Protein 3IJ3 (pdb70)

InterPro domains:
  IPR000819 Peptidase M17, leucyl aminopeptidase, C-terminal [PF00883] (148-431)
  IPR000819 Peptidase M17, leucyl aminopeptidase, C-terminal [PS00631] (306-313)
  IPR011356 Peptidase M17, leucine aminopeptidase/peptidase B [PR00481] (221-238)
  IPR011356 Peptidase M17, leucine aminopeptidase/peptidase B [PR00481] (243-264)
  IPR011356 Peptidase M17, leucine aminopeptidase/peptidase B [PR00481] (280-301)
  IPR011356 Peptidase M17, leucine aminopeptidase/peptidase B [PR00481] (302-322)
  IPR011356 Peptidase M17, leucine aminopeptidase/peptidase B [PR00481] (330-345)
  IPR011356 Peptidase M17, leucine aminopeptidase/peptidase B [PTHR11963] (131-432)
  IPR011356 Peptidase M17, leucine aminopeptidase/peptidase B [cd00433] (11-453)
  IPR043472 Macro domain-like [G3DSA:3.40.220.10] (2-132)
  IPR048816 M17 aminopeptidase, N-terminal domain [PF21337] (14-132)

CATH classification: 3.40.220.10 (+1 more: 3.40.630.10)

Sequence (457 aa):
ADCYLTEKKKNFIPIQPMMPDELPDWLDTQDARTQQWVKASGFVGLLAGTICSIPESTGALLQRVLLGVSSDDYEYSWDFGGLSSKVLPPGAFQQLNRDDFEDDDDEYYERALLAFGLGSYQFNNAYRKRSPYLAKLFLPQAHRKRVTTDWLTTIYLIRDLINTPAEDMGPSSELAQAVKKHHVAKKEEFEEAKVKIIIEESKDLETEFPAIYAVGRAGSRPPLLIDLKWGDIKAPKVTLVGKGVCFDSGGLDIKTPGGMLLMKKDMGGAAHALGLARMIMLQQLLPVRLRLLIPAVEENAIIGSRSYRPGDVVQTRARRKTIEITNTDAEGRVVLADALAEAVKEDPDLIIDFSTLTGAARIALGPNLPALFANQDSLAQQALIDASLKTDDPLWRLPLFQPYRNYYLKSEVADLTNSSQNRMAGAITAALFLQHFVSDQIPWAHFDDIFAWNLEDDLPGRPIGGEAMMALRRAVFHYLEQQQYR

Secondary structure (DSSP, 8-state):
-TTEE-S--TTPEEEEEE-GGGHHHHHTTS-HHHHHHHHHHT----TT-EEEEEPTTSSEEEEEEE-SSTT--GGGGGHHHHPPSEEEE--GGGSSSHHHHHHHHHHHHHTT----SSS--PPPSEEEE--HHHHHHHHHHHHHHHHHHHHHHS-GGGSSHHHHHHHHHHHHHHHT-EEEEEEHHHHHHH-HHHHHHHTTSSS--EEEEEEES-TTSPEEEEEE-EEEEE--TTSPPPHHHHTTGGGGGHHHHHHHHHHHHHHHTT-SSEEEEEEEEEEE--STT---TT-EEE-TTS-EEE-S-TT--HHHHHHHHHHHHHTT--SEEEEEEE--SGGG-TT-TTS-EEEESSHHHHHHHHHHHHHHT---EE----GGGGGGG--SSSSEESS-SSSS-HHHHHHHHHHTTS-TTS-EEEEEE--EESS-BTTB-SEE---SHHHHHHHHHHHH-

Radius of gyration: 23.98 Å; Cα contacts (8 Å, |Δi|>4): 1067; chains: 1; bounding box: 62×64×49 Å

Organism: Coxiella burnetii (strain RSA 493 / Nine Mile phase I) (NCBI:txid227377)

Foldseek 3Di:
DVLEDEDDDPDAAEEAEDEQVCVVVVLVVDDPQQVVQCVVVPDRQPQLDKRFGADPVRHTRYIYHRHPDLQPQLSLLQDLVPDDAGEYEYDCVRHPHVLSVLSNLLSNLLSQDDQPPPHDDDGRRYHYYDYPVNVLVSCLVSVLFNQLQNQLFDQLVCRAQVNLLVSLVVLCVVQVKDKDKAFDPRCCVQFVLLQQQFVFDPDGKIKIKIKDADPPFFEEEEEFEAQCAEQQEPLGDDCVQRVSRNNQRSQLSQSSSLVSSCRSVVFHHTYMYMYTTHHRDYDPSHDDQQDWIAGNLRFIAHENTSNLSRLSSRLRSLLVVPVVLGQEYETEGEDGDPLQCPVHQQEKEKEKLDPVVVVLLCVLCVVNVQHYDYDYLPVVCQVQQDDPPTRGYSAGPDSPPGNSSSVNSSVVRHDSSHIYMYIHHNQFDCDDDRSHGGGGGHGSSSSVSSSSVVPRD

Nearest PDB structures (foldseek):
  3ij3-assembly1_A  TM=1.002E+00  e=9.501E-104  Coxiella burnetii
  4zi6-assembly1_D  TM=8.922E-01  e=1.506E-42  Helicobacter pylori 26695
  8pz0-assembly1_A  TM=8.723E-01  e=1.929E-41  Pseudomonas aeruginosa PA14
  3h8g-assembly1_D  TM=8.721E-01  e=2.047E-41  Pseudomonas putida
  8d1x-assembly1_E  TM=8.580E-01  e=6.317E-41  Neisseria gonorrhoeae NCCP11945

Solvent-accessible surface area: 19734 Å² total; per-residue (Å²): 73,116,12,14,44,74,124,152,104,202,123,17,29,26,1,25,7,5,45,61,125,77,11,80,106,34,30,108,103,41,86,77,129,2,67,124,106,1,173,82,54,54,14,80,1,109,54,36,59,44,4,34,0,35,74,89,116,61,60,40,41,60,0,0,1,0,5,60,67,60,51,83,14,66,10,4,2,17,0,6,112,75,17,41,89,28,36,0,55,13,72,82,125,40,15,127,69,68,63,50,17,35,34,0,0,16,4,0,0,9,4,16,12,43,44,96,70,120,151,205,76,93,95,52,121,4,79,0,18,2,22,136,91,18,58,114,75,2,39,9,5,0,41,0,12,46,41,0,1,56,10,0,10,20,43,15,140,62,18,0,0,71,67,0,8,93,16,0,75,134,9,3,126,109,37,154,15,129,41,109,50,18,93,69,153,84,0,60,103,68,2,27,0,0,62,9,2,0,62,12,6,106,50,85,7,10,0,0,6,0,45,40,28,91,103,187,19,60,58,0,1,0,0,0,9,0,0,1,46,0,11,0,0,83,57,107,24,94,119,63,34,46,143,41,12,54,2,0,1,0,0,0,0,0,0,0,0,0,0,32,0,0,3,26,20,135,1,62,1,35,0,10,0,0,0,0,0,0,33,1,14,79,33,114,127,5,4,116,70,46,38,55,8,106,7,52,41,224,73,32,0,30,1,64,49,0,32,7,1,4,25,0,0,1,0,0,0,0,6,22,0,32,133,54,110,4,66,2,0,0,0,0,9,5,10,18,46,100,91,50,35,76,44,24,47,92,52,3,4,0,0,4,25,56,98,93,10,0,93,33,0,47,70,3,8,140,128,9,75,19,65,10,152,69,30,64,28,90,85,79,67,92,117,53,2,125,15,152,110,14,94,5,7,0,16,26,137,40,240,121,32,19,7,25,2,7,0,0,0,1,20,41,10,6,56,87,148,11,35,0,0,2,0,4,0,18,0,20,10,97,109,78,66,57,3,45,25,109,4,2,10,20,23,0,3,56,0,0,4,42,19,0,36,130,98,27,160

B-factor: mean 20.57, std 9.0, range [5.43, 65.4]

Structure (mmCIF, N/CA/C/O backbone):
data_3IJ3
#
_entry.id   3IJ3
#
_cell.length_a   112.803
_cell.length_b   112.803
_cell.length_c   78.089
_cell.angle_alpha   90.00
_cell.angle_beta   90.00
_cell.angle_gamma   120.00
#
_symmetry.space_group_name_H-M   'P 3 2 1'
#
loop_
_entity.id
_entity.type
_entity.pdbx_description
1 polymer 'Cytosol aminopeptidase'
2 non-polymer 'CHLORIDE ION'
3 non-polymer 'LITHIUM ION'
4 non-polymer 'SULFATE ION'
5 non-polymer 1,2-ETHANEDIOL
6 non-polymer DI(HYDROXYETHYL)ETHER
7 non-polymer 'TRIETHYLENE GLYCOL'
8 non-polymer 'TETRAETHYLENE GLYCOL'
9 water water
#
loop_
_atom_site.group_PDB
_atom_site.id
_atom_site.type_symbol
_atom_site.label_atom_id
_atom_site.label_alt_id
_atom_site.label_comp_id
_atom_site.label_asym_id
_atom_site.label_entity_id
_atom_site.label_seq_id
_atom_site.pdbx_PDB_ins_code
_atom_site.Cartn_x
_atom_site.Cartn_y
_atom_site.Cartn_z
_atom_site.occupancy
_atom_site.B_iso_or_equiv
_atom_site.auth_seq_id
_atom_site.auth_comp_id
_atom_site.auth_asym_id
_atom_site.auth_atom_id
_atom_site.pdbx_PDB_model_num
ATOM 1 N N . ALA A 1 26 ? 66.738 57.369 15.809 1.00 33.11 2 ALA A N 1
ATOM 2 C CA . ALA A 1 26 ? 66.646 56.103 16.581 1.00 33.26 2 ALA A CA 1
ATOM 3 C C . ALA A 1 26 ? 68.016 55.424 16.743 1.00 33.23 2 ALA A C 1
ATOM 4 O O . ALA A 1 26 ? 68.096 54.212 17.008 1.00 31.51 2 ALA A O 1
ATOM 6 N N . ASP A 1 27 ? 69.101 56.198 16.623 1.00 32.78 3 ASP A N 1
ATOM 7 C CA . ASP A 1 27 ? 70.439 55.607 16.773 1.00 31.88 3 ASP A CA 1
ATOM 8 C C . ASP A 1 27 ? 70.855 55.364 18.242 1.00 29.22 3 ASP A C 1
ATOM 9 O O . ASP A 1 27 ? 71.987 54.975 18.499 1.00 30.66 3 ASP A O 1
ATOM 14 N N . CYS A 1 28 ? 69.956 55.616 19.193 1.00 24.49 4 CYS A N 1
ATOM 15 C CA . CYS A 1 28 ? 70.222 55.261 20.597 1.00 22.36 4 CYS A CA 1
ATOM 16 C C . CYS A 1 28 ? 69.879 53.771 20.820 1.00 19.20 4 CYS A C 1
ATOM 17 O O . CYS A 1 28 ? 70.140 53.218 21.898 1.00 16.98 4 CYS A O 1
ATOM 20 N N . TYR A 1 29 ? 69.277 53.133 19.811 1.00 17.51 5 TYR A N 1
ATOM 21 C CA . TYR A 1 29 ? 68.883 51.729 19.914 1.00 16.84 5 TYR A CA 1
ATOM 22 C C . TYR A 1 29 ? 69.642 50.820 18.979 1.00 17.90 5 TYR A C 1
ATOM 23 O O . TYR A 1 29 ? 70.125 51.247 17.931 1.00 17.45 5 TYR A O 1
ATOM 32 N N . LEU A 1 30 ? 69.717 49.548 19.376 1.00 17.43 6 LEU A N 1
ATOM 33 C CA . LEU A 1 30 ? 70.328 48.502 18.586 1.00 18.14 6 LEU A CA 1
ATOM 34 C C . LEU A 1 30 ? 69.212 47.559 18.190 1.00 18.79 6 LEU A C 1
ATOM 35 O O . LEU A 1 30 ? 68.328 47.277 18.993 1.00 16.53 6 LEU A O 1
ATOM 40 N N . THR A 1 31 ? 69.230 47.065 16.956 1.00 21.12 7 THR A N 1
ATOM 41 C CA . THR A 1 31 ? 68.155 46.182 16.510 1.00 23.66 7 THR A CA 1
ATOM 42 C C . THR A 1 31 ? 68.576 44.753 16.161 1.00 24.88 7 THR A C 1
ATOM 43 O O . THR A 1 31 ? 67.712 43.906 15.967 1.00 27.37 7 THR A O 1
ATOM 47 N N . GLU A 1 32 ? 69.874 44.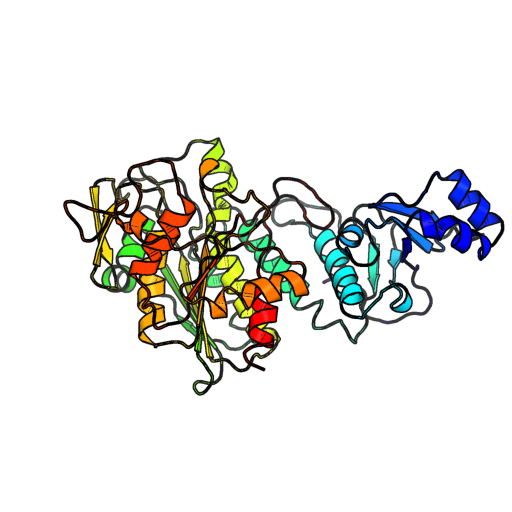463 16.112 1.00 25.72 8 GLU A N 1
ATOM 48 C CA . GLU A 1 32 ? 70.318 43.086 15.856 1.00 26.74 8 GLU A CA 1
ATOM 49 C C . GLU A 1 32 ? 70.577 42.397 17.191 1.00 26.38 8 GLU A C 1
ATOM 50 O O . GLU A 1 32 ? 71.468 42.799 17.938 1.00 26.34 8 GLU A O 1
ATOM 56 N N . LYS A 1 33 ? 69.813 41.349 17.483 1.00 26.32 9 LYS A N 1
ATOM 57 C CA . LYS A 1 33 ? 69.958 40.644 18.755 1.00 27.12 9 LYS A CA 1
ATOM 58 C C . LYS A 1 33 ? 71.294 39.904 18.860 1.00 26.58 9 LYS A C 1
ATOM 59 O O . LYS A 1 33 ? 71.715 39.236 17.914 1.00 26.40 9 LYS A O 1
ATOM 65 N N . LYS A 1 34 ? 71.943 40.032 20.017 1.00 26.23 10 LYS A N 1
ATOM 66 C CA . LYS A 1 34 ? 73.235 39.384 20.286 1.00 26.70 10 LYS A CA 1
ATOM 67 C C . LYS A 1 34 ? 73.314 38.857 21.711 1.00 26.25 10 LYS A C 1
ATOM 68 O O . LYS A 1 34 ? 72.625 39.349 22.607 1.00 25.63 10 LYS A O 1
ATOM 74 N N . LYS A 1 35 ? 74.174 37.856 21.913 1.00 25.45 11 LYS A N 1
ATOM 75 C CA . LYS A 1 35 ? 74.352 37.234 23.223 1.00 25.85 11 LYS A CA 1
ATOM 76 C C . LYS A 1 35 ? 75.400 37.901 24.117 1.00 23.72 11 LYS A C 1
ATOM 77 O O . LYS A 1 35 ? 75.633 37.437 25.232 1.00 25.27 11 LYS A O 1
ATOM 83 N N . ASN A 1 36 ? 76.012 38.991 23.654 1.00 21.36 12 ASN A N 1
ATOM 84 C CA . ASN A 1 36 ? 77.040 39.685 24.435 1.00 18.91 12 ASN A CA 1
ATOM 85 C C . ASN A 1 36 ? 76.722 41.131 24.878 1.00 18.07 12 ASN A C 1
ATOM 86 O O . ASN A 1 36 ? 77.643 41.920 25.138 1.00 18.12 12 ASN A O 1
ATOM 91 N N . PHE A 1 37 ? 75.442 41.491 24.957 1.00 15.92 13 PHE A N 1
ATOM 92 C CA . PHE A 1 37 ? 75.109 42.833 25.439 1.00 14.41 13 PHE A CA 1
ATOM 93 C C . PHE A 1 37 ? 75.311 42.898 26.956 1.00 13.53 13 PHE A C 1
ATOM 94 O O . PHE A 1 37 ? 75.205 41.884 27.626 1.00 14.49 13 PHE A O 1
ATOM 102 N N . ILE A 1 38 ? 75.558 44.104 27.493 1.00 12.42 14 ILE A N 1
ATOM 103 C CA . ILE A 1 38 ? 75.728 44.324 28.942 1.00 11.83 14 ILE A CA 1
ATOM 104 C C . ILE A 1 38 ? 74.354 44.529 29.598 1.00 11.95 14 ILE A C 1
ATOM 105 O O . ILE A 1 38 ? 73.610 45.455 29.222 1.00 10.96 14 ILE A O 1
ATOM 110 N N . PRO A 1 39 ? 73.976 43.654 30.544 1.00 12.97 15 PRO A N 1
ATOM 111 C CA . PRO A 1 39 ? 72.673 43.843 31.169 1.00 13.28 15 PRO A CA 1
ATOM 112 C C . PRO A 1 39 ? 72.587 45.045 32.112 1.00 14.16 15 PRO A C 1
ATOM 113 O O . PRO A 1 39 ? 73.547 45.353 32.823 1.00 13.16 15 PRO A O 1
ATOM 117 N N . ILE A 1 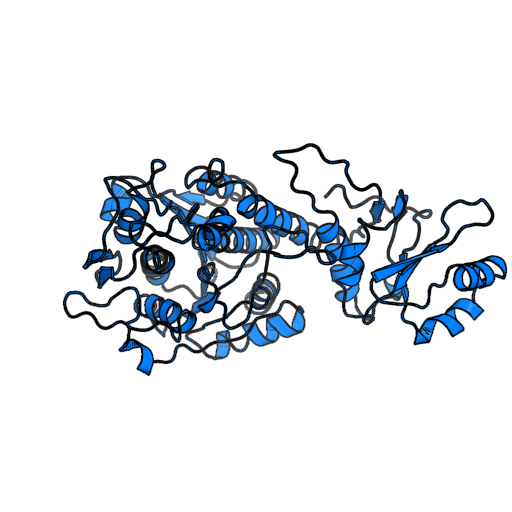40 ? 71.437 45.724 32.065 1.00 13.53 16 ILE A N 1
ATOM 118 C CA . ILE A 1 40 ? 71.085 46.810 32.978 1.00 13.23 16 ILE A CA 1
ATOM 119 C C . ILE A 1 40 ? 69.930 46.229 33.783 1.00 14.60 16 ILE A C 1
ATOM 120 O O . ILE A 1 40 ? 68.920 45.796 33.215 1.00 15.17 16 ILE A O 1
ATOM 125 N N . GLN A 1 41 ? 70.064 46.230 35.100 1.00 13.82 17 GLN A N 1
ATOM 126 C CA . GLN A 1 41 ? 69.057 45.634 35.973 1.00 14.96 17 GLN A CA 1
ATOM 127 C C . GLN A 1 41 ? 68.544 46.617 37.021 1.00 15.09 17 GLN A C 1
ATOM 128 O O . GLN A 1 41 ? 69.337 47.172 37.771 1.00 15.31 17 GLN A O 1
ATOM 134 N N . PRO A 1 42 ? 67.214 46.818 37.090 1.00 13.90 18 PRO A N 1
ATOM 135 C CA . PRO A 1 42 ? 66.708 47.716 38.121 1.00 13.65 18 PRO A CA 1
ATOM 136 C C . PRO A 1 42 ? 66.835 47.081 39.507 1.00 14.29 18 PRO A C 1
ATOM 137 O O . PRO A 1 42 ? 66.775 45.847 39.654 1.00 12.96 18 PRO A O 1
ATOM 141 N N . MET A 1 43 ? 66.999 47.923 40.515 1.00 14.59 19 MET A N 1
ATOM 142 C CA . MET A 1 43 ? 67.194 47.450 41.870 1.00 16.00 19 MET A CA 1
ATOM 143 C C . MET A 1 43 ? 66.671 48.444 42.892 1.00 16.66 19 MET A C 1
ATOM 144 O O . MET A 1 43 ? 66.794 49.648 42.723 1.00 16.77 19 MET A O 1
ATOM 149 N N . MET A 1 44 ? 66.045 47.920 43.940 1.00 18.80 20 MET A N 1
ATOM 150 C CA . MET A 1 44 ? 65.589 48.737 45.049 1.00 19.96 20 MET A CA 1
ATOM 151 C C . MET A 1 44 ? 66.385 48.294 46.266 1.00 19.03 20 MET A C 1
ATOM 152 O O . MET A 1 44 ? 66.867 47.153 46.312 1.00 18.42 20 MET A O 1
ATOM 157 N N . PRO A 1 45 ? 66.550 49.192 47.247 1.00 19.77 21 PRO A N 1
ATOM 158 C CA . PRO A 1 45 ? 67.322 48.885 48.441 1.00 20.70 21 PRO A CA 1
ATOM 159 C C . PRO A 1 45 ? 66.970 47.577 49.137 1.00 20.30 21 PRO A C 1
ATOM 160 O O . PRO A 1 45 ? 67.868 46.833 49.539 1.00 19.88 21 PRO A O 1
ATOM 164 N N . ASP A 1 46 ? 65.675 47.297 49.279 1.00 20.61 22 ASP A N 1
ATOM 165 C CA . ASP A 1 46 ? 65.237 46.098 49.990 1.00 21.21 22 ASP A CA 1
ATOM 166 C C . ASP A 1 46 ? 65.634 44.792 49.339 1.00 20.31 22 ASP A C 1
ATOM 167 O O . ASP A 1 46 ? 65.775 43.781 50.034 1.00 20.42 22 ASP A O 1
ATOM 172 N N . GLU A 1 47 ? 65.805 44.796 48.023 1.00 19.15 23 GLU A N 1
ATOM 173 C CA . GLU A 1 47 ? 66.162 43.567 47.306 1.00 18.80 23 GLU A CA 1
ATOM 174 C C . GLU A 1 47 ? 67.654 43.355 47.142 1.00 17.75 23 GLU A C 1
ATOM 175 O O . GLU A 1 47 ? 68.093 42.263 46.792 1.00 17.75 23 GLU A O 1
ATOM 181 N N . LEU A 1 48 ? 68.440 44.384 47.409 1.00 17.86 24 LEU A N 1
ATOM 182 C CA . LEU A 1 48 ? 69.880 44.295 47.162 1.00 17.48 24 LEU A CA 1
ATOM 183 C C . LEU A 1 48 ? 70.619 43.233 47.995 1.00 18.46 24 LEU A C 1
ATOM 184 O O . LEU A 1 48 ? 71.413 42.471 47.440 1.00 18.10 24 LEU A O 1
ATOM 189 N N . PRO A 1 49 ? 70.334 43.140 49.310 1.00 19.88 25 PRO A N 1
ATOM 190 C CA . PRO A 1 49 ? 71.042 42.152 50.124 1.00 20.23 25 PRO A CA 1
ATOM 191 C C . PRO A 1 49 ? 70.868 40.719 49.625 1.00 20.47 25 PRO A C 1
ATOM 192 O O . PRO A 1 49 ? 71.855 39.991 49.496 1.00 20.83 25 PRO A O 1
ATOM 196 N N . ASP A 1 50 ? 69.626 40.327 49.347 1.00 20.48 26 ASP A N 1
ATOM 197 C CA . ASP A 1 50 ? 69.333 38.985 48.821 1.00 20.77 26 ASP A CA 1
ATOM 198 C C . ASP A 1 50 ? 69.933 38.773 47.438 1.00 19.04 26 ASP A C 1
ATOM 199 O O . ASP A 1 50 ? 70.381 37.678 47.121 1.00 21.04 26 ASP A O 1
ATOM 204 N N . TRP A 1 51 ? 69.903 39.802 46.598 1.00 18.41 27 TRP A N 1
ATOM 205 C CA . TRP A 1 51 ? 70.483 39.681 45.274 1.00 17.03 27 TRP A CA 1
ATOM 206 C C . TRP A 1 51 ? 71.992 39.439 45.394 1.00 16.06 27 TRP A C 1
ATOM 207 O O . TRP A 1 51 ? 72.530 38.556 44.727 1.00 14.67 27 TRP A O 1
ATOM 218 N N . LEU A 1 52 ? 72.664 40.221 46.241 1.00 16.37 28 LEU A N 1
ATOM 219 C CA . LEU A 1 52 ? 74.123 40.080 46.432 1.00 17.42 28 LEU A CA 1
ATOM 220 C C . LEU A 1 52 ? 74.513 38.667 46.827 1.00 18.24 28 LEU A C 1
ATOM 221 O O . LEU A 1 52 ? 75.544 38.161 46.397 1.00 17.75 28 LEU A O 1
ATOM 226 N N . ASP A 1 53 ? 73.671 38.021 47.628 1.00 20.17 29 ASP A N 1
ATOM 227 C CA . ASP A 1 53 ? 73.930 36.647 48.050 1.00 22.37 29 ASP A CA 1
ATOM 228 C C . ASP A 1 53 ? 74.007 35.663 46.883 1.00 22.15 29 ASP A C 1
ATOM 229 O O . ASP A 1 53 ? 74.571 34.574 47.048 1.00 24.11 29 ASP A O 1
ATOM 234 N N . THR A 1 54 ? 73.444 36.024 45.728 1.00 20.94 30 THR A N 1
ATOM 235 C CA . THR A 1 54 ? 73.470 35.164 44.545 1.00 21.26 30 THR A CA 1
ATOM 236 C C . THR A 1 54 ? 74.688 35.423 43.655 1.00 20.94 30 THR A C 1
ATOM 237 O O . THR A 1 54 ? 74.894 34.715 42.661 1.00 22.40 30 THR A O 1
ATOM 241 N N . GLN A 1 55 ? 75.489 36.429 44.006 1.00 17.71 31 GLN A N 1
ATOM 242 C CA . GLN A 1 55 ? 76.637 36.817 43.194 1.00 16.41 31 GLN A CA 1
ATOM 243 C C . GLN A 1 55 ? 77.946 36.293 43.734 1.00 14.99 31 GLN A C 1
ATOM 244 O O . GLN A 1 55 ? 78.020 35.866 44.886 1.00 15.28 31 GLN A O 1
ATOM 250 N N . ASP A 1 56 ? 78.984 36.341 42.896 1.00 14.76 32 ASP A N 1
ATOM 251 C CA . ASP A 1 56 ? 80.303 35.875 43.315 1.00 14.88 32 ASP A CA 1
ATOM 252 C C . ASP A 1 56 ? 80.976 36.853 44.298 1.00 13.38 32 ASP A C 1
ATOM 253 O O . ASP A 1 56 ? 80.492 37.974 44.531 1.00 11.07 32 ASP A O 1
ATOM 258 N N . ALA A 1 57 ? 82.091 36.405 44.871 1.00 12.63 33 ALA A N 1
ATOM 259 C CA . ALA A 1 57 ? 82.824 37.178 45.880 1.00 13.01 33 ALA A CA 1
ATOM 260 C C . ALA A 1 57 ? 83.205 38.585 45.431 1.00 11.44 33 ALA A C 1
ATOM 261 O O . ALA A 1 57 ? 82.916 39.574 46.131 1.00 10.40 33 ALA A O 1
ATOM 263 N N . ARG A 1 58 ? 83.846 38.669 44.270 1.00 13.04 34 ARG A N 1
ATOM 264 C CA . ARG A 1 58 ? 84.292 39.942 43.704 1.00 13.29 34 ARG A CA 1
ATOM 265 C C . ARG A 1 58 ? 83.125 40.925 43.516 1.00 12.00 34 ARG A C 1
ATOM 266 O O . ARG A 1 58 ? 83.264 42.121 43.815 1.00 10.41 34 ARG A O 1
ATOM 274 N N . THR A 1 59 ? 81.981 40.428 43.040 1.00 11.06 35 THR A N 1
ATOM 275 C CA . THR A 1 59 ? 80.795 41.264 42.820 1.00 10.87 35 THR A CA 1
ATOM 276 C C . THR A 1 59 ? 80.251 41.788 44.170 1.00 11.76 35 THR A C 1
ATOM 277 O O . THR A 1 59 ? 79.931 42.984 44.317 1.00 12.03 35 THR A O 1
ATOM 281 N N . GLN A 1 60 ? 80.167 40.899 45.160 1.00 11.01 36 GLN A N 1
ATOM 282 C CA . GLN A 1 60 ? 79.717 41.308 46.489 1.00 11.24 36 GLN A CA 1
ATOM 283 C C . GLN A 1 60 ? 80.647 42.386 47.068 1.00 10.12 36 GLN A C 1
ATOM 284 O O . GLN A 1 60 ? 80.168 43.391 47.607 1.00 9.75 36 GLN A O 1
ATOM 290 N N . GLN A 1 61 ? 81.961 42.198 46.947 1.00 8.51 37 GLN A N 1
ATOM 291 C CA . GLN A 1 61 ? 82.924 43.199 47.467 1.00 10.23 37 GLN A CA 1
ATOM 292 C C . GLN A 1 61 ? 82.786 44.545 46.764 1.00 8.71 37 GLN A C 1
ATOM 293 O O . GLN A 1 61 ? 82.817 45.623 47.407 1.00 8.96 37 GLN A O 1
ATOM 299 N N . TRP A 1 62 ? 82.633 44.494 45.442 1.00 9.47 38 TRP A N 1
ATOM 300 C CA . TRP A 1 62 ? 82.551 45.729 44.653 1.00 8.78 38 TRP A CA 1
ATOM 301 C C . TRP A 1 62 ? 81.303 46.545 44.952 1.00 9.31 38 TRP A C 1
ATOM 302 O O . TRP A 1 62 ? 81.391 47.763 45.132 1.00 9.31 38 TRP A O 1
ATOM 313 N N . VAL A 1 63 ? 80.147 45.899 44.985 1.00 9.71 39 VAL A N 1
ATOM 314 C CA . VAL A 1 63 ? 78.909 46.613 45.264 1.00 10.49 39 VAL A CA 1
ATOM 315 C C . VAL A 1 63 ? 78.987 47.272 46.646 1.00 11.15 39 VAL A C 1
ATOM 316 O O . VAL A 1 63 ? 78.564 48.416 46.809 1.00 12.68 39 VAL A O 1
ATOM 320 N N . LYS A 1 64 ? 79.541 46.559 47.626 1.00 12.30 40 LYS A N 1
ATOM 321 C CA . LYS A 1 64 ? 79.728 47.124 48.970 1.00 14.62 40 LYS A CA 1
ATOM 322 C C . LYS A 1 64 ? 80.768 48.267 48.941 1.00 13.82 40 LYS A C 1
ATOM 323 O O . LYS A 1 64 ? 80.515 49.360 49.462 1.00 13.86 40 LYS A O 1
ATOM 329 N N . ALA A 1 65 ? 81.898 48.039 48.275 1.00 11.79 41 ALA A N 1
ATOM 330 C CA . ALA A 1 65 ? 82.955 49.061 48.179 1.00 12.39 41 ALA A CA 1
ATOM 331 C C . ALA A 1 65 ? 82.526 50.334 47.430 1.00 12.74 41 ALA A C 1
ATOM 332 O O . ALA A 1 65 ? 83.034 51.413 47.701 1.00 12.99 41 ALA A O 1
ATOM 334 N N . SER A 1 66 ? 81.598 50.196 46.498 1.00 14.48 42 SER A N 1
ATOM 335 C CA . SER A 1 66 ? 81.131 51.331 45.692 1.00 15.83 42 SER A CA 1
ATOM 336 C C . SER A 1 66 ? 80.187 52.269 46.434 1.00 17.12 42 SER A C 1
ATOM 337 O O . SER A 1 66 ? 80.046 53.419 46.039 1.00 18.91 42 SER A O 1
ATOM 340 N N . GLY A 1 67 ? 79.519 51.794 47.480 1.00 17.68 43 GLY A N 1
ATOM 341 C CA . GLY A 1 67 ? 78.570 52.622 48.215 1.00 18.92 43 GLY A CA 1
ATOM 342 C C . GLY A 1 67 ? 77.169 52.625 47.609 1.00 18.65 43 GLY A C 1
ATOM 343 O O . GLY A 1 67 ? 76.284 53.347 48.074 1.00 19.28 43 GLY A O 1
ATOM 344 N N . PHE A 1 68 ? 76.956 51.813 46.580 1.00 18.53 44 PHE A N 1
ATOM 345 C CA . PHE A 1 68 ? 75.645 51.720 45.954 1.00 17.55 44 PHE A CA 1
ATOM 346 C C . PHE A 1 68 ? 74.704 51.020 46.903 1.00 17.47 44 PHE A C 1
ATOM 347 O O . PHE A 1 68 ? 75.003 49.934 47.382 1.00 17.23 44 PHE A O 1
ATOM 355 N N . VAL A 1 69 ? 73.556 51.639 47.140 1.00 18.02 45 VAL A N 1
ATOM 356 C CA . VAL A 1 69 ? 72.540 51.081 48.032 1.00 18.78 45 VAL A CA 1
ATOM 357 C C . VAL A 1 69 ? 71.137 51.045 47.392 1.00 19.29 45 VAL A C 1
ATOM 358 O O . VAL A 1 69 ? 70.158 50.711 48.046 1.00 20.64 45 VAL A O 1
ATOM 362 N N . GLY A 1 70 ? 71.046 51.365 46.110 1.00 18.70 46 GLY A N 1
ATOM 363 C CA . GLY A 1 70 ? 69.764 51.337 45.418 1.00 18.80 46 GLY A CA 1
ATOM 364 C C . GLY A 1 70 ? 69.010 52.644 45.342 1.00 18.38 46 GLY A C 1
ATOM 365 O O . GLY A 1 70 ? 67.826 52.639 45.007 1.00 18.26 46 GLY A O 1
ATOM 366 N N A LEU A 1 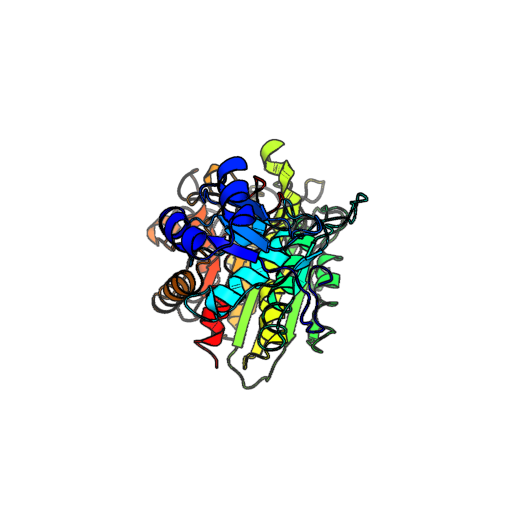71 ? 69.663 53.762 45.658 0.60 18.27 47 LEU A N 1
ATOM 367 N N B LEU A 1 71 ? 69.681 53.760 45.632 0.40 18.08 47 LEU A N 1
ATOM 368 C CA A LEU A 1 71 ? 68.981 55.056 45.577 0.60 18.52 47 LEU A CA 1
ATOM 369 C CA B LEU A 1 71 ? 69.052 55.083 45.555 0.40 18.04 47 LEU A CA 1
ATOM 370 C C A LEU A 1 71 ? 68.566 55.313 44.137 0.60 18.48 47 LEU A C 1
ATOM 371 C C B LEU A 1 71 ? 68.579 55.329 44.124 0.40 18.20 47 LEU A C 1
ATOM 372 O O A LEU A 1 71 ? 69.333 55.051 43.205 0.60 18.39 47 LEU A O 1
ATOM 373 O O B LEU A 1 71 ? 69.327 55.071 43.177 0.40 18.14 47 LEU A O 1
ATOM 382 N N . ALA A 1 72 ? 67.345 55.808 43.965 1.00 18.22 48 ALA A N 1
ATOM 383 C CA . ALA A 1 72 ? 66.784 56.080 42.638 1.00 18.50 48 ALA A CA 1
ATOM 384 C C . ALA A 1 72 ? 67.695 56.953 41.776 1.00 18.50 48 ALA A C 1
ATOM 385 O O . ALA A 1 72 ? 68.165 58.000 42.216 1.00 19.05 48 ALA A O 1
ATOM 387 N N . GLY A 1 73 ? 67.961 56.502 40.555 1.00 18.61 49 GLY A N 1
ATOM 388 C CA . GLY A 1 73 ? 68.799 57.258 39.624 1.00 19.27 49 GLY A CA 1
ATOM 389 C C . GLY A 1 73 ? 70.289 57.013 39.724 1.00 19.77 49 GLY A C 1
ATOM 390 O O . GLY A 1 73 ? 71.034 57.479 38.870 1.00 22.57 49 GLY A O 1
ATOM 391 N N . THR A 1 74 ? 70.742 56.305 40.759 1.00 18.95 50 THR A N 1
ATOM 392 C CA . THR A 1 74 ? 72.173 56.010 40.893 1.00 17.87 50 THR A CA 1
ATOM 393 C C . THR A 1 74 ? 72.417 54.694 40.206 1.00 16.19 50 THR A C 1
ATOM 394 O O . THR A 1 74 ? 71.487 53.899 40.029 1.00 14.37 50 THR A O 1
ATOM 398 N N . ILE A 1 75 ? 73.662 54.459 39.798 1.00 16.18 51 ILE A N 1
ATOM 399 C CA . ILE A 1 75 ? 74.012 53.203 39.170 1.00 15.18 51 ILE A CA 1
ATOM 400 C C . ILE A 1 75 ? 75.257 52.594 39.801 1.00 15.78 51 ILE A C 1
ATOM 401 O O . ILE A 1 75 ? 76.017 53.261 40.519 1.00 15.72 51 ILE A O 1
ATOM 406 N N . CYS A 1 76 ? 75.418 51.301 39.572 1.00 15.12 52 CYS A N 1
ATOM 407 C CA . CYS A 1 76 ? 76.611 50.587 39.989 1.00 15.30 52 CYS A CA 1
ATOM 408 C C . CYS A 1 76 ? 77.079 49.788 38.779 1.00 15.84 52 CYS A C 1
ATOM 409 O O . CYS A 1 76 ? 76.399 48.848 38.356 1.00 14.61 52 CYS A O 1
ATOM 412 N N . SER A 1 77 ? 78.200 50.216 38.180 1.00 16.00 53 SER A N 1
ATOM 413 C CA . SER A 1 77 ? 78.823 49.500 37.066 1.00 17.39 53 SER A CA 1
ATOM 414 C C . SER A 1 77 ? 79.720 48.429 37.672 1.00 17.70 53 SER A C 1
ATOM 415 O O . SER A 1 77 ? 80.659 48.751 38.412 1.00 20.22 53 SER A O 1
ATOM 418 N N . ILE A 1 78 ? 79.413 47.172 37.395 1.00 17.07 54 ILE A N 1
ATOM 419 C CA . ILE A 1 78 ? 80.122 46.025 37.971 1.00 19.14 54 ILE A CA 1
ATOM 420 C C . ILE A 1 78 ? 81.111 45.417 36.990 1.00 19.89 54 ILE A C 1
ATOM 421 O O . ILE A 1 78 ? 80.740 45.047 35.890 1.00 18.45 54 ILE A O 1
ATOM 426 N N . PRO A 1 79 ? 82.382 45.291 37.401 1.00 21.73 55 PRO A N 1
ATOM 427 C CA . PRO A 1 79 ? 83.365 44.704 36.478 1.00 21.77 55 PRO A CA 1
ATOM 428 C C . PRO A 1 79 ? 83.385 43.194 36.380 1.00 21.88 55 PRO A C 1
ATOM 429 O O . PRO A 1 79 ? 82.993 42.472 37.323 1.00 23.26 55 PRO A O 1
ATOM 433 N N . GLU A 1 80 ? 83.809 42.713 35.213 1.00 19.19 56 GLU A N 1
ATOM 434 C CA . GLU A 1 80 ? 84.071 41.310 34.989 1.00 19.27 56 GLU A CA 1
ATOM 435 C C . GLU A 1 80 ? 85.468 41.158 35.595 1.00 17.82 56 GLU A C 1
ATOM 436 O O . GLU A 1 80 ? 86.074 42.168 35.930 1.00 16.43 56 GLU A O 1
ATOM 442 N N . SER A 1 81 ? 85.982 39.935 35.700 1.00 17.05 57 SER A N 1
ATOM 443 C CA . SER A 1 81 ? 87.356 39.713 36.228 1.00 16.42 57 SER A CA 1
ATOM 444 C C . SER A 1 81 ? 88.400 40.307 35.271 1.00 14.21 57 SER A C 1
ATOM 445 O O . SER A 1 81 ? 89.538 40.567 35.663 1.00 14.22 57 SER A O 1
ATOM 448 N N . THR A 1 82 ? 88.006 40.517 34.017 1.00 11.80 58 THR A N 1
ATOM 449 C CA . THR A 1 82 ? 88.864 41.116 33.017 1.00 9.94 58 THR A CA 1
ATOM 450 C C . THR A 1 82 ? 88.932 42.637 33.154 1.00 9.68 58 THR A C 1
ATOM 451 O O . THR A 1 82 ? 89.815 43.261 32.593 1.00 8.88 58 THR A O 1
ATOM 455 N N . GLY A 1 83 ? 87.978 43.227 33.855 1.00 9.39 59 GLY A N 1
ATOM 456 C CA . GLY A 1 83 ? 87.936 44.684 33.947 1.00 9.94 59 GLY A CA 1
ATOM 457 C C . GLY A 1 83 ? 86.936 45.263 32.971 1.00 11.47 59 GLY A C 1
ATOM 458 O O . GLY A 1 83 ? 86.677 46.464 32.990 1.00 13.42 59 GLY A O 1
ATOM 459 N N . ALA A 1 84 ? 86.370 44.432 32.087 1.00 11.00 60 ALA A N 1
ATOM 460 C CA . ALA A 1 84 ? 85.330 44.899 31.188 1.00 12.74 60 ALA A CA 1
ATOM 461 C C . ALA A 1 84 ? 84.074 44.996 32.035 1.00 12.93 60 ALA A C 1
ATOM 462 O O . ALA A 1 84 ? 84.045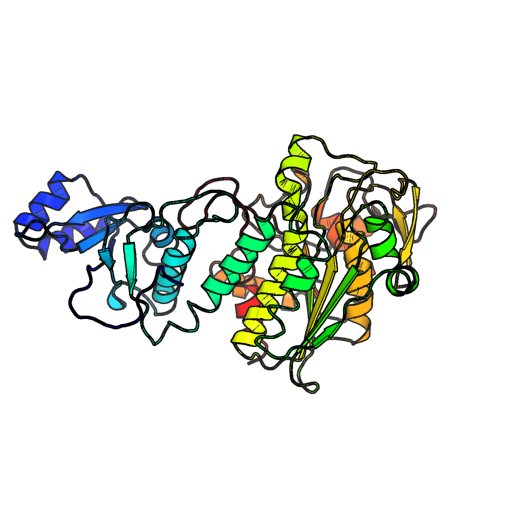 44.495 33.154 1.00 13.36 60 ALA A O 1
ATOM 464 N N A LEU A 1 85 ? 83.023 45.622 31.505 0.70 13.08 61 LEU A N 1
ATOM 465 N N B LEU A 1 85 ? 83.032 45.631 31.506 0.30 13.07 61 LEU A N 1
ATOM 466 C CA A LEU A 1 85 ? 81.771 45.805 32.249 0.70 14.05 61 LEU A CA 1
ATOM 467 C CA B LEU A 1 85 ? 81.785 45.746 32.245 0.30 13.44 61 LEU A CA 1
ATOM 468 C C A LEU A 1 85 ? 80.897 44.540 32.177 0.70 15.12 61 LEU A C 1
ATOM 469 C C B LEU A 1 85 ? 81.009 44.444 32.189 0.30 14.32 61 LEU A C 1
ATOM 470 O O A LEU A 1 85 ? 80.571 44.053 31.087 0.70 14.82 61 LEU A O 1
ATOM 471 O O B LEU A 1 85 ? 80.894 43.813 31.132 0.30 14.11 61 LEU A O 1
ATOM 480 N N . GLN A 1 86 ? 80.505 44.036 33.343 1.00 14.38 62 GLN A N 1
ATOM 481 C CA . GLN A 1 86 ? 79.693 42.834 33.463 1.00 15.80 62 GLN A CA 1
ATOM 482 C C . GLN A 1 86 ? 78.183 43.171 33.481 1.00 15.40 62 GLN A C 1
ATOM 483 O O . GLN A 1 86 ? 77.375 42.489 32.847 1.00 16.81 62 GLN A O 1
ATOM 489 N N . ARG A 1 87 ? 77.829 44.219 34.214 1.00 15.84 63 ARG A N 1
ATOM 490 C CA . ARG A 1 87 ? 76.420 44.572 34.458 1.00 15.87 63 ARG A CA 1
ATOM 491 C C . ARG A 1 87 ? 76.310 45.920 35.069 1.00 15.58 63 ARG A C 1
ATOM 492 O O . ARG A 1 87 ? 77.242 46.393 35.704 1.00 16.32 63 ARG A O 1
ATOM 500 N N . VAL A 1 88 ? 75.162 46.561 34.884 1.00 13.56 64 VAL A N 1
ATOM 501 C CA . VAL A 1 88 ? 74.920 47.834 35.524 1.00 14.22 64 VAL A CA 1
ATOM 502 C C . VAL A 1 88 ? 73.639 47.732 36.351 1.00 13.78 64 VAL A C 1
ATOM 503 O O . VAL A 1 88 ? 72.585 47.339 35.842 1.00 14.71 64 VAL A O 1
ATOM 507 N N . LEU A 1 89 ? 73.730 48.035 37.637 1.00 13.70 65 LEU A N 1
ATOM 508 C CA . LEU A 1 89 ? 72.534 48.089 38.473 1.00 12.90 65 LEU A CA 1
ATOM 509 C C . LEU A 1 89 ? 72.028 49.527 38.434 1.00 12.95 65 LEU A C 1
ATOM 510 O O . LEU A 1 89 ? 72.816 50.465 38.492 1.00 12.92 65 LEU A O 1
ATOM 515 N N . LEU A 1 90 ? 70.721 49.698 38.299 1.00 13.43 66 LEU A N 1
ATOM 516 C CA . LEU A 1 90 ? 70.078 51.020 38.323 1.00 13.00 66 LEU A CA 1
ATOM 517 C C . LEU A 1 90 ? 69.112 51.090 39.511 1.00 12.70 66 LEU A C 1
ATOM 518 O O . LEU A 1 90 ? 68.157 50.313 39.602 1.00 12.76 66 LEU A O 1
ATOM 523 N N . GLY A 1 91 ? 69.346 52.022 40.423 1.00 13.63 67 GLY A N 1
ATOM 524 C CA . GLY A 1 91 ? 68.419 52.204 41.538 1.00 14.12 67 GLY A CA 1
ATOM 525 C C . GLY A 1 91 ? 67.126 52.798 40.981 1.00 14.57 67 GLY A C 1
ATOM 526 O O . GLY A 1 91 ? 67.176 53.735 40.193 1.00 15.15 67 GLY A O 1
ATOM 527 N N . VAL A 1 92 ? 65.983 52.234 41.355 1.00 15.23 68 VAL A N 1
ATOM 528 C CA . VAL A 1 92 ? 64.688 52.747 40.901 1.00 16.70 68 VAL A CA 1
ATOM 529 C C . VAL A 1 92 ? 63.775 53.154 42.083 1.00 18.89 68 VAL A C 1
ATOM 530 O O . VAL A 1 92 ? 63.900 52.599 43.183 1.00 20.40 68 VAL A O 1
ATOM 534 N N A SER A 1 93 ? 62.931 54.162 41.857 0.70 20.88 69 SER A N 1
ATOM 535 N N B SER A 1 93 ? 62.840 54.072 41.839 0.30 20.29 69 SER A N 1
A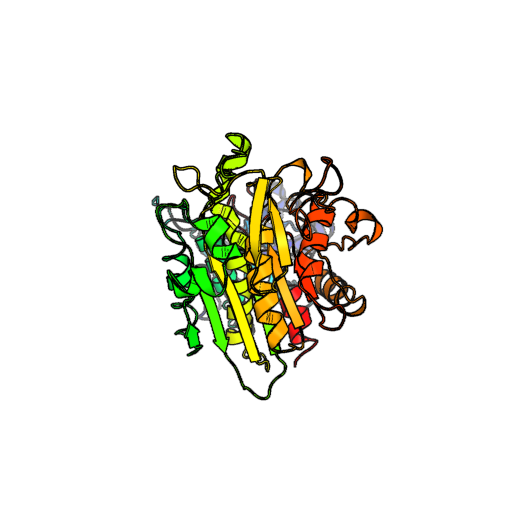TOM 536 C CA A SER A 1 93 ? 61.990 54.679 42.884 0.70 22.81 69 SER A CA 1
ATOM 537 C CA B SER A 1 93 ? 61.895 54.508 42.881 0.30 21.51 69 SER A CA 1
ATOM 538 C C A SER A 1 93 ? 60.987 53.586 43.239 0.70 23.37 69 SER A C 1
ATOM 539 C C B SER A 1 93 ? 60.929 53.362 43.182 0.30 22.33 69 SER A C 1
ATOM 540 O O A SER A 1 93 ? 60.495 53.486 44.370 0.70 24.08 69 SER A O 1
ATOM 541 O O B SER A 1 93 ? 60.557 53.133 44.335 0.30 22.53 69 SER A O 1
ATOM 546 N N A ASP A 1 94 ? 60.663 52.782 42.219 0.50 24.23 70 ASP A N 1
ATOM 547 N N B ASP A 1 94 ? 60.497 52.660 42.142 0.50 23.27 70 ASP A N 1
ATOM 548 C CA A ASP A 1 94 ? 59.748 51.633 42.315 0.50 25.23 70 ASP A CA 1
ATOM 549 C CA B ASP A 1 94 ? 59.682 51.491 42.334 0.50 24.43 70 ASP A CA 1
ATOM 550 C C A ASP A 1 94 ? 59.939 50.790 41.029 0.50 25.04 70 ASP A C 1
ATOM 551 C C B ASP A 1 94 ? 59.847 50.783 41.023 0.50 24.60 70 ASP A C 1
ATOM 552 O O A ASP A 1 94 ? 60.438 51.322 40.035 0.50 24.44 70 ASP A O 1
ATOM 553 O O B ASP A 1 94 ? 60.259 51.383 40.027 0.50 24.14 70 ASP A O 1
ATOM 562 N N . TYR A 1 95 ? 59.569 49.498 41.031 1.00 25.39 71 TYR A N 1
ATOM 563 C CA . TYR A 1 95 ? 59.727 48.672 39.825 1.00 26.96 71 TYR A CA 1
ATOM 564 C C . TYR A 1 95 ? 58.765 49.025 38.671 1.00 28.50 71 TYR A C 1
ATOM 565 O O . TYR A 1 95 ? 58.942 48.536 37.550 1.00 28.45 71 TYR A O 1
ATOM 574 N N . GLU A 1 96 ? 57.775 49.883 38.938 1.00 30.60 72 GLU A N 1
ATOM 575 C CA . GLU A 1 96 ? 56.816 50.325 37.907 1.00 31.63 72 GLU A CA 1
ATOM 576 C C . GLU A 1 96 ? 56.909 51.828 37.549 1.00 32.34 72 GLU A C 1
ATOM 577 O O . GLU A 1 96 ? 56.079 52.323 36.792 1.00 34.39 72 GLU A O 1
ATOM 583 N N . TYR A 1 97 ? 57.911 52.550 38.054 1.00 31.99 73 TYR A N 1
ATOM 584 C CA . TYR A 1 97 ? 58.024 54.001 37.780 1.00 31.60 73 TYR A CA 1
ATOM 585 C C . TYR A 1 97 ? 58.524 54.353 36.355 1.00 31.89 73 TYR A C 1
ATOM 586 O O . TYR A 1 97 ? 58.033 55.301 35.737 1.00 33.74 73 TYR A O 1
ATOM 595 N N . SER A 1 98 ? 59.506 53.614 35.860 1.00 30.81 74 SER A N 1
ATOM 596 C CA . SER A 1 98 ? 60.026 53.784 34.478 1.00 29.14 74 SER A CA 1
ATOM 597 C C . SER A 1 98 ? 60.933 54.977 34.153 1.00 27.57 74 SER A C 1
ATOM 598 O O . SER A 1 98 ? 61.945 54.780 33.466 1.00 24.78 74 SER A O 1
ATOM 601 N N . TRP A 1 99 ? 60.591 56.200 34.584 1.00 25.15 75 TRP A N 1
ATOM 602 C CA . TRP A 1 99 ? 61.441 57.358 34.282 1.00 24.81 75 TRP A CA 1
ATOM 603 C C . TRP A 1 99 ? 62.864 57.261 34.809 1.00 22.52 75 TRP A C 1
ATOM 604 O O . TRP A 1 99 ? 63.716 57.984 34.320 1.00 22.63 75 TRP A O 1
ATOM 615 N N . ASP A 1 100 ? 63.158 56.410 35.800 1.00 21.57 76 ASP A N 1
ATOM 616 C CA . ASP A 1 100 ? 64.562 56.320 36.253 1.00 20.14 76 ASP A CA 1
ATOM 617 C C . ASP A 1 100 ? 65.448 55.881 35.082 1.00 17.69 76 ASP A C 1
ATOM 618 O O . ASP A 1 100 ? 66.628 56.283 34.983 1.00 16.91 76 ASP A O 1
ATOM 623 N N . PHE A 1 101 ? 64.878 55.055 34.189 1.00 14.57 77 PHE A N 1
ATOM 624 C CA . PHE A 1 101 ? 65.601 54.601 32.994 1.00 14.22 77 PHE A CA 1
ATOM 625 C C . PHE A 1 101 ? 65.932 55.765 32.062 1.00 13.93 77 PHE A C 1
ATOM 626 O O . PHE A 1 101 ? 66.881 55.707 31.293 1.00 11.94 77 PHE A O 1
ATOM 634 N N . GLY A 1 102 ? 65.148 56.837 32.134 1.00 14.39 78 GLY A N 1
ATOM 635 C CA . GLY A 1 102 ? 65.422 58.015 31.306 1.00 14.58 78 GLY A CA 1
ATOM 636 C C . GLY A 1 102 ? 66.768 58.663 31.583 1.00 14.77 78 GLY A C 1
ATOM 637 O O . GLY A 1 102 ? 67.340 59.332 30.715 1.00 15.77 78 GLY A O 1
ATOM 638 N N . GLY A 1 103 ? 67.295 58.497 32.797 1.00 13.39 79 GLY A N 1
ATOM 639 C CA . GLY A 1 103 ? 68.583 59.098 33.124 1.00 13.71 79 GLY A CA 1
ATOM 640 C C . GLY A 1 103 ? 69.810 58.316 32.684 1.00 14.51 79 GLY A C 1
ATOM 641 O O . GLY A 1 103 ? 70.924 58.802 32.833 1.00 15.48 79 GLY A O 1
ATOM 642 N N . LEU A 1 104 ? 69.621 57.137 32.097 1.00 13.35 80 LEU A N 1
ATOM 643 C CA . LEU A 1 104 ? 70.756 56.260 31.767 1.00 12.55 80 LEU A CA 1
ATOM 644 C C . LEU A 1 104 ? 71.798 56.785 30.784 1.00 13.76 80 LEU A C 1
ATOM 645 O O . LEU A 1 104 ? 72.998 56.643 31.028 1.00 12.16 80 LEU A O 1
ATOM 650 N N A SER A 1 105 ? 71.364 57.402 29.685 0.50 13.83 81 SER A N 1
ATOM 651 N N B SER A 1 105 ? 71.356 57.410 29.691 0.50 13.88 81 SER A N 1
ATOM 652 C CA A SER A 1 105 ? 72.334 57.900 28.708 0.50 15.50 81 SER A CA 1
ATOM 653 C CA B SER A 1 105 ? 72.308 57.896 28.693 0.50 15.63 81 SER A CA 1
ATOM 654 C C A SER A 1 105 ? 73.345 58.865 29.304 0.50 16.32 81 SER A C 1
ATOM 655 C C B SER A 1 105 ? 73.334 58.859 29.297 0.50 16.37 81 SER A C 1
ATOM 656 O O A SER A 1 105 ? 74.508 58.888 28.885 0.50 17.18 81 SER A O 1
ATOM 657 O O B SER A 1 105 ? 74.496 58.872 28.874 0.50 17.25 81 SER A O 1
ATOM 662 N N . LYS A 1 106 ? 72.922 59.645 30.290 1.00 17.22 82 LYS A N 1
ATOM 663 C CA . LYS A 1 106 ? 73.827 60.622 30.927 1.00 19.27 82 LYS A CA 1
ATOM 664 C C . LYS A 1 106 ? 74.837 60.048 31.934 1.00 19.08 82 LYS A C 1
ATOM 665 O O . LYS A 1 106 ? 75.809 60.721 32.287 1.00 18.39 82 LYS A O 1
ATOM 671 N N . VAL A 1 107 ? 74.631 58.811 32.370 1.00 17.98 83 VAL A N 1
ATOM 672 C CA . VAL A 1 107 ? 75.504 58.199 33.368 1.00 17.33 83 VAL A CA 1
ATOM 673 C C . VAL A 1 107 ? 76.165 56.896 32.930 1.00 17.54 83 VAL A C 1
ATOM 674 O O . VAL A 1 107 ? 77.186 56.499 33.505 1.00 17.26 83 VAL A O 1
ATOM 678 N N . LEU A 1 108 ? 75.619 56.238 31.914 1.00 17.31 84 LEU A N 1
ATOM 679 C CA . LEU A 1 108 ? 76.176 54.957 31.476 1.00 16.64 84 LEU A CA 1
ATOM 680 C C . LEU A 1 108 ? 77.535 55.031 30.836 1.00 17.27 84 LEU A C 1
ATOM 681 O O . LEU A 1 108 ? 77.831 55.953 30.083 1.00 16.23 84 LEU A O 1
ATOM 686 N N . PRO A 1 109 ? 78.384 54.040 31.142 1.00 18.45 85 PRO A N 1
ATOM 687 C CA . PRO A 1 109 ? 79.634 53.984 30.428 1.00 19.13 85 PRO A CA 1
ATOM 688 C C . PRO A 1 109 ? 79.331 53.626 28.962 1.00 20.66 85 PRO A C 1
ATOM 689 O O . PRO A 1 109 ? 78.199 53.254 28.640 1.00 19.19 85 PRO A O 1
ATOM 693 N N . PRO A 1 110 ? 80.325 53.731 28.078 1.00 20.76 86 PRO A N 1
ATOM 694 C CA . PRO A 1 110 ? 80.108 53.347 26.681 1.00 20.75 86 PRO A CA 1
ATOM 695 C C . PRO A 1 110 ? 79.747 51.863 26.521 1.00 19.90 86 PRO A C 1
ATOM 696 O O . PRO A 1 110 ? 80.198 51.017 27.322 1.00 18.96 86 PRO A O 1
ATOM 700 N N . GLY A 1 111 ? 78.929 51.543 25.518 1.00 17.90 87 GLY A N 1
ATOM 701 C CA . GLY A 1 111 ? 78.589 50.139 25.259 1.00 17.87 87 GLY A CA 1
ATOM 702 C C . GLY A 1 111 ? 77.236 49.843 24.681 1.00 16.33 87 GLY A C 1
ATOM 703 O O . GLY A 1 111 ? 76.440 50.750 24.425 1.00 16.58 87 GLY A O 1
ATOM 704 N N . ALA A 1 112 ? 77.010 48.544 24.462 1.00 15.19 88 ALA A N 1
ATOM 705 C CA . ALA A 1 112 ? 75.769 47.990 23.944 1.00 13.76 88 ALA A CA 1
ATOM 706 C C . ALA A 1 112 ? 75.103 47.306 25.115 1.00 13.35 88 ALA A C 1
ATOM 707 O O . ALA A 1 112 ? 75.634 46.328 25.651 1.00 13.42 88 ALA A O 1
ATOM 709 N N . PHE A 1 113 ? 73.937 47.807 25.516 1.00 12.10 89 PHE A N 1
ATOM 710 C CA . PHE A 1 113 ? 73.248 47.306 26.712 1.00 11.22 89 PHE A CA 1
ATOM 711 C C . PHE A 1 113 ? 71.929 46.641 26.390 1.00 11.73 89 PHE A C 1
ATOM 712 O O . PHE A 1 113 ? 71.410 46.758 25.283 1.00 11.20 89 PHE A O 1
ATOM 720 N N A GLN A 1 114 ? 71.364 45.950 27.367 0.50 11.84 90 GLN A N 1
ATOM 721 N N B GLN A 1 114 ? 71.388 45.939 27.381 0.50 12.44 90 GLN A N 1
ATOM 722 C CA A GLN A 1 114 ? 70.073 45.327 27.179 0.50 12.09 90 GLN A CA 1
ATOM 723 C CA B GLN A 1 114 ? 70.143 45.217 27.225 0.50 13.23 90 GLN A CA 1
ATOM 724 C C A GLN A 1 114 ? 69.353 45.300 28.500 0.50 13.02 90 GLN A C 1
ATOM 725 C C B GLN A 1 114 ? 69.347 45.155 28.519 0.50 13.83 90 GLN A C 1
ATOM 726 O O A GLN A 1 114 ? 69.983 45.269 29.561 0.50 13.35 90 GLN A O 1
ATOM 727 O O B GLN A 1 114 ? 69.916 44.923 29.588 0.50 13.93 90 GLN A O 1
ATOM 738 N N . LEU A 1 115 ? 68.027 45.329 28.429 1.00 13.38 91 LEU A N 1
ATOM 739 C CA . LEU A 1 115 ? 67.163 45.198 29.600 1.00 14.00 91 LEU A CA 1
ATOM 740 C C . LEU A 1 115 ? 66.709 43.747 29.598 1.00 15.86 91 LEU A C 1
ATOM 741 O O . LEU A 1 115 ? 66.832 43.063 28.570 1.00 17.01 91 LEU A O 1
ATOM 746 N N . ASN A 1 116 ? 66.186 43.273 30.728 1.00 16.03 92 ASN A N 1
ATOM 747 C CA . ASN A 1 116 ? 65.648 41.904 30.843 1.00 17.49 92 ASN A CA 1
ATOM 748 C C . ASN A 1 116 ? 64.156 41.984 31.150 1.00 17.31 92 ASN A C 1
ATOM 749 O O . ASN A 1 116 ? 63.748 42.568 32.146 1.00 16.29 92 ASN A O 1
ATOM 754 N N . ARG A 1 117 ? 63.349 41.397 30.270 1.00 18.79 93 ARG A N 1
ATOM 755 C CA . ARG A 1 117 ? 61.882 41.367 30.408 1.00 20.54 93 ARG A CA 1
ATOM 756 C C . ARG A 1 117 ? 61.444 40.841 31.768 1.00 20.13 93 ARG A C 1
ATOM 757 O O . ARG A 1 117 ? 60.476 41.332 32.348 1.00 19.51 93 ARG A O 1
ATOM 765 N N . ASP A 1 118 ? 62.182 39.861 32.288 1.00 19.99 94 ASP A N 1
ATOM 766 C CA . ASP A 1 118 ? 61.868 39.265 33.581 1.00 21.08 94 ASP A CA 1
ATOM 767 C C . ASP A 1 118 ? 61.988 40.221 34.760 1.00 20.91 94 ASP A C 1
ATOM 768 O O . ASP A 1 118 ? 61.485 39.917 35.829 1.00 21.80 94 ASP A O 1
ATOM 773 N N . ASP A 1 119 ? 62.654 41.362 34.574 1.00 19.84 95 ASP A N 1
ATOM 774 C CA . ASP A 1 119 ? 62.802 42.355 35.649 1.00 19.49 95 ASP A CA 1
ATOM 775 C C . ASP A 1 119 ? 61.585 43.261 35.801 1.00 19.82 95 ASP A C 1
ATOM 776 O O . ASP A 1 119 ? 61.558 44.088 36.708 1.00 20.18 95 ASP A O 1
ATOM 781 N N . PHE A 1 120 ? 60.594 43.113 34.918 1.00 18.80 96 PHE A N 1
ATOM 782 C CA . PHE A 1 120 ? 59.381 43.943 34.934 1.00 19.62 96 PHE A CA 1
ATOM 783 C C . PHE A 1 120 ? 58.121 43.130 35.201 1.00 21.53 96 PHE A C 1
ATOM 784 O O . PHE A 1 120 ? 58.044 41.962 34.842 1.00 20.72 96 PHE A O 1
ATOM 792 N N . GLU A 1 121 ? 57.147 43.769 35.844 1.00 23.58 97 GLU A N 1
ATOM 793 C CA . GLU A 1 121 ? 55.860 43.139 36.198 1.00 25.70 97 GLU A CA 1
ATOM 794 C C . GLU A 1 121 ? 55.040 42.757 34.962 1.00 25.05 97 GLU A C 1
ATOM 795 O O . GLU A 1 121 ? 54.363 41.729 34.946 1.00 25.45 97 GLU A O 1
ATOM 801 N N A ASP A 1 122 ? 55.148 43.569 33.905 0.60 24.73 98 ASP A N 1
ATOM 802 N N B ASP A 1 122 ? 55.057 43.615 33.964 0.40 24.68 98 ASP A N 1
ATOM 803 C CA A ASP A 1 122 ? 54.368 43.398 32.664 0.60 25.03 98 ASP A CA 1
ATOM 804 C CA B ASP A 1 122 ? 54.368 43.323 32.742 0.40 24.73 98 ASP A CA 1
ATOM 805 C C A ASP A 1 122 ? 55.121 43.981 31.436 0.60 25.35 98 ASP A C 1
ATOM 806 C C B ASP A 1 122 ? 55.169 44.014 31.670 0.40 24.74 98 ASP A C 1
ATOM 807 O O A ASP A 1 122 ? 56.008 44.816 31.617 0.60 25.41 98 ASP A O 1
ATOM 808 O O B ASP A 1 122 ? 55.986 44.893 31.954 0.40 24.74 98 ASP A O 1
ATOM 817 N N A ASP A 1 123 ? 54.794 43.544 30.203 0.70 25.67 99 ASP A N 1
ATOM 818 N N B ASP A 1 123 ? 54.935 43.597 30.422 0.30 24.76 99 ASP A N 1
ATOM 819 C CA A ASP A 1 123 ? 55.463 44.081 29.005 0.70 25.36 99 ASP A CA 1
ATOM 820 C CA B ASP A 1 123 ? 55.655 44.135 29.263 0.30 24.53 99 ASP A CA 1
ATOM 821 C C A ASP A 1 123 ? 55.295 45.594 28.878 0.70 24.75 99 ASP A C 1
ATOM 822 C C B ASP A 1 123 ? 55.386 45.624 29.021 0.30 24.25 99 ASP A C 1
ATOM 823 O O A ASP A 1 123 ? 56.098 46.263 28.218 0.70 23.74 99 ASP A O 1
ATOM 824 O O B ASP A 1 123 ? 56.195 46.299 28.381 0.30 23.83 99 ASP A O 1
ATOM 833 N N . GLU A 1 124 ? 54.248 46.129 29.500 1.00 24.05 100 GLU A N 1
ATOM 834 C CA . GLU A 1 124 ? 53.963 47.550 29.411 1.00 23.15 100 GLU A CA 1
ATOM 835 C C . GLU A 1 124 ? 55.073 48.346 30.109 1.00 21.17 100 GLU A C 1
ATOM 836 O O . GLU A 1 124 ? 55.535 49.355 29.579 1.00 20.96 100 GLU A O 1
ATOM 842 N N . TYR A 1 125 ? 55.506 47.891 31.282 1.00 19.63 101 TYR A N 1
ATOM 843 C CA . TYR A 1 125 ? 56.561 48.602 32.014 1.00 18.93 101 TYR A CA 1
ATOM 844 C C . TYR A 1 125 ? 57.914 48.428 31.331 1.00 18.50 101 TYR A C 1
ATOM 845 O O . TYR A 1 125 ? 58.750 49.323 31.369 1.00 17.38 101 TYR A O 1
ATOM 854 N N . TYR A 1 126 ? 58.110 47.264 30.715 1.00 17.90 102 TYR A N 1
ATOM 855 C CA . TYR A 1 126 ? 59.322 46.967 29.954 1.00 17.89 102 TYR A CA 1
ATOM 856 C C . TYR A 1 126 ? 59.412 47.935 28.775 1.00 16.46 102 TYR A C 1
ATOM 857 O O . TYR A 1 126 ? 60.464 48.544 28.520 1.00 16.22 102 TYR A O 1
ATOM 866 N N . GLU A 1 127 ? 58.298 48.108 28.078 1.00 15.85 103 GLU A N 1
ATOM 867 C CA . GLU A 1 127 ? 58.249 49.017 26.933 1.00 17.00 103 GLU A CA 1
ATOM 868 C C . GLU A 1 127 ? 58.459 50.484 27.362 1.00 16.00 103 GLU A C 1
ATOM 869 O O . GLU A 1 127 ? 59.149 51.245 26.674 1.00 16.33 103 GLU A O 1
ATOM 875 N N . ARG A 1 128 ? 57.874 50.889 28.490 1.00 14.75 104 ARG A N 1
ATOM 876 C CA . ARG A 1 128 ? 58.091 52.257 29.002 1.00 14.59 104 ARG A CA 1
ATOM 877 C C . ARG A 1 128 ? 59.563 52.516 29.349 1.00 13.55 104 ARG A C 1
ATOM 878 O O . ARG A 1 128 ? 60.067 53.615 29.141 1.00 12.98 104 ARG A O 1
ATOM 886 N N . ALA A 1 129 ? 60.232 51.522 29.919 1.00 11.57 105 ALA A N 1
ATOM 887 C CA . ALA A 1 129 ? 61.639 51.646 30.244 1.00 11.13 105 ALA A CA 1
ATOM 888 C C . ALA A 1 129 ? 62.455 51.793 28.950 1.00 11.49 105 ALA A C 1
ATOM 889 O O . ALA A 1 129 ? 63.357 52.615 28.876 1.00 9.93 105 ALA A O 1
ATOM 891 N N . LEU A 1 130 ? 62.153 50.977 27.940 1.00 11.44 106 LEU A N 1
ATOM 892 C CA . LEU A 1 130 ? 62.847 51.084 26.662 1.00 12.57 106 LEU A CA 1
ATOM 893 C C . LEU A 1 130 ? 62.685 52.491 26.058 1.00 11.61 106 LEU A C 1
ATOM 894 O O . LEU A 1 130 ? 63.640 53.099 25.561 1.00 12.46 106 LEU A O 1
ATOM 899 N N . LEU A 1 131 ? 61.466 52.997 26.080 1.00 12.62 107 LEU A N 1
ATOM 900 C CA . LEU A 1 131 ? 61.179 54.340 25.556 1.00 11.94 107 LEU A CA 1
ATOM 901 C C . LEU A 1 131 ? 61.880 55.444 26.378 1.00 12.03 107 LEU A C 1
ATOM 902 O O . LEU A 1 131 ? 62.529 56.328 25.806 1.00 12.21 107 LEU A O 1
ATOM 907 N N . ALA A 1 132 ? 61.810 55.349 27.707 1.00 11.37 108 ALA A N 1
ATOM 908 C CA . ALA A 1 132 ? 62.451 56.337 28.595 1.00 10.45 108 ALA A CA 1
ATOM 909 C C . ALA A 1 132 ? 63.924 56.443 28.291 1.00 11.52 108 ALA A C 1
ATOM 910 O O . ALA A 1 132 ? 64.472 57.547 28.276 1.00 10.84 108 ALA A O 1
ATOM 912 N N . PHE A 1 133 ? 64.584 55.305 28.052 1.00 10.88 109 PHE A N 1
ATOM 913 C CA . PHE A 1 133 ? 65.995 55.347 27.681 1.00 11.04 109 PHE A CA 1
ATOM 914 C C . PHE A 1 133 ? 66.217 56.254 26.466 1.00 12.27 109 PHE A C 1
ATOM 915 O O . PHE A 1 133 ? 67.125 57.116 26.459 1.00 12.67 109 PHE A O 1
ATOM 923 N N . GLY A 1 134 ? 65.402 56.040 25.432 1.00 11.69 110 GLY A N 1
ATOM 924 C CA . GLY A 1 134 ? 65.487 56.823 24.213 1.00 12.09 110 GLY A CA 1
ATOM 925 C C . GLY A 1 134 ? 65.202 58.309 24.453 1.00 11.95 110 GLY A C 1
ATOM 926 O O . GLY A 1 134 ? 65.924 59.163 23.953 1.00 12.44 110 GLY A O 1
ATOM 927 N N . LEU A 1 135 ? 64.176 58.601 25.244 1.00 12.81 111 LEU A N 1
ATOM 928 C CA . LEU A 1 135 ? 63.810 59.997 25.558 1.00 13.24 111 LEU A CA 1
ATOM 929 C C . LEU A 1 135 ? 64.925 60.748 26.268 1.00 13.92 111 LEU A C 1
ATOM 930 O O . LEU A 1 135 ? 65.132 61.946 26.030 1.00 13.02 111 LEU A O 1
ATOM 935 N N . GLY A 1 136 ? 65.668 60.045 27.124 1.00 12.28 112 GLY A N 1
ATOM 936 C CA . GLY A 1 136 ? 66.787 60.643 27.810 1.00 13.47 112 GLY A CA 1
ATOM 937 C C . GLY A 1 136 ? 68.037 60.776 26.970 1.00 12.75 112 GLY A C 1
ATOM 938 O O . GLY A 1 136 ? 69.006 61.383 27.424 1.00 15.86 112 GLY A O 1
ATOM 939 N N . SER A 1 137 ? 68.041 60.194 25.769 1.00 11.62 113 SER A N 1
ATOM 940 C CA . SER A 1 137 ? 69.181 60.288 24.841 1.00 11.02 113 SER A CA 1
ATOM 941 C C . SER A 1 137 ? 69.069 61.495 23.880 1.00 11.53 113 SER A C 1
ATOM 942 O O . SER A 1 137 ? 69.952 61.758 23.058 1.00 10.34 113 SER A O 1
ATOM 945 N N . TYR A 1 138 ? 67.954 62.214 23.986 1.00 11.35 114 TYR A N 1
ATOM 946 C CA . TYR A 1 138 ? 67.684 63.359 23.138 1.00 11.60 114 TYR A CA 1
ATOM 947 C C . TYR A 1 138 ? 68.625 64.550 23.347 1.00 12.43 114 TYR A C 1
ATOM 948 O O . TYR A 1 138 ? 68.873 64.980 24.486 1.00 11.95 114 TYR A O 1
ATOM 957 N N . GLN A 1 139 ? 69.114 65.072 22.223 1.00 12.24 115 GLN A N 1
ATOM 958 C CA . GLN A 1 139 ? 69.953 66.255 22.186 1.00 13.36 115 GLN A CA 1
ATOM 959 C C . GLN A 1 139 ? 69.524 67.117 20.996 1.00 14.93 115 GLN A C 1
ATOM 960 O O . GLN A 1 139 ? 69.473 66.634 19.858 1.00 19.30 115 GLN A O 1
ATOM 966 N N . PHE A 1 140 ? 69.140 68.358 21.247 1.00 12.76 116 PHE A N 1
ATOM 967 C CA . PHE A 1 140 ? 68.762 69.270 20.150 1.00 11.79 116 PHE A CA 1
ATOM 968 C C . PHE A 1 140 ? 70.092 69.867 19.642 1.00 12.85 116 PHE A C 1
ATOM 969 O O . PHE A 1 140 ? 70.699 70.681 20.332 1.00 11.66 116 PHE A O 1
ATOM 977 N N A ASN A 1 141 ? 70.513 69.482 18.439 0.50 13.14 117 ASN A N 1
ATOM 978 N N B ASN A 1 141 ? 70.518 69.461 18.444 0.50 13.12 117 ASN A N 1
ATOM 979 C CA A ASN A 1 141 ? 71.828 69.904 17.906 0.50 13.30 117 ASN A CA 1
ATOM 980 C CA B ASN A 1 141 ? 71.834 69.860 17.880 0.50 13.17 117 ASN A CA 1
ATOM 981 C C A ASN A 1 141 ? 71.825 70.717 16.616 0.50 12.71 117 ASN A C 1
ATOM 982 C C B ASN A 1 141 ? 71.824 70.709 16.610 0.50 12.66 117 ASN A C 1
ATOM 983 O O A ASN A 1 141 ? 72.847 70.793 15.913 0.50 13.32 117 ASN A O 1
ATOM 984 O O B ASN A 1 141 ? 72.848 70.805 15.910 0.50 13.22 117 ASN A O 1
ATOM 993 N N . ALA A 1 142 ? 70.703 71.348 16.310 1.00 11.27 118 ALA A N 1
ATOM 994 C CA . ALA A 1 142 ? 70.599 72.152 15.105 1.00 11.91 118 ALA A CA 1
ATOM 995 C C . ALA A 1 142 ? 71.461 73.426 15.120 1.00 11.21 118 ALA A C 1
ATOM 996 O O . ALA A 1 142 ? 71.773 73.959 14.061 1.00 10.74 118 ALA A O 1
ATOM 998 N N . TYR A 1 143 ? 71.846 73.899 16.303 1.00 8.68 119 TYR A N 1
ATOM 999 C CA . TYR A 1 143 ? 72.598 75.150 16.420 1.00 8.34 119 TYR A CA 1
ATOM 1000 C C . TYR A 1 143 ? 73.936 75.045 17.120 1.00 9.59 119 TYR A C 1
ATOM 1001 O O . TYR A 1 143 ? 74.643 76.041 17.218 1.00 9.18 119 TYR A O 1
ATOM 1010 N N . ARG A 1 144 ? 74.298 73.852 17.591 1.00 9.88 120 ARG A N 1
ATOM 1011 C CA . ARG A 1 144 ? 75.611 73.630 18.193 1.00 13.60 120 ARG A CA 1
ATOM 1012 C C . ARG A 1 144 ? 76.005 72.168 18.045 1.00 15.44 120 ARG A C 1
ATOM 1013 O O . ARG A 1 144 ? 75.150 71.302 17.993 1.00 16.90 120 ARG A O 1
ATOM 1021 N N . LYS A 1 145 ? 77.294 71.914 17.983 1.00 18.82 121 LYS A N 1
ATOM 1022 C CA . LYS A 1 145 ? 77.772 70.540 17.893 1.00 22.60 121 LYS A CA 1
ATOM 1023 C C . LYS A 1 145 ? 77.727 69.905 19.250 1.00 24.50 121 LYS A C 1
ATOM 1024 O O . LYS A 1 145 ? 78.120 70.520 20.237 1.00 25.15 121 LYS A O 1
ATOM 1030 N N . ARG A 1 146 ? 77.259 68.670 19.316 1.00 27.05 122 ARG A N 1
ATOM 1031 C CA . ARG A 1 146 ? 77.246 67.962 20.592 1.00 29.58 122 ARG A CA 1
ATOM 1032 C C . ARG A 1 146 ? 77.707 66.527 20.391 1.00 30.43 122 ARG A C 1
ATOM 1033 O O . ARG A 1 146 ? 77.399 65.905 19.377 1.00 30.31 122 ARG A O 1
ATOM 1041 N N . SER A 1 147 ? 78.487 66.032 21.338 1.00 32.36 123 SER A N 1
ATOM 1042 C CA . SER A 1 147 ? 78.981 64.663 21.275 1.00 33.90 123 SER A CA 1
ATOM 1043 C C . SER A 1 147 ? 77.807 63.754 21.603 1.00 33.44 123 SER A C 1
ATOM 1044 O O . SER A 1 147 ? 77.134 63.966 22.612 1.00 32.34 123 SER A O 1
ATOM 1047 N N . PRO A 1 148 ? 77.539 62.757 20.745 1.00 33.05 124 PRO A N 1
ATOM 1048 C CA . PRO A 1 148 ? 76.419 61.885 21.051 1.00 32.51 124 PRO A CA 1
ATOM 1049 C C . PRO A 1 148 ? 76.768 60.946 22.204 1.00 29.39 124 PRO A C 1
ATOM 1050 O O . PRO A 1 148 ? 77.946 60.716 22.479 1.00 28.83 124 PRO A O 1
ATOM 1054 N N . TYR A 1 149 ? 75.747 60.459 22.900 1.00 26.25 125 TYR A N 1
ATOM 1055 C CA . TYR A 1 149 ? 75.961 59.547 24.010 1.00 24.39 125 TYR A CA 1
ATOM 1056 C C . TYR A 1 149 ? 76.518 58.249 23.465 1.00 24.33 125 TYR A C 1
ATOM 1057 O O . TYR A 1 149 ? 76.199 57.854 22.346 1.00 25.24 125 TYR A O 1
ATOM 1066 N N . LEU A 1 150 ? 77.352 57.589 24.251 1.00 23.34 126 LEU A N 1
ATOM 1067 C CA . LEU A 1 150 ? 78.017 56.361 23.795 1.00 22.50 126 LEU A CA 1
ATOM 1068 C C . LEU A 1 150 ? 77.367 55.063 24.248 1.00 20.22 126 LEU A C 1
ATOM 1069 O O . LEU A 1 150 ? 77.886 53.991 23.946 1.00 21.95 126 LEU A O 1
ATOM 1074 N N . ALA A 1 151 ? 76.275 55.147 24.996 1.00 17.31 127 ALA A N 1
ATOM 1075 C CA . ALA A 1 151 ? 75.552 53.963 25.409 1.00 16.58 127 ALA A CA 1
ATOM 1076 C C . ALA A 1 151 ? 74.350 53.777 24.483 1.00 16.91 127 ALA A C 1
ATOM 1077 O O . ALA A 1 151 ? 73.613 54.741 24.185 1.00 16.14 127 ALA A O 1
ATOM 1079 N N . LYS A 1 152 ? 74.162 52.543 24.015 1.00 15.84 128 LYS A N 1
ATOM 1080 C CA . LYS A 1 152 ? 73.010 52.187 23.171 1.00 15.59 128 LYS A CA 1
ATOM 1081 C C . LYS A 1 152 ? 72.297 51.005 23.791 1.00 14.29 128 LYS A C 1
ATOM 1082 O O . LYS A 1 152 ? 72.918 50.206 24.498 1.00 14.49 128 LYS A O 1
ATOM 1088 N N . LEU A 1 153 ? 70.992 50.909 23.542 1.00 12.15 129 LEU A N 1
ATOM 1089 C CA . LEU A 1 153 ? 70.164 49.864 24.135 1.00 10.78 129 LEU A CA 1
ATOM 1090 C C . LEU A 1 153 ? 69.496 48.999 23.098 1.00 12.09 129 LEU A C 1
ATOM 1091 O O . LEU A 1 153 ? 68.933 49.500 22.108 1.00 11.00 129 LEU A O 1
ATOM 1096 N N . PHE A 1 154 ? 69.514 47.690 23.336 1.00 11.01 130 PHE A N 1
ATOM 1097 C CA . PHE A 1 154 ? 68.856 46.786 22.454 1.00 12.15 130 PHE A CA 1
ATOM 1098 C C . PHE A 1 154 ? 67.338 46.982 22.517 1.00 11.96 130 PHE A C 1
ATOM 1099 O O . PHE A 1 154 ? 66.760 47.067 23.608 1.00 12.12 130 PHE A O 1
ATOM 1107 N N . LEU A 1 155 ? 66.701 47.053 21.342 1.00 11.62 131 LEU A N 1
ATOM 1108 C CA . LEU A 1 155 ? 65.248 47.183 21.250 1.00 11.58 131 LEU A CA 1
ATOM 1109 C C . LEU A 1 155 ? 64.670 45.908 20.602 1.00 11.99 131 LEU A C 1
ATOM 1110 O O . LEU A 1 155 ? 64.803 45.724 19.390 1.00 13.93 131 LEU A O 1
ATOM 1115 N N . PRO A 1 156 ? 64.021 45.042 21.396 1.00 12.94 132 PRO A N 1
ATOM 1116 C CA . PRO A 1 156 ? 63.466 43.779 20.873 1.00 15.16 132 PRO A CA 1
ATOM 1117 C C . PRO A 1 156 ? 62.409 44.008 19.794 1.00 15.52 132 PRO A C 1
ATOM 1118 O O . PRO A 1 156 ? 61.652 44.984 19.849 1.00 14.20 132 PRO A O 1
ATOM 1122 N N . GLN A 1 157 ? 62.342 43.090 18.845 1.00 15.39 133 GLN A N 1
ATOM 1123 C CA . GLN A 1 157 ? 61.447 43.209 17.698 1.00 17.58 133 GLN A CA 1
ATOM 1124 C C . GLN A 1 157 ? 59.979 43.361 18.104 1.00 16.70 133 GLN A C 1
ATOM 1125 O O . GLN A 1 157 ? 59.223 44.127 17.471 1.00 17.83 133 GLN A O 1
ATOM 1131 N N . ALA A 1 158 ? 59.589 42.691 19.184 1.00 17.23 134 ALA A N 1
ATOM 1132 C CA . ALA A 1 158 ? 58.198 42.739 19.666 1.00 17.70 134 ALA A CA 1
ATOM 1133 C C . ALA A 1 158 ? 57.740 44.139 20.082 1.00 17.12 134 ALA A C 1
ATOM 1134 O O . ALA A 1 158 ? 56.546 44.453 20.036 1.00 17.26 134 ALA A O 1
ATOM 1136 N N . HIS A 1 159 ? 58.686 44.987 20.472 1.00 15.33 135 HIS A N 1
ATOM 1137 C CA . HIS A 1 159 ? 58.367 46.326 20.937 1.00 15.15 135 HIS A CA 1
ATOM 1138 C C . HIS A 1 159 ? 58.931 47.415 20.054 1.00 14.09 135 HIS A C 1
ATOM 1139 O O . HIS A 1 159 ? 58.715 48.595 20.317 1.00 11.99 135 HIS A O 1
ATOM 1146 N N . ARG A 1 160 ? 59.603 47.022 18.984 1.00 12.96 136 ARG A N 1
ATOM 1147 C CA . ARG A 1 160 ? 60.323 47.968 18.135 1.00 13.82 136 ARG A CA 1
ATOM 1148 C C . ARG A 1 160 ? 59.465 49.031 17.473 1.00 12.63 136 ARG A C 1
ATOM 1149 O O . ARG A 1 160 ? 59.808 50.225 17.534 1.00 11.08 136 ARG A O 1
ATOM 1157 N N . LYS A 1 161 ? 58.360 48.619 16.846 1.00 11.02 137 LYS A N 1
ATOM 1158 C CA . LYS A 1 161 ? 57.490 49.571 16.163 1.00 12.28 137 LYS A CA 1
ATOM 1159 C C . LYS A 1 161 ? 56.864 50.577 17.146 1.00 10.99 137 LYS A C 1
ATOM 1160 O O . LYS A 1 161 ? 56.879 51.792 16.916 1.00 8.98 137 LYS A O 1
ATOM 1166 N N . ARG A 1 162 ? 56.289 50.075 18.230 1.00 12.11 138 ARG A N 1
ATOM 1167 C CA . ARG A 1 162 ? 55.628 50.970 19.182 1.00 12.38 138 ARG A CA 1
ATOM 1168 C C . ARG A 1 162 ? 56.613 51.945 19.817 1.00 10.62 138 ARG A C 1
ATOM 1169 O O . ARG A 1 162 ? 56.316 53.139 19.948 1.00 9.54 138 ARG A O 1
ATOM 1177 N N . VAL A 1 163 ? 57.768 51.454 20.247 1.00 8.83 139 VAL A N 1
ATOM 1178 C CA . VAL A 1 163 ? 58.758 52.335 20.857 1.00 10.14 139 VAL A CA 1
ATOM 1179 C C . VAL A 1 163 ? 59.310 53.362 19.838 1.00 10.11 139 VAL A C 1
ATOM 1180 O O . VAL A 1 163 ? 59.454 54.546 20.160 1.00 10.10 139 VAL A O 1
ATOM 1184 N N A THR A 1 164 ? 59.576 52.905 18.617 0.60 10.19 140 THR A N 1
ATOM 1185 N N B THR A 1 164 ? 59.612 52.949 18.613 0.40 9.96 140 THR A N 1
ATOM 1186 C CA A THR A 1 164 ? 60.107 53.785 17.579 0.60 10.81 140 THR A CA 1
ATOM 1187 C CA B THR A 1 164 ? 60.158 53.924 17.662 0.40 10.20 140 THR A CA 1
ATOM 1188 C C A THR A 1 164 ? 59.094 54.860 17.196 0.60 10.07 140 THR A C 1
ATOM 1189 C C B THR A 1 164 ? 59.085 54.907 17.170 0.40 9.77 140 THR A C 1
ATOM 1190 O O A THR A 1 164 ? 59.444 56.037 17.098 0.60 9.80 140 THR A O 1
ATOM 1191 O O B THR A 1 164 ? 59.392 56.076 16.938 0.40 9.88 140 THR A O 1
ATOM 1198 N N . ASP A 1 165 ? 57.844 54.445 17.014 1.00 8.54 141 ASP A N 1
ATOM 1199 C CA . ASP A 1 165 ? 56.745 55.348 16.649 1.00 9.26 141 ASP A CA 1
ATOM 1200 C C . ASP A 1 165 ? 56.657 56.461 17.716 1.00 8.32 141 ASP A C 1
ATOM 1201 O O . ASP A 1 165 ? 56.588 57.651 17.382 1.00 8.97 141 ASP A O 1
ATOM 1206 N N . TRP A 1 166 ? 56.658 56.080 18.995 1.00 7.39 142 TRP A N 1
ATOM 1207 C CA . TRP A 1 166 ? 56.589 57.080 20.053 1.00 7.19 142 TRP A CA 1
ATOM 1208 C C . TRP A 1 166 ? 57.825 57.967 20.142 1.00 7.94 142 TRP A C 1
ATOM 1209 O O . TRP A 1 166 ? 57.692 59.171 20.311 1.00 7.47 142 TRP A O 1
ATOM 1220 N N . LEU A 1 167 ? 59.010 57.372 20.048 1.00 8.10 143 LEU A N 1
ATOM 1221 C CA . LEU A 1 167 ? 60.244 58.125 20.178 1.00 9.51 143 LEU A CA 1
ATOM 1222 C C . LEU A 1 167 ? 60.373 59.154 19.071 1.00 9.06 143 LEU A C 1
ATOM 1223 O O . LEU A 1 167 ? 60.657 60.329 19.335 1.00 8.70 143 LEU A O 1
ATOM 1228 N N . THR A 1 168 ? 60.139 58.725 17.824 1.00 8.72 144 THR A N 1
ATOM 1229 C CA . THR A 1 168 ? 60.248 59.625 16.694 1.00 9.43 144 THR A CA 1
ATOM 1230 C C . THR A 1 168 ? 59.210 60.740 16.758 1.00 8.19 144 THR A C 1
ATOM 1231 O O . THR A 1 168 ? 59.495 61.881 16.408 1.00 8.56 144 THR A O 1
ATOM 1235 N N . THR A 1 169 ? 58.021 60.423 17.258 1.00 8.28 145 THR A N 1
ATOM 1236 C CA . THR A 1 169 ? 56.956 61.427 17.371 1.00 6.82 145 THR A CA 1
ATOM 1237 C C . THR A 1 169 ? 57.298 62.431 18.488 1.00 6.38 145 THR A C 1
ATOM 1238 O O . THR A 1 169 ? 57.127 63.635 18.319 1.00 7.40 145 THR A O 1
ATOM 1242 N N . ILE A 1 170 ? 57.775 61.939 19.627 1.00 6.93 146 ILE A N 1
ATOM 1243 C CA . ILE A 1 170 ? 58.150 62.847 20.732 1.00 7.07 146 ILE A CA 1
ATOM 1244 C C . ILE A 1 170 ? 59.352 63.704 20.323 1.00 6.43 146 ILE A C 1
ATOM 1245 O O . ILE A 1 170 ? 59.390 64.893 20.658 1.00 7.06 146 ILE A O 1
ATOM 1250 N N . TYR A 1 171 ? 60.322 63.108 19.637 1.00 8.33 147 TYR A N 1
ATOM 1251 C CA . TYR A 1 171 ? 61.463 63.865 19.116 1.00 8.18 147 TYR A CA 1
ATOM 1252 C C . TYR A 1 171 ? 61.009 64.989 18.174 1.00 8.26 147 TYR A C 1
ATOM 1253 O O . TYR A 1 171 ? 61.566 66.111 18.195 1.00 8.30 147 TYR A O 1
ATOM 1262 N N . LEU A 1 172 ? 60.022 64.694 17.328 1.00 8.72 148 LEU A N 1
ATOM 1263 C CA . LEU A 1 172 ? 59.483 65.693 16.414 1.00 9.03 148 LEU A CA 1
ATOM 1264 C C . LEU A 1 172 ? 58.891 66.866 17.210 1.00 9.21 148 LEU A C 1
ATOM 1265 O O . LEU A 1 172 ? 59.146 68.031 16.903 1.00 9.11 148 LEU A O 1
ATOM 1270 N N . ILE A 1 173 ? 58.065 66.550 18.215 1.00 7.36 149 ILE A N 1
ATOM 1271 C CA . ILE A 1 173 ? 57.442 67.577 19.063 1.00 7.88 149 ILE A CA 1
ATOM 1272 C C . ILE A 1 173 ? 58.507 68.431 19.740 1.00 7.69 149 ILE A C 1
ATOM 1273 O O . ILE A 1 173 ? 58.437 69.671 19.716 1.00 6.92 149 ILE A O 1
ATOM 1278 N N . ARG A 1 174 ? 59.497 67.766 20.337 1.00 7.55 150 ARG A N 1
ATOM 1279 C CA . ARG A 1 174 ? 60.593 68.471 20.994 1.00 8.10 150 ARG A CA 1
ATOM 1280 C C . ARG A 1 174 ? 61.336 69.354 20.018 1.00 7.98 150 ARG A C 1
ATOM 1281 O O . ARG A 1 174 ? 61.630 70.501 20.338 1.00 7.51 150 ARG A O 1
ATOM 1289 N N . ASP A 1 175 ? 61.631 68.829 18.823 1.00 8.27 151 ASP A N 1
ATOM 1290 C CA . ASP A 1 175 ? 62.361 69.587 17.795 1.00 8.19 151 ASP A CA 1
ATOM 1291 C C . ASP A 1 175 ? 61.596 70.836 17.346 1.00 7.52 151 ASP A C 1
ATOM 1292 O O . ASP A 1 175 ? 62.181 71.924 17.260 1.00 7.53 151 ASP A O 1
ATOM 1297 N N . LEU A 1 176 ? 60.294 70.693 17.072 1.00 6.79 152 LEU A N 1
ATOM 1298 C CA . LEU A 1 176 ? 59.503 71.826 16.619 1.00 7.49 152 LEU A CA 1
ATOM 1299 C C . LEU A 1 176 ? 59.455 72.924 17.689 1.00 6.65 152 LEU A C 1
ATOM 1300 O O . LEU A 1 176 ? 59.615 74.099 17.392 1.00 7.76 152 LEU A O 1
ATOM 1305 N N . ILE A 1 177 ? 59.217 72.534 18.938 1.00 5.91 153 ILE A N 1
ATOM 1306 C CA . ILE A 1 177 ? 59.163 73.506 20.043 1.00 6.37 153 ILE A CA 1
ATOM 1307 C C . ILE A 1 177 ? 60.528 74.166 20.260 1.00 7.28 153 ILE A C 1
ATOM 1308 O O . ILE A 1 177 ? 60.619 75.390 20.403 1.00 7.46 153 ILE A O 1
ATOM 1313 N N . ASN A 1 178 ? 61.578 73.355 20.262 1.00 6.69 154 ASN A N 1
ATOM 1314 C CA . ASN A 1 178 ? 62.939 73.877 20.452 1.00 7.04 154 ASN A CA 1
ATOM 1315 C C . ASN A 1 178 ? 63.454 74.803 19.339 1.00 7.90 154 ASN A C 1
ATOM 1316 O O . ASN A 1 178 ? 64.354 75.620 19.570 1.00 7.33 154 ASN A O 1
ATOM 1321 N N . THR A 1 179 ? 62.935 74.657 18.125 1.00 6.66 155 THR A N 1
ATOM 1322 C CA . THR A 1 179 ? 63.446 75.484 17.017 1.00 6.16 155 THR A CA 1
ATOM 1323 C C . THR A 1 179 ? 63.102 76.940 17.271 1.00 6.14 155 THR A C 1
ATOM 1324 O O . THR A 1 179 ? 61.946 77.289 17.501 1.00 5.73 155 THR A O 1
ATOM 1328 N N . PRO A 1 180 ? 64.105 77.801 17.253 1.00 5.81 156 PRO A N 1
ATOM 1329 C CA . PRO A 1 180 ? 63.840 79.230 17.418 1.00 7.63 156 PRO A CA 1
ATOM 1330 C C . PRO A 1 180 ? 62.758 79.724 16.474 1.00 6.75 156 PRO A C 1
ATOM 1331 O O . PRO A 1 180 ? 62.680 79.272 15.307 1.00 6.25 156 PRO A O 1
ATOM 1335 N N . ALA A 1 181 ? 61.972 80.713 16.914 1.00 6.21 157 ALA A N 1
ATOM 1336 C CA . ALA A 1 181 ? 60.888 81.225 16.089 1.00 6.35 157 ALA A CA 1
ATOM 1337 C C . ALA A 1 181 ? 61.331 81.698 14.717 1.00 7.13 157 ALA A C 1
ATOM 1338 O O . ALA A 1 181 ? 60.605 81.519 13.741 1.00 6.81 157 ALA A O 1
ATOM 1340 N N . GLU A 1 182 ? 62.524 82.306 14.625 1.00 5.92 158 GLU A N 1
ATOM 1341 C CA . GLU A 1 182 ? 63.024 82.776 13.343 1.00 6.88 158 GLU A CA 1
ATOM 1342 C C . GLU A 1 182 ? 63.054 81.663 12.277 1.00 6.06 158 GLU A C 1
ATOM 1343 O O . GLU A 1 182 ? 62.854 81.933 11.087 1.00 7.34 158 GLU A O 1
ATOM 1349 N N . ASP A 1 183 ? 63.312 80.452 12.721 1.00 6.26 159 ASP A N 1
ATOM 1350 C CA . ASP A 1 183 ? 63.413 79.278 11.828 1.00 6.98 159 ASP A CA 1
ATOM 1351 C C . ASP A 1 183 ? 62.195 78.347 11.928 1.00 8.59 159 ASP A C 1
ATOM 1352 O O . ASP A 1 183 ? 62.190 77.230 11.394 1.00 8.39 159 ASP A O 1
ATOM 1357 N N . MET A 1 184 ? 61.145 78.820 12.584 1.00 12.93 160 MET A N 1
ATOM 1358 C CA . MET A 1 184 ? 59.920 78.056 12.773 1.00 13.22 160 MET A CA 1
ATOM 1359 C C . MET A 1 184 ? 58.736 79.022 12.803 1.00 15.73 160 MET A C 1
ATOM 1360 O O . MET A 1 184 ? 58.047 79.167 13.835 1.00 16.79 160 MET A O 1
ATOM 1365 N N . GLY A 1 185 ? 58.515 79.657 11.659 1.00 15.76 161 GLY A N 1
ATOM 1366 C CA . GLY A 1 185 ? 57.370 80.529 11.484 1.00 17.04 161 GLY A CA 1
ATOM 1367 C C . GLY A 1 185 ? 56.219 79.752 10.857 1.00 16.19 161 GLY A C 1
ATOM 1368 O O . GLY A 1 185 ? 56.284 78.547 10.678 1.00 15.77 161 GLY A O 1
ATOM 1369 N N . PRO A 1 186 ? 55.145 80.455 10.480 1.00 16.25 162 PRO A N 1
ATOM 1370 C CA . PRO A 1 186 ? 53.983 79.749 9.916 1.00 16.64 162 PRO A CA 1
ATOM 1371 C C . PRO A 1 186 ? 54.307 78.852 8.713 1.00 17.41 162 PRO A C 1
ATOM 1372 O O . PRO A 1 186 ? 53.801 77.729 8.626 1.00 18.05 162 PRO A O 1
ATOM 1376 N N A SER A 1 187 ? 55.155 79.345 7.808 0.50 17.45 163 SER A N 1
ATOM 1377 N N B SER A 1 187 ? 55.163 79.345 7.815 0.50 17.35 163 SER A N 1
ATOM 1378 C CA A SER A 1 187 ? 55.555 78.592 6.620 0.50 18.44 163 SER A CA 1
ATOM 1379 C CA B SER A 1 187 ? 55.555 78.611 6.613 0.50 18.27 163 SER A CA 1
ATOM 1380 C C A SER A 1 187 ? 56.315 77.330 6.982 0.50 17.80 163 SER A C 1
ATOM 1381 C C B SER A 1 187 ? 56.365 77.358 6.933 0.50 17.64 163 SER A C 1
ATOM 1382 O O A SER A 1 187 ? 56.059 76.269 6.423 0.50 16.79 163 SER A O 1
ATOM 1383 O O B SER A 1 187 ? 56.221 76.342 6.263 0.50 16.30 163 SER A O 1
ATOM 1388 N N . GLU A 1 188 ? 57.241 77.443 7.933 1.00 17.56 164 GLU A N 1
ATOM 1389 C CA . GLU A 1 188 ? 58.035 76.292 8.358 1.00 17.53 164 GLU A CA 1
ATOM 1390 C C . GLU A 1 188 ? 57.165 75.246 9.065 1.00 16.88 164 GLU A C 1
ATOM 1391 O O . GLU A 1 188 ? 57.396 74.038 8.947 1.00 16.58 164 GLU A O 1
ATOM 1397 N N . LEU A 1 189 ? 56.176 75.719 9.803 1.00 16.31 165 LEU A N 1
ATOM 1398 C CA . LEU A 1 189 ? 55.244 74.833 10.491 1.00 16.09 165 LEU A CA 1
ATOM 1399 C C . LEU A 1 189 ? 54.404 74.109 9.427 1.00 16.96 165 LEU A C 1
ATOM 1400 O O . LEU A 1 189 ? 54.208 72.885 9.495 1.00 15.92 165 LEU A O 1
ATOM 1405 N N . ALA A 1 190 ? 53.925 74.853 8.432 1.00 16.19 166 ALA A N 1
ATOM 1406 C CA . ALA A 1 190 ? 53.188 74.226 7.325 1.00 17.61 166 ALA A CA 1
ATOM 1407 C C . ALA A 1 190 ? 54.042 73.173 6.617 1.00 16.97 166 ALA A C 1
ATOM 1408 O O . ALA A 1 190 ? 53.550 72.075 6.291 1.00 15.89 166 ALA A O 1
ATOM 1410 N N . GLN A 1 191 ? 55.330 73.491 6.378 1.00 17.50 167 GLN A N 1
ATOM 1411 C CA . GLN A 1 191 ? 56.226 72.536 5.751 1.00 18.67 167 GLN A CA 1
ATOM 1412 C C . GLN A 1 191 ? 56.400 71.264 6.594 1.00 17.89 167 GLN A C 1
ATOM 1413 O O . GLN A 1 191 ? 56.446 70.142 6.059 1.00 17.04 167 GLN A O 1
ATOM 1419 N N . ALA A 1 192 ? 56.504 71.426 7.911 1.00 17.43 168 ALA A N 1
ATOM 1420 C CA . ALA A 1 192 ? 56.650 70.273 8.790 1.00 18.43 168 ALA A CA 1
ATOM 1421 C C . ALA A 1 192 ? 55.418 69.355 8.670 1.00 16.89 168 ALA A C 1
ATOM 1422 O O . ALA A 1 192 ? 55.533 68.125 8.618 1.00 17.07 168 ALA A O 1
ATOM 1424 N N . VAL A 1 193 ? 54.241 69.957 8.624 1.00 16.26 169 VAL A N 1
ATOM 1425 C CA . VAL A 1 193 ? 53.000 69.194 8.467 1.00 15.11 169 VAL A CA 1
ATOM 1426 C C . VAL A 1 193 ? 52.999 68.453 7.132 1.00 15.49 169 VAL A C 1
ATOM 1427 O O . VAL A 1 193 ? 52.628 67.272 7.079 1.00 14.21 169 VAL A O 1
ATOM 1431 N N A LYS A 1 194 ? 53.401 69.123 6.048 0.50 15.77 170 LYS A N 1
ATOM 1432 N N B LYS A 1 194 ? 53.403 69.143 6.062 0.50 15.47 170 LYS A N 1
ATOM 1433 C CA A LYS A 1 194 ? 53.450 68.454 4.749 0.50 15.93 170 LYS A CA 1
ATOM 1434 C CA B LYS A 1 194 ? 53.473 68.532 4.739 0.50 15.37 170 LYS A CA 1
ATOM 1435 C C A LYS A 1 194 ? 54.471 67.317 4.737 0.50 16.34 170 LYS A C 1
ATOM 1436 C C B LYS A 1 194 ? 54.466 67.366 4.723 0.50 15.87 170 LYS A C 1
ATOM 1437 O O A LYS A 1 194 ? 54.269 66.304 4.060 0.50 16.37 170 LYS A O 1
ATOM 1438 O O B LYS A 1 194 ? 54.210 66.343 4.079 0.50 15.99 170 LYS A O 1
ATOM 1449 N N A HIS A 1 195 ? 55.565 67.478 5.471 0.50 16.38 171 HIS A N 1
ATOM 1450 N N B HIS A 1 195 ? 55.587 67.499 5.424 0.50 15.91 171 HIS A N 1
ATOM 1451 C CA A HIS A 1 195 ? 56.569 66.420 5.537 0.50 17.77 171 HIS A CA 1
ATOM 1452 C CA B HIS A 1 195 ? 56.541 66.387 5.485 0.50 17.44 171 HIS A CA 1
ATOM 1453 C C A HIS A 1 195 ? 55.968 65.179 6.198 0.50 17.76 171 HIS A C 1
ATOM 1454 C C B HIS A 1 195 ? 55.927 65.167 6.175 0.50 17.53 171 HIS A C 1
ATOM 1455 O O A HIS A 1 195 ? 56.165 64.063 5.733 0.50 17.68 171 HIS A O 1
ATOM 1456 O O B HIS A 1 195 ? 56.074 64.046 5.703 0.50 17.46 171 HIS A O 1
ATOM 1469 N N . VAL A 1 196 ? 55.256 65.377 7.300 1.00 16.96 172 VAL A N 1
ATOM 1470 C CA . VAL A 1 196 ? 54.592 64.263 7.989 1.00 17.61 172 VAL A CA 1
ATOM 1471 C C . VAL A 1 196 ? 53.514 63.629 7.098 1.00 17.67 172 VAL A C 1
ATOM 1472 O O . VAL A 1 196 ? 53.413 62.408 7.002 1.00 18.55 172 VAL A O 1
ATOM 1476 N N . ALA A 1 197 ? 52.735 64.461 6.413 1.00 17.57 173 ALA A N 1
ATOM 1477 C CA . ALA A 1 197 ? 51.662 63.982 5.535 1.00 17.81 173 ALA A CA 1
ATOM 1478 C C . ALA A 1 197 ? 52.159 63.067 4.408 1.00 18.50 173 ALA A C 1
ATOM 1479 O O . ALA A 1 197 ? 51.509 62.074 4.076 1.00 18.00 173 ALA A O 1
ATOM 1481 N N A LYS A 1 198 ? 53.299 63.410 3.798 0.50 19.75 174 LYS A N 1
ATOM 1482 N N B LYS A 1 198 ? 53.330 63.400 3.863 0.50 19.16 174 LYS A N 1
ATOM 1483 C CA A LYS A 1 198 ? 53.832 62.623 2.672 0.50 21.10 174 LYS A CA 1
ATOM 1484 C CA B LYS A 1 198 ? 53.936 62.644 2.773 0.50 20.10 174 LYS A CA 1
ATOM 1485 C C A LYS A 1 198 ? 54.047 61.156 3.030 0.50 21.10 174 LYS A C 1
ATOM 1486 C C B LYS A 1 198 ? 54.273 61.213 3.191 0.50 20.07 174 LYS A C 1
ATOM 1487 O O A LYS A 1 198 ? 53.702 60.265 2.240 0.50 19.93 174 LYS A O 1
ATOM 1488 O O B LYS A 1 198 ? 54.339 60.315 2.350 0.50 20.32 174 LYS A O 1
ATOM 1499 N N A GLU A 1 199 ? 54.566 60.896 4.228 0.50 21.72 175 GLU A N 1
ATOM 1500 N N B GLU A 1 199 ? 54.466 60.992 4.488 0.50 20.54 175 GLU A N 1
ATOM 1501 C CA A GLU A 1 199 ? 54.813 59.518 4.651 0.50 22.90 175 GLU A CA 1
ATOM 1502 C CA B GLU A 1 199 ? 54.788 59.661 4.984 0.50 21.36 175 GLU A CA 1
ATOM 1503 C C A GLU A 1 199 ? 53.555 58.665 4.614 0.50 22.22 175 GLU A C 1
ATOM 1504 C C B GLU A 1 199 ? 53.603 58.709 4.837 0.50 21.42 175 GLU A C 1
ATOM 1505 O O A GLU A 1 199 ? 53.643 57.465 4.368 0.50 21.17 175 GLU A O 1
ATOM 1506 O O B GLU A 1 199 ? 53.792 57.501 4.747 0.50 20.30 175 GLU A O 1
ATOM 1517 N N . PHE A 1 200 ? 52.387 59.270 4.843 1.00 20.79 176 PHE A N 1
ATOM 1518 C CA . PHE A 1 200 ? 51.123 58.507 4.849 1.00 21.06 176 PHE A CA 1
ATOM 1519 C C . PHE A 1 200 ? 50.148 58.838 3.740 1.00 21.89 176 PHE A C 1
ATOM 1520 O O . PHE A 1 200 ? 49.006 58.378 3.766 1.00 22.91 176 PHE A O 1
ATOM 1528 N N A GLU A 1 201 ? 50.626 59.612 2.770 0.60 21.91 177 GLU A N 1
ATOM 1529 N N B GLU A 1 201 ? 50.585 59.617 2.758 0.40 21.57 177 GLU A N 1
ATOM 1530 C CA A GLU A 1 201 ? 49.821 60.137 1.682 0.60 22.71 177 GLU A CA 1
ATOM 1531 C CA B GLU A 1 201 ? 49.722 60.040 1.664 0.40 21.85 177 GLU A CA 1
ATOM 1532 C C A GLU A 1 201 ? 48.523 60.809 2.186 0.60 22.49 177 GLU A C 1
ATOM 1533 C C B GLU A 1 201 ? 48.505 60.843 2.162 0.40 21.78 177 GLU A C 1
ATOM 1534 O O A GLU A 1 201 ? 47.450 60.632 1.629 0.60 23.29 177 GLU A O 1
ATOM 1535 O O B GLU A 1 201 ? 47.449 60.814 1.540 0.40 22.21 177 GLU A O 1
ATOM 1546 N N . ALA A 1 202 ? 48.656 61.570 3.270 1.00 20.44 178 ALA A N 1
ATOM 1547 C CA . ALA A 1 202 ? 47.558 62.397 3.799 1.00 19.40 178 ALA A CA 1
ATOM 1548 C C . ALA A 1 202 ? 47.505 63.625 2.891 1.00 19.84 178 ALA A C 1
ATOM 1549 O O . ALA A 1 202 ? 48.494 63.921 2.208 1.00 22.38 178 ALA A O 1
ATOM 1551 N N . LYS A 1 203 ? 46.357 64.300 2.828 1.00 19.02 179 LYS A N 1
ATOM 1552 C CA . LYS A 1 203 ? 46.200 65.488 1.996 1.00 18.83 179 LYS A CA 1
ATOM 1553 C C . LYS A 1 203 ? 46.329 66.724 2.889 1.00 17.74 179 LYS A C 1
ATOM 1554 O O . LYS A 1 203 ? 45.885 66.701 4.038 1.00 17.60 179 LYS A O 1
ATOM 1560 N N . VAL A 1 204 ? 46.960 67.766 2.375 1.00 15.99 180 VAL A N 1
ATOM 1561 C CA . VAL A 1 204 ? 47.131 69.008 3.115 1.00 16.57 180 VAL A CA 1
ATOM 1562 C C . VAL A 1 204 ? 46.738 70.199 2.257 1.00 16.92 180 VAL A C 1
ATOM 1563 O O . VAL A 1 204 ? 47.173 70.329 1.097 1.00 17.53 180 VAL A O 1
ATOM 1567 N N . LYS A 1 205 ? 45.926 71.069 2.850 1.00 16.37 181 LYS A N 1
ATOM 1568 C CA . LYS A 1 205 ? 45.475 72.304 2.252 1.00 16.86 181 LYS A CA 1
ATOM 1569 C C . LYS A 1 205 ? 46.021 73.424 3.148 1.00 16.10 181 LYS A C 1
ATOM 1570 O O . LYS A 1 205 ? 45.944 73.316 4.356 1.00 15.26 181 LYS A O 1
ATOM 1576 N N . ILE A 1 206 ? 46.566 74.475 2.546 1.00 14.94 182 ILE A N 1
ATOM 1577 C CA . ILE A 1 206 ? 47.053 75.644 3.276 1.00 14.21 182 ILE A CA 1
ATOM 1578 C C . ILE A 1 206 ? 46.186 76.823 2.857 1.00 14.90 182 ILE A C 1
ATOM 1579 O O . ILE A 1 206 ? 46.107 77.150 1.658 1.00 15.53 182 ILE A O 1
ATOM 1584 N N A ILE A 1 207 ? 45.517 77.421 3.840 0.60 14.78 183 ILE A N 1
ATOM 1585 N N B ILE A 1 207 ? 45.520 77.480 3.801 0.40 15.12 183 ILE A N 1
ATOM 1586 C CA A ILE A 1 207 ? 44.664 78.574 3.617 0.60 15.03 183 ILE A CA 1
ATOM 1587 C CA B ILE A 1 207 ? 44.697 78.643 3.452 0.40 15.52 183 ILE A CA 1
ATOM 1588 C C A ILE A 1 207 ? 45.500 79.801 4.011 0.60 15.82 183 ILE A C 1
ATOM 1589 C C B ILE A 1 207 ? 45.486 79.897 3.844 0.40 16.16 183 ILE A C 1
ATOM 1590 O O A ILE A 1 207 ? 45.936 79.933 5.151 0.60 15.68 183 ILE A O 1
ATOM 1591 O O B ILE A 1 207 ? 45.905 80.026 4.986 0.40 15.61 183 ILE A O 1
ATOM 1600 N N A GLU A 1 208 ? 45.747 80.678 3.030 0.50 17.40 184 GLU A N 1
ATOM 1601 N N B GLU A 1 208 ? 45.725 80.816 2.917 0.50 17.71 184 GLU A N 1
ATOM 1602 C CA A GLU A 1 208 ? 46.595 81.895 3.203 0.50 18.16 184 GLU A CA 1
ATOM 1603 C CA B GLU A 1 208 ? 46.515 81.975 3.299 0.50 18.25 184 GLU A CA 1
ATOM 1604 C C A GLU A 1 208 ? 45.976 83.196 2.695 0.50 19.32 184 GLU A C 1
ATOM 1605 C C B GLU A 1 208 ? 46.056 83.194 2.579 0.50 19.60 184 GLU A C 1
ATOM 1606 O O A GLU A 1 208 ? 44.869 83.214 2.157 0.50 17.66 184 GLU A O 1
ATOM 1607 O O B GLU A 1 208 ? 45.131 83.152 1.760 0.50 18.59 184 GLU A O 1
ATOM 1618 N N . SER A 1 209 ? 46.716 84.294 2.900 1.00 20.39 185 SER A N 1
ATOM 1619 C CA . SER A 1 209 ? 46.409 85.583 2.307 1.00 22.01 185 SER A CA 1
ATOM 1620 C C . SER A 1 209 ? 44.958 85.971 2.210 1.00 20.55 185 SER A C 1
ATOM 1621 O O . SER A 1 209 ? 44.271 85.965 3.223 1.00 21.93 185 SER A O 1
ATOM 1624 N N . LYS A 1 210 ? 44.456 86.275 1.011 1.00 21.01 186 LYS A N 1
ATOM 1625 C CA . LYS A 1 210 ? 43.094 86.767 0.864 1.00 22.12 186 LYS A CA 1
ATOM 1626 C C . LYS A 1 210 ? 42.005 85.802 1.231 1.00 21.28 186 LYS A C 1
ATOM 1627 O O . LYS A 1 210 ? 40.980 86.205 1.766 1.00 20.16 186 LYS A O 1
ATOM 1633 N N . ASP A 1 211 ? 42.202 84.517 0.983 1.00 19.87 187 ASP A N 1
ATOM 1634 C CA . ASP A 1 211 ? 41.147 83.582 1.334 1.00 20.32 187 ASP A CA 1
ATOM 1635 C C . ASP A 1 211 ? 41.080 83.477 2.863 1.00 19.20 187 ASP A C 1
ATOM 1636 O O . ASP A 1 211 ? 40.015 83.327 3.418 1.00 19.39 187 ASP A O 1
ATOM 1641 N N . LEU A 1 212 ? 42.228 83.550 3.533 1.00 18.97 188 LEU A N 1
ATOM 1642 C CA . LEU A 1 212 ? 42.258 83.488 4.981 1.00 18.03 188 LEU A CA 1
ATOM 1643 C C . LEU A 1 212 ? 41.565 84.752 5.550 1.00 18.08 188 LEU A C 1
ATOM 1644 O O . LEU A 1 212 ? 40.740 84.696 6.451 1.00 16.39 188 LEU A O 1
ATOM 1649 N N . GLU A 1 213 ? 41.911 85.882 4.993 1.00 18.00 189 GLU A N 1
ATOM 1650 C CA . GLU A 1 213 ? 41.346 87.157 5.433 1.00 19.73 189 GLU A CA 1
ATOM 1651 C C . GLU A 1 213 ? 39.814 87.120 5.383 1.00 20.91 189 GLU A C 1
ATOM 1652 O O . GLU A 1 213 ? 39.132 87.595 6.295 1.00 20.20 189 GLU A O 1
ATOM 1658 N N . THR A 1 214 ? 39.265 86.520 4.330 1.00 20.56 190 THR A N 1
ATOM 1659 C CA . THR A 1 214 ? 37.811 86.411 4.176 1.00 22.37 190 THR A CA 1
ATOM 1660 C C . THR A 1 214 ? 37.148 85.310 4.971 1.00 20.98 190 THR A C 1
ATOM 1661 O O . THR A 1 214 ? 36.125 85.534 5.627 1.00 23.14 190 THR A O 1
ATOM 1665 N N . GLU A 1 215 ? 37.732 84.113 4.929 1.00 18.75 191 GLU A N 1
ATOM 1666 C CA . GLU A 1 215 ? 37.121 82.936 5.507 1.00 17.97 191 GLU A CA 1
ATOM 1667 C C . GLU A 1 215 ? 37.445 82.691 6.993 1.00 16.33 191 GLU A C 1
ATOM 1668 O O . GLU A 1 215 ? 36.643 82.078 7.684 1.00 16.33 191 GLU A O 1
ATOM 1674 N N . PHE A 1 216 ? 38.630 83.106 7.428 1.00 14.86 192 PHE A N 1
ATOM 1675 C CA . PHE A 1 216 ? 39.097 82.935 8.815 1.00 15.30 192 PHE A CA 1
ATOM 1676 C C . PHE A 1 216 ? 39.596 84.281 9.334 1.00 15.71 192 PHE A C 1
ATOM 1677 O O . PHE A 1 216 ? 40.775 84.428 9.676 1.00 15.24 192 PHE A O 1
ATOM 1685 N N . PRO A 1 217 ? 38.691 85.270 9.434 1.00 16.14 193 PRO A N 1
ATOM 1686 C CA . PRO A 1 217 ? 39.113 86.611 9.837 1.00 16.74 193 PRO A CA 1
ATOM 1687 C C . PRO A 1 217 ? 39.807 86.741 11.194 1.00 15.84 193 PRO A C 1
ATOM 1688 O O . PRO A 1 217 ? 40.634 87.656 11.357 1.00 16.48 193 PRO A O 1
ATOM 1692 N N . ALA A 1 218 ? 39.509 85.854 12.135 1.00 15.04 194 ALA A N 1
ATOM 1693 C CA . ALA A 1 218 ? 40.108 85.953 13.458 1.00 15.88 194 ALA A CA 1
ATOM 1694 C C . ALA A 1 218 ? 41.558 85.495 13.428 1.00 15.91 194 ALA A C 1
ATOM 1695 O O . ALA A 1 218 ? 42.417 86.067 14.117 1.00 16.27 194 ALA A O 1
ATOM 1697 N N . ILE A 1 219 ? 41.859 84.481 12.615 1.00 16.55 195 ILE A N 1
ATOM 1698 C CA . ILE A 1 219 ? 43.263 84.038 12.450 1.00 14.98 195 ILE A CA 1
ATOM 1699 C C . ILE A 1 219 ? 44.047 85.182 11.799 1.00 15.87 195 ILE A C 1
ATOM 1700 O O . ILE A 1 219 ? 45.157 85.552 12.229 1.00 16.02 195 ILE A O 1
ATOM 1705 N N . TYR A 1 220 ? 43.451 85.794 10.779 1.00 16.44 196 TYR A N 1
ATOM 1706 C CA . TYR A 1 220 ? 44.092 86.884 10.083 1.00 16.58 196 TYR A CA 1
ATOM 1707 C C . TYR A 1 220 ? 44.352 88.097 10.989 1.00 17.63 196 TYR A C 1
ATOM 1708 O O . TYR A 1 220 ? 45.445 88.657 10.970 1.00 16.76 196 TYR A O 1
ATOM 1717 N N . ALA A 1 221 ? 43.363 88.494 11.778 1.00 17.48 197 ALA A N 1
ATOM 1718 C CA . ALA A 1 221 ? 43.513 89.689 12.643 1.00 17.41 197 ALA A CA 1
ATOM 1719 C C . ALA A 1 221 ? 44.693 89.546 13.607 1.00 16.76 197 ALA A C 1
ATOM 1720 O O . ALA A 1 221 ? 45.504 90.469 13.758 1.00 18.02 197 ALA A O 1
ATOM 1722 N N . VAL A 1 222 ? 44.819 88.378 14.217 1.00 16.71 198 VAL A N 1
ATOM 1723 C CA . VAL A 1 222 ? 45.913 88.137 15.166 1.00 15.90 198 VAL A CA 1
ATOM 1724 C C . VAL A 1 222 ? 47.268 88.158 14.489 1.00 15.93 198 VAL A C 1
ATOM 1725 O O . VAL A 1 222 ? 48.181 88.794 14.971 1.00 16.70 198 VAL A O 1
ATOM 1729 N N . GLY A 1 223 ? 47.391 87.487 13.354 1.00 15.97 199 GLY A N 1
ATOM 1730 C CA . GLY A 1 223 ? 48.673 87.389 12.697 1.00 16.80 199 GLY A CA 1
ATOM 1731 C C . GLY A 1 223 ? 49.068 88.418 11.681 1.00 16.00 199 GLY A C 1
ATOM 1732 O O . GLY A 1 223 ? 50.203 88.380 11.211 1.00 17.61 199 GLY A O 1
ATOM 1733 N N . ARG A 1 224 ? 48.222 89.410 11.420 1.00 15.50 200 ARG A N 1
ATOM 1734 C CA . ARG A 1 224 ? 48.497 90.322 10.317 1.00 16.28 200 ARG A CA 1
ATOM 1735 C C . ARG A 1 224 ? 49.685 91.254 10.497 1.00 16.23 200 ARG A C 1
ATOM 1736 O O . ARG A 1 224 ? 50.207 91.738 9.504 1.00 16.79 200 ARG A O 1
ATOM 1744 N N . ALA A 1 225 ? 50.116 91.492 11.744 1.00 15.78 201 ALA A N 1
ATOM 1745 C CA . ALA A 1 225 ? 51.230 92.380 12.023 1.00 16.26 201 ALA A CA 1
ATOM 1746 C C . ALA A 1 225 ? 52.583 91.743 11.819 1.00 17.42 201 ALA A C 1
ATOM 1747 O O . ALA A 1 225 ? 53.566 92.448 11.715 1.00 18.56 201 ALA A O 1
ATOM 1749 N N . GLY A 1 226 ? 52.650 90.423 11.742 1.00 18.37 202 GLY A N 1
ATOM 1750 C CA . GLY A 1 226 ? 53.964 89.767 11.594 1.00 18.38 202 GLY A CA 1
ATOM 1751 C C . GLY A 1 226 ? 54.556 89.889 10.194 1.00 18.54 202 GLY A C 1
ATOM 1752 O O . GLY A 1 226 ? 53.829 90.057 9.213 1.00 17.98 202 GLY A O 1
ATOM 1753 N N . SER A 1 227 ? 55.880 89.847 10.097 1.00 18.21 203 SER A N 1
ATOM 1754 C CA . SER A 1 227 ? 56.527 89.924 8.789 1.00 18.48 203 SER A CA 1
ATOM 1755 C C . SER A 1 227 ? 56.302 88.613 8.036 1.00 18.16 203 SER A C 1
ATOM 1756 O O . SER A 1 227 ? 56.522 88.553 6.817 1.00 18.12 203 SER A O 1
ATOM 1759 N N . ARG A 1 228 ? 55.910 87.571 8.758 1.00 17.65 204 ARG A N 1
ATOM 1760 C CA . ARG A 1 228 ? 55.617 86.269 8.164 1.00 18.92 204 ARG A CA 1
ATOM 1761 C C . ARG A 1 228 ? 54.109 86.083 8.272 1.00 18.67 204 ARG A C 1
ATOM 1762 O O . ARG A 1 228 ? 53.579 85.961 9.378 1.00 18.41 204 ARG A O 1
ATOM 1770 N N . PRO A 1 229 ? 53.435 86.064 7.127 1.00 17.51 205 PRO A N 1
ATOM 1771 C CA . PRO A 1 229 ? 51.972 86.080 7.157 1.00 18.74 205 PRO A CA 1
ATOM 1772 C C . PRO A 1 229 ? 51.295 84.858 7.754 1.00 17.07 205 PRO A C 1
ATOM 1773 O O . PRO A 1 229 ? 51.869 83.761 7.725 1.00 17.95 205 PRO A O 1
ATOM 1777 N N . PRO A 1 230 ? 50.070 85.054 8.264 1.00 16.92 206 PRO A N 1
ATOM 1778 C CA . PRO A 1 230 ? 49.327 83.970 8.896 1.00 15.95 206 PRO A CA 1
ATOM 1779 C C . PRO A 1 230 ? 48.726 82.996 7.899 1.00 16.56 206 PRO A C 1
ATOM 1780 O O . PRO A 1 230 ? 48.486 83.344 6.734 1.00 15.67 206 PRO A O 1
ATOM 1784 N N . LEU A 1 231 ? 48.445 81.794 8.382 1.00 16.74 207 LEU A N 1
ATOM 1785 C CA . LEU A 1 231 ? 47.825 80.762 7.549 1.00 16.31 207 LEU A CA 1
ATOM 1786 C C . LEU A 1 231 ? 47.109 79.734 8.402 1.00 15.83 207 LEU A C 1
ATOM 1787 O O . LEU A 1 231 ? 47.242 79.730 9.627 1.00 16.42 207 LEU A O 1
ATOM 1792 N N . LEU A 1 232 ? 46.301 78.913 7.742 1.00 15.24 208 LEU A N 1
ATOM 1793 C CA . LEU A 1 232 ? 45.622 77.806 8.383 1.00 14.14 208 LEU A CA 1
ATOM 1794 C C . LEU A 1 232 ? 46.033 76.542 7.650 1.00 14.19 208 LEU A C 1
ATOM 1795 O O . LEU A 1 232 ? 45.954 76.468 6.422 1.00 16.01 208 LEU A O 1
ATOM 1800 N N . ILE A 1 233 ? 46.536 75.582 8.405 1.00 13.55 209 ILE A N 1
ATOM 1801 C CA . ILE A 1 233 ? 46.928 74.264 7.877 1.00 14.39 209 ILE A CA 1
ATOM 1802 C C . ILE A 1 233 ? 45.760 73.298 8.137 1.00 15.09 209 ILE A C 1
ATOM 1803 O O . ILE A 1 233 ? 45.308 73.197 9.272 1.00 16.34 209 ILE A O 1
ATOM 1808 N N . ASP A 1 234 ? 45.347 72.544 7.110 1.00 15.19 210 ASP A N 1
ATOM 1809 C CA . ASP A 1 234 ? 44.202 71.615 7.176 1.00 15.04 210 ASP A CA 1
ATOM 1810 C C . ASP A 1 234 ? 44.599 70.295 6.526 1.00 15.45 210 ASP A C 1
ATOM 1811 O O . ASP A 1 234 ? 44.721 70.219 5.305 1.00 17.39 210 ASP A O 1
ATOM 1816 N N . LEU A 1 235 ? 44.886 69.296 7.352 1.00 14.52 211 LEU A N 1
ATOM 1817 C CA . LEU A 1 235 ? 45.285 67.966 6.894 1.00 14.16 211 LEU A CA 1
ATOM 1818 C C . LEU A 1 235 ? 44.170 66.959 7.084 1.00 14.65 211 LEU A C 1
ATOM 1819 O O . LEU A 1 235 ? 43.462 66.989 8.109 1.00 15.62 211 LEU A O 1
ATOM 1824 N N . LYS A 1 236 ? 44.008 66.055 6.108 1.00 15.05 212 LYS A N 1
ATOM 1825 C CA . LYS A 1 236 ? 43.023 64.984 6.200 1.00 14.81 212 LYS A CA 1
ATOM 1826 C C . LYS A 1 236 ? 43.636 63.640 5.817 1.00 15.61 212 LYS A C 1
ATOM 1827 O O . LYS A 1 236 ? 44.470 63.553 4.922 1.00 15.29 212 LYS A O 1
ATOM 1833 N N . TRP A 1 237 ? 43.177 62.600 6.497 1.00 16.05 213 TRP A N 1
ATOM 1834 C CA . TRP A 1 237 ? 43.637 61.233 6.255 1.00 14.99 213 TRP A CA 1
ATOM 1835 C C . TRP A 1 237 ? 42.600 60.230 6.690 1.00 15.81 213 TRP A C 1
ATOM 1836 O O . TRP A 1 237 ? 41.841 60.474 7.612 1.00 16.09 213 TRP A O 1
ATOM 1847 N N . GLY A 1 238 ? 42.566 59.088 6.009 1.00 15.65 214 GLY A N 1
ATOM 1848 C CA . GLY A 1 238 ? 41.713 58.008 6.440 1.00 16.30 214 GLY A CA 1
ATOM 1849 C C . GLY A 1 238 ? 40.472 57.771 5.622 1.00 17.61 214 GLY A C 1
ATOM 1850 O O . GLY A 1 238 ? 40.116 58.573 4.756 1.00 17.47 214 GLY A O 1
ATOM 1851 N N . ASP A 1 239 ? 39.812 56.660 5.937 1.00 19.00 215 ASP A N 1
ATOM 1852 C CA . ASP A 1 239 ? 38.591 56.236 5.263 1.00 20.92 215 ASP A CA 1
ATOM 1853 C C . ASP A 1 239 ? 37.479 57.236 5.521 1.00 21.17 215 ASP A C 1
ATOM 1854 O O . ASP A 1 239 ? 37.173 57.535 6.670 1.00 21.65 215 ASP A O 1
ATOM 1859 N N . ILE A 1 240 ? 36.865 57.730 4.453 1.00 22.04 216 ILE A N 1
ATOM 1860 C CA . ILE A 1 240 ? 35.791 58.724 4.567 1.00 24.63 216 ILE A CA 1
ATOM 1861 C C . ILE A 1 240 ? 34.555 58.181 5.296 1.00 24.81 216 ILE A C 1
ATOM 1862 O O . ILE A 1 240 ? 33.736 58.952 5.775 1.00 26.46 216 ILE A O 1
ATOM 1867 N N . LYS A 1 241 ? 34.446 56.864 5.408 1.00 24.45 217 LYS A N 1
ATOM 1868 C CA . LYS A 1 241 ? 33.323 56.235 6.101 1.00 25.39 217 LYS A CA 1
ATOM 1869 C C . LYS A 1 241 ? 33.554 56.067 7.614 1.00 24.20 217 LYS A C 1
ATOM 1870 O O . LYS A 1 241 ? 32.619 55.718 8.347 1.00 24.53 217 LYS A O 1
ATOM 1876 N N . ALA A 1 242 ? 34.787 56.287 8.073 1.00 21.49 218 ALA A N 1
ATOM 1877 C CA . ALA A 1 242 ? 35.140 56.088 9.482 1.00 20.27 218 ALA A CA 1
ATOM 1878 C C . ALA A 1 242 ? 34.737 57.280 10.356 1.00 18.82 218 ALA A C 1
ATOM 1879 O O . ALA A 1 242 ? 34.519 58.373 9.847 1.00 18.26 218 ALA A O 1
ATOM 1881 N N . PRO A 1 243 ? 34.657 57.074 11.685 1.00 18.46 219 PRO A N 1
ATOM 1882 C CA . PRO A 1 243 ? 34.290 58.177 12.576 1.00 18.01 219 PRO A CA 1
ATOM 1883 C C . PRO A 1 243 ? 35.273 59.311 12.462 1.00 17.39 219 PRO A C 1
ATOM 1884 O O . PRO A 1 243 ? 36.463 59.069 12.411 1.00 16.50 219 PRO A O 1
ATOM 1888 N N . LYS A 1 244 ? 34.761 60.538 12.460 1.00 14.84 220 LYS A N 1
ATOM 1889 C CA . LYS A 1 244 ? 35.602 61.705 12.326 1.00 16.53 220 LYS A CA 1
ATOM 1890 C C . LYS A 1 244 ? 36.198 62.139 13.659 1.00 15.56 220 LYS A C 1
ATOM 1891 O O . LYS A 1 244 ? 35.476 62.424 14.610 1.00 15.90 220 LYS A O 1
ATOM 1897 N N . VAL A 1 245 ? 37.525 62.155 13.718 1.00 15.23 221 VAL A N 1
ATOM 1898 C CA . VAL A 1 245 ? 38.273 62.653 14.881 1.00 14.77 221 VAL A CA 1
ATOM 1899 C C . VAL A 1 245 ? 39.039 63.842 14.341 1.00 15.29 221 VAL A C 1
ATOM 1900 O O . VAL A 1 245 ? 39.846 63.678 13.409 1.00 14.18 221 VAL A O 1
ATOM 1904 N N . THR A 1 246 ? 38.792 65.027 14.907 1.00 14.39 222 THR A N 1
ATOM 1905 C CA . THR A 1 246 ? 39.432 66.253 14.460 1.00 14.75 222 THR A CA 1
ATOM 1906 C C . THR A 1 246 ? 40.292 66.832 15.572 1.00 14.52 222 THR A C 1
ATOM 1907 O O . THR A 1 246 ? 39.816 67.035 16.716 1.00 14.60 222 THR A O 1
ATOM 1911 N N . LEU A 1 247 ? 41.564 67.083 15.237 1.00 14.51 223 LEU A N 1
ATOM 1912 C CA . LEU A 1 247 ? 42.549 67.616 16.151 1.00 15.41 223 LEU A CA 1
ATOM 1913 C C . LEU A 1 247 ? 42.839 69.062 15.762 1.00 15.76 223 LEU A C 1
ATOM 1914 O O . LEU A 1 247 ? 42.967 69.381 14.577 1.00 16.17 223 LEU A O 1
ATOM 1919 N N . VAL A 1 248 ? 42.904 69.922 16.766 1.00 16.13 224 VAL A N 1
ATOM 1920 C CA . VAL A 1 248 ? 43.154 71.327 16.579 1.00 15.76 224 VAL A CA 1
ATOM 1921 C C . VAL A 1 248 ? 44.327 71.747 17.459 1.00 15.89 224 VAL A C 1
ATOM 1922 O O . VAL A 1 248 ? 44.399 71.401 18.637 1.00 16.40 224 VAL A O 1
ATOM 1926 N N . GLY A 1 249 ? 45.285 72.477 16.892 1.00 15.61 225 GLY A N 1
ATOM 1927 C CA . GLY A 1 249 ? 46.427 72.923 17.669 1.00 15.58 225 GLY A CA 1
ATOM 1928 C C . GLY A 1 249 ? 46.825 74.382 17.463 1.00 16.11 225 GLY A C 1
ATOM 1929 O O . GLY A 1 249 ? 46.910 74.855 16.342 1.00 15.85 225 GLY A O 1
ATOM 1930 N N . LYS A 1 250 ? 47.072 75.077 18.567 1.00 14.68 226 LYS A N 1
ATOM 1931 C CA . LYS A 1 250 ? 47.471 76.482 18.546 1.00 16.03 226 LYS A CA 1
ATOM 1932 C C . LYS A 1 250 ? 48.898 76.632 18.027 1.00 16.16 226 LYS A C 1
ATOM 1933 O O . LYS A 1 250 ? 49.853 76.211 18.684 1.00 15.44 226 LYS A O 1
ATOM 1939 N N . GLY A 1 251 ? 49.036 77.265 16.858 1.00 15.86 227 GLY A N 1
ATOM 1940 C CA . GLY A 1 251 ? 50.320 77.467 16.215 1.00 14.93 227 GLY A CA 1
ATOM 1941 C C . GLY A 1 251 ? 50.826 78.893 16.279 1.00 15.26 227 GLY A C 1
ATOM 1942 O O . GLY A 1 251 ? 51.156 79.473 15.249 1.00 15.97 227 GLY A O 1
ATOM 1943 N N . VAL A 1 252 ? 50.925 79.462 17.480 1.00 14.99 228 VAL A N 1
ATOM 1944 C CA . VAL A 1 252 ? 51.458 80.844 17.608 1.00 13.55 228 VAL A CA 1
ATOM 1945 C C . VAL A 1 252 ? 52.978 80.681 17.657 1.00 15.24 228 VAL A C 1
ATOM 1946 O O . VAL A 1 252 ? 53.567 80.387 18.704 1.00 15.69 228 VAL A O 1
ATOM 1950 N N . CYS A 1 253 ? 53.606 80.858 16.499 1.00 15.80 229 CYS A N 1
ATOM 1951 C CA . CYS A 1 253 ? 55.049 80.626 16.330 1.00 15.70 229 CYS A CA 1
ATOM 1952 C C . CYS A 1 253 ? 55.930 81.490 17.214 1.00 16.04 229 CYS A C 1
ATOM 1953 O O . CYS A 1 253 ? 57.019 81.059 17.638 1.00 15.99 229 CYS A O 1
ATOM 1956 N N . PHE A 1 254 ? 55.466 82.705 17.475 1.00 16.42 230 PHE A N 1
ATOM 1957 C CA . PHE A 1 254 ? 56.090 83.576 18.463 1.00 16.38 230 PHE A CA 1
ATOM 1958 C C . PHE A 1 254 ? 55.013 84.498 19.003 1.00 15.91 230 PHE A C 1
ATOM 1959 O O . PHE A 1 254 ? 54.162 84.985 18.255 1.00 15.98 230 PHE A O 1
ATOM 1967 N N . ASP A 1 255 ? 55.010 84.666 20.323 1.00 16.40 231 ASP A N 1
ATOM 1968 C CA . ASP A 1 255 ? 54.060 85.545 20.967 1.00 17.27 231 ASP A CA 1
ATOM 1969 C C . ASP A 1 255 ? 54.770 86.680 21.724 1.00 17.11 231 ASP A C 1
ATOM 1970 O O . ASP A 1 255 ? 55.371 86.468 22.774 1.00 17.21 231 ASP A O 1
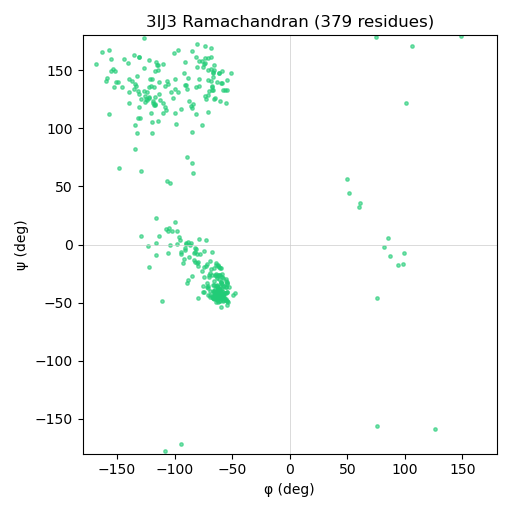ATOM 1975 N N . SER A 1 256 ? 54.734 87.888 21.164 1.00 17.89 232 SER A N 1
ATOM 1976 C CA . SER A 1 256 ? 55.283 89.051 21.832 1.00 16.04 232 SER A CA 1
ATOM 1977 C C . SER A 1 256 ? 54.279 89.621 22.823 1.00 15.57 232 SER A C 1
ATOM 1978 O O . SER A 1 256 ? 54.620 90.489 23.636 1.00 16.15 232 SER A O 1
ATOM 1981 N N . GLY A 1 257 ? 53.034 89.167 22.705 1.00 15.48 233 GLY A N 1
ATOM 1982 C CA . GLY A 1 257 ? 51.925 89.701 23.455 1.00 17.24 233 GLY A CA 1
ATOM 1983 C C . GLY A 1 257 ? 51.130 90.697 22.639 1.00 16.97 233 GLY A C 1
ATOM 1984 O O . GLY A 1 257 ? 49.968 90.984 22.957 1.00 15.84 233 GLY A O 1
ATOM 1985 N N . GLY A 1 258 ? 51.726 91.198 21.545 1.00 16.80 234 GLY A N 1
ATOM 1986 C CA . GLY A 1 258 ? 51.075 92.229 20.739 1.00 16.41 234 GLY A CA 1
ATOM 1987 C C . GLY A 1 258 ? 51.195 93.563 21.475 1.00 16.74 234 GLY A C 1
ATOM 1988 O O . GLY A 1 258 ? 52.094 93.750 22.314 1.00 16.29 234 GLY A O 1
ATOM 1989 N N . LEU A 1 259 ? 50.294 94.506 21.185 1.00 15.45 235 LEU A N 1
ATOM 1990 C CA . LEU A 1 259 ? 50.366 95.827 21.826 1.00 14.48 235 LEU A CA 1
ATOM 1991 C C . LEU A 1 259 ? 50.361 95.737 23.369 1.00 15.50 235 LEU A C 1
ATOM 1992 O O . LEU A 1 259 ? 50.957 96.578 24.028 1.00 16.07 235 LEU A O 1
ATOM 1997 N N . ASP A 1 260 ? 49.676 94.721 23.910 1.00 14.99 236 ASP A N 1
ATOM 1998 C CA . ASP A 1 260 ? 49.699 94.419 25.358 1.00 15.11 236 ASP A CA 1
ATOM 1999 C C . ASP A 1 260 ? 50.956 93.540 25.528 1.00 15.21 236 ASP A C 1
ATOM 2000 O O . ASP A 1 260 ? 50.895 92.342 25.814 1.00 16.14 236 ASP A O 1
ATOM 2005 N N . ILE A 1 261 ? 52.098 94.190 25.365 1.00 15.85 237 ILE A N 1
ATOM 2006 C CA . ILE A 1 261 ? 53.384 93.513 25.299 1.00 14.78 237 ILE A CA 1
ATOM 2007 C C . ILE A 1 261 ? 53.761 92.792 26.564 1.00 15.56 237 ILE A C 1
ATOM 2008 O O . ILE A 1 261 ? 53.516 93.271 27.665 1.00 16.56 237 ILE A O 1
ATOM 2013 N N . LYS A 1 262 ? 54.347 91.608 26.395 1.00 17.41 238 LYS A N 1
ATOM 2014 C CA . LYS A 1 262 ? 54.809 90.835 27.526 1.00 19.13 238 LYS A CA 1
ATOM 2015 C C . LYS A 1 262 ? 56.057 91.467 28.185 1.00 21.19 238 LYS A C 1
ATOM 2016 O O . LYS A 1 262 ? 56.790 92.271 27.593 1.00 19.21 238 LYS A O 1
ATOM 2022 N N . THR A 1 263 ? 56.296 91.080 29.429 1.00 22.08 239 THR A N 1
ATOM 2023 C CA . THR A 1 263 ? 57.534 91.429 30.118 1.00 23.09 239 THR A CA 1
ATOM 2024 C C . THR A 1 263 ? 58.661 90.557 29.503 1.00 22.74 239 THR A C 1
ATOM 2025 O O . THR A 1 263 ? 58.378 89.529 28.891 1.00 24.96 239 THR A O 1
ATOM 2029 N N . PRO A 1 264 ? 59.943 90.948 29.676 1.00 23.75 240 PRO A N 1
ATOM 2030 C CA . PRO A 1 264 ? 61.014 90.091 29.087 1.00 24.63 240 PRO A CA 1
ATOM 2031 C C . PRO A 1 264 ? 60.992 88.662 29.606 1.00 24.73 240 PRO A C 1
ATOM 2032 O O . PRO A 1 264 ? 61.179 87.706 28.833 1.00 26.08 240 PRO A O 1
ATOM 2036 N N . GLY A 1 265 ? 60.801 88.501 30.909 1.00 25.55 241 GLY A N 1
ATOM 2037 C CA . GLY A 1 265 ? 60.712 87.155 31.474 1.00 25.80 241 GLY A CA 1
ATOM 2038 C C . GLY A 1 265 ? 59.564 86.404 30.838 1.00 25.41 241 GLY A C 1
ATOM 2039 O O . GLY A 1 265 ? 59.662 85.202 30.546 1.00 25.57 241 GLY A O 1
ATOM 2040 N N . GLY A 1 266 ? 58.446 87.099 30.603 1.00 24.28 242 GLY A N 1
ATOM 2041 C CA . GLY A 1 266 ? 57.302 86.450 29.981 1.00 23.69 242 GLY A CA 1
ATOM 2042 C C . GLY A 1 266 ? 57.493 86.093 28.504 1.00 20.99 242 GLY A C 1
ATOM 2043 O O . GLY A 1 266 ? 56.883 85.175 28.004 1.00 21.99 242 GLY A O 1
ATOM 2044 N N . MET A 1 267 ? 58.348 86.810 27.806 1.00 20.81 243 MET A N 1
ATOM 2045 C CA . MET A 1 267 ? 58.524 86.580 26.383 1.00 19.33 243 MET A CA 1
ATOM 2046 C C . MET A 1 267 ? 59.660 85.586 26.060 1.00 18.21 243 MET A C 1
ATOM 2047 O O . MET A 1 267 ? 59.735 85.024 24.968 1.00 17.09 243 MET A O 1
ATOM 2052 N N . LEU A 1 268 ? 60.518 85.330 27.036 1.00 17.29 244 LEU A N 1
ATOM 2053 C CA . LEU A 1 268 ? 61.708 84.537 26.795 1.00 18.08 244 LEU A CA 1
ATOM 2054 C C . LEU A 1 268 ? 61.479 83.168 26.180 1.00 17.80 244 LEU A C 1
ATOM 2055 O O . LEU A 1 268 ? 62.269 82.730 25.343 1.00 19.68 244 LEU A O 1
ATOM 2060 N N . LEU A 1 269 ? 60.443 82.456 26.619 1.00 16.00 245 LEU A N 1
ATOM 2061 C CA . LEU A 1 269 ? 60.190 81.091 26.095 1.00 17.19 245 LEU A CA 1
ATOM 2062 C C . LEU A 1 269 ? 59.143 81.046 24.997 1.00 16.10 245 LEU A C 1
ATOM 2063 O O . LEU A 1 269 ? 58.750 79.958 24.574 1.00 17.46 245 LEU A O 1
ATOM 2068 N N . MET A 1 270 ? 58.751 82.206 24.465 1.00 15.80 246 MET A N 1
ATOM 2069 C CA . MET A 1 270 ? 57.612 82.261 23.562 1.00 15.10 246 MET A CA 1
ATOM 2070 C C . MET A 1 270 ? 57.726 81.599 22.188 1.00 14.78 246 MET A C 1
ATOM 2071 O O . MET A 1 270 ? 56.741 81.526 21.467 1.00 17.35 246 MET A O 1
ATOM 2076 N N . LYS A 1 271 ? 58.910 81.121 21.839 1.00 15.13 247 LYS A N 1
ATOM 2077 C CA . LYS A 1 271 ? 59.041 80.262 20.650 1.00 15.35 247 LYS A CA 1
ATOM 2078 C C . LYS A 1 271 ? 58.173 79.006 20.899 1.00 14.60 247 LYS A C 1
ATOM 2079 O O . LYS A 1 271 ? 57.806 78.300 19.961 1.00 15.17 247 LYS A O 1
ATOM 2085 N N . LYS A 1 272 ? 57.830 78.715 22.167 1.00 15.61 248 LYS A N 1
ATOM 2086 C CA . LYS A 1 272 ? 57.039 77.509 22.474 1.00 15.65 248 LYS A CA 1
ATOM 2087 C C . LYS A 1 272 ? 55.560 77.696 22.363 1.00 16.42 248 LYS A C 1
ATOM 2088 O O . LYS A 1 272 ? 54.811 76.732 22.596 1.00 14.53 248 LYS A O 1
ATOM 2094 N N . ASP A 1 273 ? 55.098 78.888 21.991 1.00 15.89 249 ASP A N 1
ATOM 2095 C CA . ASP A 1 273 ? 53.645 79.105 21.936 1.00 15.53 249 ASP A CA 1
ATOM 2096 C C . ASP A 1 273 ? 52.933 78.408 20.754 1.00 15.56 249 ASP A C 1
ATOM 2097 O O . ASP A 1 273 ? 51.716 78.574 20.542 1.00 15.39 249 ASP A O 1
ATOM 2102 N N . MET A 1 274 ? 53.701 77.644 19.996 1.00 16.26 250 MET A N 1
ATOM 2103 C CA . MET A 1 274 ? 53.170 76.767 18.951 1.00 16.01 250 MET A CA 1
ATOM 2104 C C . MET A 1 274 ? 53.204 75.299 19.418 1.00 15.28 250 MET A C 1
ATOM 2105 O O . MET A 1 274 ? 53.015 74.371 18.623 1.00 14.19 250 MET A O 1
ATOM 2110 N N . GLY A 1 275 ? 53.408 75.088 20.717 1.00 15.00 251 GLY A N 1
ATOM 2111 C CA . GLY A 1 275 ? 53.458 73.736 21.289 1.00 15.16 251 GLY A CA 1
ATOM 2112 C C . GLY A 1 275 ? 52.176 72.954 21.084 1.00 13.82 251 GLY A C 1
ATOM 2113 O O . GLY A 1 275 ? 52.209 71.758 20.874 1.00 13.45 251 GLY A O 1
ATOM 2114 N N . GLY A 1 276 ? 51.042 73.634 21.063 1.00 13.48 252 GLY A N 1
ATOM 2115 C CA . GLY A 1 276 ? 49.776 72.945 20.848 1.00 14.96 252 GLY A CA 1
ATOM 2116 C C . GLY A 1 276 ? 49.710 72.371 19.445 1.00 14.08 252 GLY A C 1
ATOM 2117 O O . GLY A 1 276 ? 49.222 71.252 19.231 1.00 14.23 252 GLY A O 1
ATOM 2118 N N . ALA A 1 277 ? 50.216 73.137 18.472 1.00 13.99 253 ALA A N 1
ATOM 2119 C CA . ALA A 1 277 ? 50.268 72.688 17.086 1.00 14.75 253 ALA A CA 1
ATOM 2120 C C . ALA A 1 277 ? 51.185 71.473 16.999 1.00 15.00 253 ALA A C 1
ATOM 2121 O O . ALA A 1 277 ? 50.872 70.477 16.313 1.00 14.77 253 ALA A O 1
ATOM 2123 N N . ALA A 1 278 ? 52.335 71.546 17.670 1.00 14.69 254 ALA A N 1
ATOM 2124 C CA . ALA A 1 278 ? 53.279 70.398 17.638 1.00 13.99 254 ALA A CA 1
ATOM 2125 C C . ALA A 1 278 ? 52.623 69.143 18.210 1.00 13.89 254 ALA A C 1
ATOM 2126 O O . ALA A 1 278 ? 52.785 68.029 17.665 1.00 14.47 254 ALA A O 1
ATOM 2128 N N . HIS A 1 279 ? 51.899 69.309 19.314 1.00 14.69 255 HIS A N 1
ATOM 2129 C CA . HIS A 1 279 ? 51.178 68.187 19.944 1.00 14.77 255 HIS A CA 1
ATOM 2130 C C . HIS A 1 279 ? 50.112 67.615 19.034 1.00 14.89 255 HIS A C 1
ATOM 2131 O O . HIS A 1 279 ? 49.980 66.384 18.910 1.00 14.09 255 HIS A O 1
ATOM 2138 N N . ALA A 1 280 ? 49.310 68.496 18.429 1.00 14.57 256 ALA A N 1
ATOM 2139 C CA . ALA A 1 280 ? 48.251 68.041 17.531 1.00 15.33 256 ALA A CA 1
ATOM 2140 C C . ALA A 1 280 ? 48.870 67.301 16.329 1.00 14.96 256 ALA A C 1
ATOM 2141 O O . ALA A 1 280 ? 48.382 66.240 15.927 1.00 15.55 256 ALA A O 1
ATOM 2143 N N . LEU A 1 281 ? 49.969 67.838 15.777 1.00 15.48 257 LEU A N 1
ATOM 2144 C CA . LEU A 1 281 ? 50.658 67.163 14.675 1.00 14.93 257 LEU A CA 1
ATOM 2145 C C . LEU A 1 281 ? 51.224 65.808 15.128 1.00 13.59 257 LEU A C 1
ATOM 2146 O O . LEU A 1 281 ? 51.113 64.805 14.418 1.00 14.39 257 LEU A O 1
ATOM 2151 N N . GLY A 1 282 ? 51.805 65.759 16.330 1.00 14.15 258 GLY A N 1
ATOM 2152 C CA . GLY A 1 282 ? 52.380 64.498 16.838 1.00 13.82 258 GLY A CA 1
ATOM 2153 C C . GLY A 1 282 ? 51.319 63.429 17.058 1.00 13.88 258 GLY A C 1
ATOM 2154 O O . GLY A 1 282 ? 51.506 62.265 16.657 1.00 15.31 258 GLY A O 1
ATOM 2155 N N . LEU A 1 283 ? 50.187 63.836 17.625 1.00 14.03 259 LEU A N 1
ATOM 2156 C CA . LEU A 1 283 ? 49.070 62.912 17.838 1.00 14.48 259 LEU A CA 1
ATOM 2157 C C . LEU A 1 283 ? 48.547 62.411 16.465 1.00 14.54 259 LEU A C 1
ATOM 2158 O O . LEU A 1 283 ? 48.306 61.214 16.290 1.00 13.86 259 LEU A O 1
ATOM 2163 N N . ALA A 1 284 ? 48.400 63.318 15.496 1.00 14.47 260 ALA A N 1
ATOM 2164 C CA . ALA A 1 284 ? 48.011 62.938 14.140 1.00 14.09 260 ALA A CA 1
ATOM 2165 C C . ALA A 1 284 ? 48.982 61.883 13.588 1.00 14.77 260 ALA A C 1
ATOM 2166 O O . ALA A 1 284 ? 48.570 60.888 12.981 1.00 15.09 260 ALA A O 1
ATOM 2168 N N . ARG A 1 285 ? 50.278 62.128 13.749 1.00 15.35 261 ARG A N 1
ATOM 2169 C CA . ARG A 1 285 ? 51.292 61.188 13.285 1.00 15.91 261 ARG A CA 1
ATOM 2170 C C . ARG A 1 285 ? 51.140 59.799 13.905 1.00 15.37 261 ARG A C 1
ATOM 2171 O O . ARG A 1 285 ? 51.227 58.790 13.187 1.00 15.18 261 ARG A O 1
ATOM 2179 N N . MET A 1 286 ? 50.871 59.723 15.214 1.00 15.06 262 MET A N 1
ATOM 2180 C CA . MET A 1 286 ? 50.671 58.413 15.860 1.00 15.53 262 MET A CA 1
ATOM 2181 C C . MET A 1 286 ? 49.432 57.700 15.321 1.00 14.64 262 MET A C 1
ATOM 2182 O O . MET A 1 286 ? 49.451 56.488 15.082 1.00 14.25 262 MET A O 1
ATOM 2187 N N . ILE A 1 287 ? 48.364 58.457 15.101 1.00 14.03 263 ILE A N 1
ATOM 2188 C CA . ILE A 1 287 ? 47.135 57.907 14.554 1.00 14.52 263 ILE A CA 1
ATOM 2189 C C . ILE A 1 287 ? 47.411 57.272 13.181 1.00 13.89 263 ILE A C 1
ATOM 2190 O O . ILE A 1 287 ? 46.956 56.162 12.908 1.00 13.87 263 ILE A O 1
ATOM 2195 N N . MET A 1 288 ? 48.203 57.957 12.358 1.00 13.73 264 MET A N 1
ATOM 2196 C CA . MET A 1 288 ? 48.532 57.464 11.010 1.00 15.26 264 MET A CA 1
ATOM 2197 C C . MET A 1 288 ? 49.531 56.300 11.032 1.00 15.20 264 MET A C 1
ATOM 2198 O O . MET A 1 288 ? 49.377 55.309 10.289 1.00 14.91 264 MET A O 1
ATOM 2203 N N . LEU A 1 289 ? 50.531 56.394 11.898 1.00 15.38 265 LEU A N 1
ATOM 2204 C CA . LEU A 1 289 ? 51.516 55.318 12.061 1.00 16.24 265 LEU A CA 1
ATOM 2205 C C . LEU A 1 289 ? 50.877 54.012 12.497 1.00 17.38 265 LEU A C 1
ATOM 2206 O O . LEU A 1 289 ? 51.284 52.933 12.064 1.00 16.10 265 LEU A O 1
ATOM 2211 N N . GLN A 1 290 ? 49.897 54.117 13.378 1.00 17.67 266 GLN A N 1
ATOM 2212 C CA . GLN A 1 290 ? 49.206 52.961 13.938 1.00 17.60 266 GLN A CA 1
ATOM 2213 C C . GLN A 1 290 ? 47.920 52.608 13.202 1.00 18.35 266 GLN A C 1
ATOM 2214 O O . GLN A 1 290 ? 47.201 51.671 13.579 1.00 18.57 266 GLN A O 1
ATOM 2220 N N . GLN A 1 291 ? 47.653 53.341 12.132 1.00 19.08 267 GLN A N 1
ATOM 2221 C CA . GLN A 1 291 ? 46.489 53.134 11.287 1.00 19.57 267 GLN A CA 1
ATOM 2222 C C . GLN A 1 291 ? 45.185 52.976 12.058 1.00 18.96 267 GLN A C 1
ATOM 2223 O O . GLN A 1 291 ? 44.441 52.025 11.836 1.00 17.55 267 GLN A O 1
ATOM 2229 N N A LEU A 1 292 ? 44.914 53.907 12.957 0.50 17.98 268 LEU A N 1
ATOM 2230 N N B LEU A 1 292 ? 44.912 53.889 12.986 0.50 18.55 268 LEU A N 1
ATOM 2231 C CA A LEU A 1 292 ? 43.677 53.891 13.716 0.50 17.70 268 LEU A CA 1
ATOM 2232 C CA B LEU A 1 292 ? 43.646 53.827 13.710 0.50 18.80 268 LEU A CA 1
ATOM 2233 C C A LEU A 1 292 ? 42.516 54.070 12.710 0.50 18.14 268 LEU A C 1
ATOM 2234 C C B LEU A 1 292 ? 42.524 54.031 12.696 0.50 18.73 268 LEU A C 1
ATOM 2235 O O A LEU A 1 292 ? 42.615 54.905 11.798 0.50 18.13 268 LEU A O 1
ATOM 2236 O O B LEU A 1 292 ? 42.651 54.852 11.776 0.50 18.75 268 LEU A O 1
ATOM 2245 N N . PRO A 1 293 ? 41.417 53.295 12.859 1.00 18.21 269 PRO A N 1
ATOM 2246 C CA . PRO A 1 293 ? 40.294 53.362 11.921 1.00 18.86 269 PRO A CA 1
ATOM 2247 C C . PRO A 1 293 ? 39.360 54.552 12.149 1.00 18.55 269 PRO A C 1
ATOM 2248 O O . PRO A 1 293 ? 38.200 54.400 12.588 1.00 17.72 269 PRO A O 1
ATOM 2252 N N . VAL A 1 294 ? 39.900 55.726 11.839 1.00 16.69 270 VAL A N 1
ATOM 2253 C CA . VAL A 1 294 ? 39.186 56.979 11.954 1.00 16.12 270 VAL A CA 1
ATOM 2254 C C . VAL A 1 294 ? 39.433 57.823 10.711 1.00 15.82 270 VAL A C 1
ATOM 2255 O O . VAL A 1 294 ? 40.346 57.540 9.925 1.00 16.05 270 VAL A O 1
ATOM 2259 N N . ARG A 1 295 ? 38.580 58.819 10.535 1.00 14.79 271 ARG A N 1
ATOM 2260 C CA . ARG A 1 295 ? 38.744 59.839 9.499 1.00 15.67 271 ARG A CA 1
ATOM 2261 C C . ARG A 1 295 ? 39.360 61.012 10.257 1.00 15.59 271 ARG A C 1
ATOM 2262 O O . ARG A 1 295 ? 38.678 61.716 11.002 1.00 16.41 271 ARG A O 1
ATOM 2270 N N . LEU A 1 296 ? 40.666 61.191 10.074 1.00 14.43 272 LEU A N 1
ATOM 2271 C CA . LEU A 1 296 ? 41.436 62.191 10.783 1.00 14.99 272 LEU A CA 1
ATOM 2272 C C . LEU A 1 296 ? 41.479 63.525 10.060 1.00 15.58 272 LEU A C 1
ATOM 2273 O O . LEU A 1 296 ? 41.647 63.584 8.827 1.00 14.47 272 LEU A O 1
ATOM 2278 N N . ARG A 1 297 ? 41.320 64.593 10.822 1.00 14.83 273 ARG A N 1
ATOM 2279 C CA . ARG A 1 297 ? 41.512 65.927 10.298 1.00 15.75 273 ARG A CA 1
ATOM 2280 C C . ARG A 1 297 ? 42.346 66.657 11.342 1.00 14.53 273 ARG A C 1
ATOM 2281 O O . ARG A 1 297 ? 42.141 66.474 12.549 1.00 15.29 273 ARG A O 1
ATOM 2289 N N . LEU A 1 298 ? 43.321 67.431 10.878 1.00 15.50 274 LEU A N 1
ATOM 2290 C CA . LEU A 1 298 ? 44.189 68.244 11.727 1.00 15.57 274 LEU A CA 1
ATOM 2291 C C . LEU A 1 298 ? 44.133 69.684 11.245 1.00 15.40 274 LEU A C 1
ATOM 2292 O O . LEU A 1 298 ? 44.410 69.967 10.070 1.00 14.44 274 LEU A O 1
ATOM 2297 N N . LEU A 1 299 ? 43.745 70.596 12.146 1.00 15.60 275 LEU A N 1
ATOM 2298 C CA . LEU A 1 299 ? 43.635 72.011 11.865 1.00 15.02 275 LEU A CA 1
ATOM 2299 C C . LEU A 1 299 ? 44.579 72.781 12.756 1.00 14.95 275 LEU A C 1
ATOM 2300 O O . LEU A 1 299 ? 44.507 72.682 13.993 1.00 15.51 275 LEU A O 1
ATOM 2305 N N . ILE A 1 300 ? 45.491 73.536 12.131 1.00 14.94 276 ILE A N 1
ATOM 2306 C CA . ILE A 1 300 ? 46.453 74.362 12.861 1.00 14.99 276 ILE A CA 1
ATOM 2307 C C . ILE A 1 300 ? 46.481 75.811 12.341 1.00 14.91 276 ILE A C 1
ATOM 2308 O O . ILE A 1 300 ? 46.918 76.062 11.202 1.00 15.41 276 ILE A O 1
ATOM 2313 N N . PRO A 1 301 ? 45.953 76.753 13.148 1.00 15.75 277 PRO A N 1
ATOM 2314 C CA . PRO A 1 301 ? 46.122 78.163 12.823 1.00 15.33 277 PRO A CA 1
ATOM 2315 C C . PRO A 1 301 ? 47.591 78.485 13.123 1.00 14.99 277 PRO A C 1
ATOM 2316 O O . PRO A 1 301 ? 48.067 78.245 14.257 1.00 15.94 277 PRO A O 1
ATOM 2320 N N . ALA A 1 302 ? 48.301 79.017 12.140 1.00 13.95 278 ALA A N 1
ATOM 2321 C CA . ALA A 1 302 ? 49.741 79.296 12.279 1.00 14.86 278 ALA A CA 1
ATOM 2322 C C . ALA A 1 302 ? 49.979 80.788 12.057 1.00 16.69 278 ALA A C 1
ATOM 2323 O O . ALA A 1 302 ? 49.747 81.318 10.958 1.00 16.41 278 ALA A O 1
ATOM 2325 N N . VAL A 1 303 ? 50.384 81.464 13.123 1.00 16.18 279 VAL A N 1
ATOM 2326 C CA . VAL A 1 303 ? 50.589 82.904 13.084 1.00 16.54 279 VAL A CA 1
ATOM 2327 C C . VAL A 1 303 ? 51.700 83.358 14.024 1.00 17.84 279 VAL A C 1
ATOM 2328 O O . VAL A 1 303 ? 52.219 82.563 14.827 1.00 18.04 279 VAL A O 1
ATOM 2332 N N A GLU A 1 304 ? 52.125 84.615 13.867 0.60 17.37 280 GLU A N 1
ATOM 2333 N N B GLU A 1 304 ? 52.099 84.619 13.920 0.40 17.77 280 GLU A N 1
ATOM 2334 C CA A GLU A 1 304 ? 53.001 85.254 14.847 0.60 18.23 280 GLU A CA 1
ATOM 2335 C CA B GLU A 1 304 ? 53.005 85.183 14.908 0.40 18.12 280 GLU A CA 1
ATOM 2336 C C A GLU A 1 304 ? 52.152 86.368 15.441 0.60 17.75 280 GLU A C 1
ATOM 2337 C C B GLU A 1 304 ? 52.282 86.421 15.428 0.40 17.90 280 GLU A C 1
ATOM 2338 O O A GLU A 1 304 ? 51.421 87.037 14.705 0.60 17.31 280 GLU A O 1
ATOM 2339 O O B GLU A 1 304 ? 51.790 87.235 14.624 0.40 17.68 280 GLU A O 1
ATOM 2350 N N . ASN A 1 305 ? 52.206 86.546 16.761 1.00 16.63 281 ASN A N 1
ATOM 2351 C CA . ASN A 1 305 ? 51.505 87.648 17.422 1.00 16.29 281 ASN A CA 1
ATOM 2352 C C . ASN A 1 305 ? 52.562 88.721 17.599 1.00 15.94 281 ASN A C 1
ATOM 2353 O O . ASN A 1 305 ? 53.297 88.725 18.575 1.00 16.42 281 ASN A O 1
ATOM 2358 N N . ALA A 1 306 ? 52.620 89.636 16.647 1.00 16.02 282 ALA A N 1
ATOM 2359 C CA . ALA A 1 306 ? 53.673 90.627 16.606 1.00 15.25 282 ALA A CA 1
ATOM 2360 C C . ALA A 1 306 ? 53.261 92.034 16.962 1.00 16.30 282 ALA A C 1
ATOM 2361 O O . ALA A 1 306 ? 52.093 92.370 16.974 1.00 17.18 282 ALA A O 1
ATOM 2363 N N A ILE A 1 307 ? 54.285 92.846 17.204 0.50 15.79 283 ILE A N 1
ATOM 2364 N N B ILE A 1 307 ? 54.256 92.863 17.240 0.50 16.02 283 ILE A N 1
ATOM 2365 C CA A ILE A 1 307 ? 54.127 94.267 17.476 0.50 15.75 283 ILE A CA 1
ATOM 2366 C CA B ILE A 1 307 ? 54.012 94.267 17.556 0.50 16.41 283 ILE A CA 1
ATOM 2367 C C A ILE A 1 307 ? 54.642 95.002 16.277 0.50 16.11 283 ILE A C 1
ATOM 2368 C C B ILE A 1 307 ? 54.638 95.088 16.426 0.50 16.43 283 ILE A C 1
ATOM 2369 O O A ILE A 1 307 ? 55.777 94.791 15.819 0.50 15.58 283 ILE A O 1
ATOM 2370 O O B ILE A 1 307 ? 55.852 95.037 16.194 0.50 16.89 283 ILE A O 1
ATOM 2379 N N . GLY A 1 308 ? 53.791 95.845 15.714 1.00 15.51 284 GLY A N 1
ATOM 2380 C CA . GLY A 1 308 ? 54.207 96.619 14.573 1.00 15.83 284 GLY A CA 1
ATOM 2381 C C . GLY A 1 308 ? 53.072 97.510 14.091 1.00 14.98 284 GLY A C 1
ATOM 2382 O O . GLY A 1 308 ? 52.017 97.536 14.700 1.00 15.14 284 GLY A O 1
ATOM 2383 N N . SER A 1 309 ? 53.294 98.181 12.973 1.00 15.68 285 SER A N 1
ATOM 2384 C CA . SER A 1 309 ? 52.317 99.141 12.440 1.00 17.16 285 SER A CA 1
ATOM 2385 C C . SER A 1 309 ? 50.921 98.564 12.232 1.00 16.94 285 SER A C 1
ATOM 2386 O O . SER A 1 309 ? 49.954 99.285 12.369 1.00 18.21 285 SER A O 1
ATOM 2389 N N . ARG A 1 310 ? 50.829 97.282 11.901 1.00 15.41 286 ARG A N 1
ATOM 2390 C CA . ARG A 1 310 ? 49.525 96.637 11.615 1.00 15.29 286 ARG A CA 1
ATOM 2391 C C . ARG A 1 310 ? 48.884 95.875 12.785 1.00 16.10 286 ARG A C 1
ATOM 2392 O O . ARG A 1 310 ? 47.813 95.255 12.617 1.00 17.86 286 ARG A O 1
ATOM 2400 N N . SER A 1 311 ? 49.480 95.958 13.983 1.00 15.02 287 SER A N 1
ATOM 2401 C CA . SER A 1 311 ? 48.945 95.233 15.130 1.00 15.86 287 SER A CA 1
ATOM 2402 C C . SER A 1 311 ? 47.462 95.493 15.458 1.00 15.74 287 SER A C 1
ATOM 2403 O O . SER A 1 311 ? 47.019 96.668 15.519 1.00 15.94 287 SER A O 1
ATOM 2406 N N . TYR A 1 312 ? 46.723 94.408 15.684 1.00 15.56 288 TYR A N 1
ATOM 2407 C CA . TYR A 1 312 ? 45.336 94.503 16.154 1.00 15.99 288 TYR A CA 1
ATOM 2408 C C . TYR A 1 312 ? 45.413 95.120 17.577 1.00 15.85 288 TYR A C 1
ATOM 2409 O O . TYR A 1 312 ? 46.411 94.967 18.304 1.00 15.80 288 TYR A O 1
A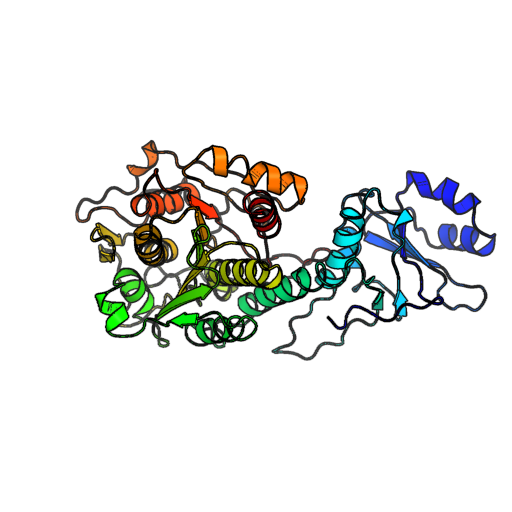TOM 2418 N N . ARG A 1 313 ? 44.371 95.842 17.956 1.00 15.15 289 ARG A N 1
ATOM 2419 C CA . ARG A 1 313 ? 44.424 96.667 19.132 1.00 14.98 289 ARG A CA 1
ATOM 2420 C C . ARG A 1 313 ? 43.390 96.387 20.200 1.00 16.88 289 ARG A C 1
ATOM 2421 O O . ARG A 1 313 ? 42.317 95.858 19.915 1.00 16.97 289 ARG A O 1
ATOM 2429 N N . PRO A 1 314 ? 43.694 96.812 21.434 1.00 16.27 290 PRO A N 1
ATOM 2430 C CA . PRO A 1 314 ? 42.683 96.755 22.496 1.00 15.72 290 PRO A CA 1
ATOM 2431 C C . PRO A 1 314 ? 41.495 97.558 22.042 1.00 15.48 290 PRO A C 1
ATOM 2432 O O . PRO A 1 314 ? 41.662 98.666 21.526 1.00 16.17 290 PRO A O 1
ATOM 2436 N N . GLY A 1 315 ? 40.298 97.000 22.190 1.00 15.15 291 GLY A N 1
ATOM 2437 C CA . GLY A 1 315 ? 39.095 97.683 21.772 1.00 16.01 291 GLY A CA 1
ATOM 2438 C C . GLY A 1 315 ? 38.671 97.313 20.359 1.00 15.10 291 GLY A C 1
ATOM 2439 O O . GLY A 1 315 ? 37.524 97.555 19.977 1.00 16.05 291 GLY A O 1
ATOM 2440 N N . ASP A 1 316 ? 39.576 96.735 19.569 1.00 15.35 292 ASP A N 1
ATOM 2441 C CA . ASP A 1 316 ? 39.173 96.320 18.215 1.00 14.78 292 ASP A CA 1
ATOM 2442 C C . ASP A 1 316 ? 38.157 95.168 18.311 1.00 14.70 292 ASP A C 1
ATOM 2443 O O . ASP A 1 316 ? 38.192 94.373 19.253 1.00 15.84 292 ASP A O 1
ATOM 2448 N N . VAL A 1 317 ? 37.248 95.111 17.353 1.00 14.77 293 VAL A N 1
ATOM 2449 C CA . VAL A 1 317 ? 36.271 94.019 17.280 1.00 13.09 293 VAL A CA 1
ATOM 2450 C C . VAL A 1 317 ? 36.636 93.180 16.073 1.00 15.19 293 VAL A C 1
ATOM 2451 O O . VAL A 1 317 ? 36.682 93.685 14.945 1.00 15.88 293 VAL A O 1
ATOM 2455 N N . VAL A 1 318 ? 36.892 91.899 16.325 1.00 15.17 294 VAL A N 1
ATOM 2456 C CA . VAL A 1 318 ? 37.328 90.943 15.330 1.00 16.25 294 VAL A CA 1
ATOM 2457 C C . VAL A 1 318 ? 36.151 90.076 14.944 1.00 17.40 294 VAL A C 1
ATOM 2458 O O . VAL A 1 318 ? 35.418 89.607 15.811 1.00 16.44 294 VAL A O 1
ATOM 2462 N N . GLN A 1 319 ? 35.937 89.930 13.634 1.00 16.28 295 GLN A N 1
ATOM 2463 C CA . GLN A 1 319 ? 34.889 89.081 13.106 1.00 17.62 295 GLN A CA 1
ATOM 2464 C C . GLN A 1 319 ? 35.401 87.647 13.184 1.00 17.32 295 GLN A C 1
ATOM 2465 O O . GLN A 1 319 ? 36.605 87.421 13.254 1.00 16.39 295 GLN A O 1
ATOM 2471 N N . THR A 1 320 ? 34.492 86.682 13.191 1.00 17.98 296 THR A N 1
ATOM 2472 C CA . THR A 1 320 ? 34.889 85.271 13.253 1.00 17.80 296 THR A CA 1
ATOM 2473 C C . THR A 1 320 ? 34.182 84.440 12.182 1.00 16.90 296 THR A C 1
ATOM 2474 O O . THR A 1 320 ? 33.162 84.828 11.643 1.00 15.64 296 THR A O 1
ATOM 2478 N N . ARG A 1 321 ? 34.738 83.273 11.899 1.00 16.48 297 ARG A N 1
ATOM 2479 C CA . ARG A 1 321 ? 34.137 82.360 10.953 1.00 16.30 297 ARG A CA 1
ATOM 2480 C C . ARG A 1 321 ? 32.742 81.919 11.425 1.00 17.40 297 ARG A C 1
ATOM 2481 O O . ARG A 1 321 ? 31.872 81.653 10.606 1.00 17.37 297 ARG A O 1
ATOM 2489 N N . ALA A 1 322 ? 32.532 81.878 12.743 1.00 15.94 298 ALA A N 1
ATOM 2490 C CA . ALA A 1 322 ? 31.239 81.518 13.327 1.00 16.25 298 ALA A CA 1
ATOM 2491 C C . ALA A 1 322 ? 30.209 82.658 13.270 1.00 16.39 298 ALA A C 1
ATOM 2492 O O . ALA A 1 322 ? 29.052 82.469 13.658 1.00 16.23 298 ALA A O 1
ATOM 2494 N N A ARG A 1 323 ? 30.655 83.818 12.792 0.50 17.03 299 ARG A N 1
ATOM 2495 N N B ARG A 1 323 ? 30.634 83.830 12.802 0.50 17.61 299 ARG A N 1
ATOM 2496 C CA A ARG A 1 323 ? 29.841 85.034 12.678 0.50 17.95 299 ARG A CA 1
ATOM 2497 C CA B ARG A 1 323 ? 29.782 85.036 12.695 0.50 18.88 299 ARG A CA 1
ATOM 2498 C C A ARG A 1 323 ? 29.489 85.653 14.049 0.50 18.04 299 ARG A C 1
ATOM 2499 C C B ARG A 1 323 ? 29.541 85.735 14.039 0.50 18.71 299 ARG A C 1
ATOM 2500 O O A ARG A 1 323 ? 28.429 86.286 14.199 0.50 18.08 299 ARG A O 1
ATOM 2501 O O B ARG A 1 323 ? 28.613 86.545 14.158 0.50 19.51 299 ARG A O 1
ATOM 2516 N N . LYS A 1 324 ? 30.355 85.420 15.043 1.00 17.07 300 LYS A N 1
ATOM 2517 C CA . LYS A 1 324 ? 30.242 86.049 16.357 1.00 17.35 300 LYS A CA 1
ATOM 2518 C C . LYS A 1 324 ? 31.261 87.182 16.327 1.00 18.15 300 LYS A C 1
ATOM 2519 O O . LYS A 1 324 ? 32.238 87.116 15.574 1.00 21.48 300 LYS A O 1
ATOM 2525 N N . THR A 1 325 ? 31.043 88.228 17.102 1.00 15.48 301 THR A N 1
ATOM 2526 C CA . THR A 1 325 ? 32.021 89.334 17.161 1.00 14.90 301 THR A CA 1
ATOM 2527 C C . THR A 1 325 ? 32.775 89.241 18.496 1.00 15.38 301 THR A C 1
ATOM 2528 O O . THR A 1 325 ? 32.166 88.983 19.524 1.00 14.48 301 THR A O 1
ATOM 2532 N N . ILE A 1 326 ? 34.089 89.464 18.463 1.00 14.89 302 ILE A N 1
ATOM 2533 C CA . ILE A 1 326 ? 34.922 89.418 19.660 1.00 14.00 302 ILE A CA 1
ATOM 2534 C C . ILE A 1 326 ? 35.568 90.779 19.893 1.00 13.05 302 ILE A C 1
ATOM 2535 O O . ILE A 1 326 ? 36.243 91.305 19.007 1.00 15.57 302 ILE A O 1
ATOM 2540 N N . GLU A 1 327 ? 35.336 91.346 21.060 1.00 13.81 303 GLU A N 1
ATOM 2541 C CA . GLU A 1 327 ? 35.982 92.580 21.443 1.00 13.01 303 GLU A CA 1
ATOM 2542 C C . GLU A 1 327 ? 37.306 92.186 22.083 1.00 14.00 303 GLU A C 1
ATOM 2543 O O . GLU A 1 327 ? 37.334 91.445 23.086 1.00 15.32 303 GLU A O 1
ATOM 2549 N N . ILE A 1 328 ? 38.397 92.710 21.555 1.00 13.62 304 ILE A N 1
ATOM 2550 C CA . ILE A 1 328 ? 39.716 92.405 22.087 1.00 14.62 304 ILE A CA 1
ATOM 2551 C C . ILE A 1 328 ? 40.009 93.272 23.305 1.00 15.51 304 ILE A C 1
ATOM 2552 O O . ILE A 1 328 ? 40.150 94.511 23.213 1.00 17.87 304 ILE A O 1
ATOM 2557 N N . THR A 1 329 ? 40.078 92.626 24.456 1.00 14.61 305 THR A N 1
ATOM 2558 C CA . THR A 1 329 ? 40.392 93.295 25.718 1.00 15.58 305 THR A CA 1
ATOM 2559 C C . THR A 1 329 ? 41.817 92.983 26.185 1.00 17.18 305 THR A C 1
ATOM 2560 O O . THR A 1 329 ? 42.276 93.559 27.157 1.00 17.84 305 THR A O 1
ATOM 2564 N N . ASN A 1 330 ? 42.487 92.069 25.497 1.00 15.2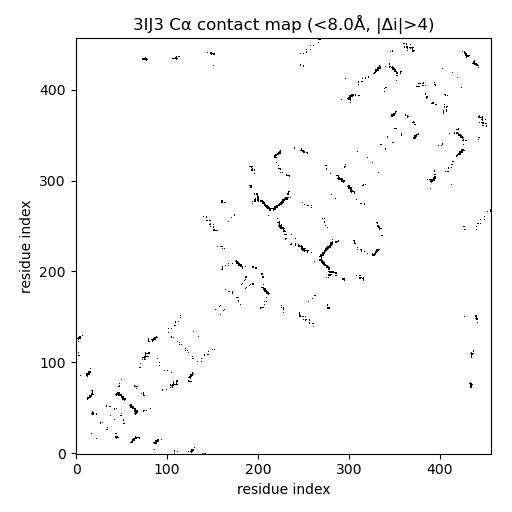3 306 ASN A N 1
ATOM 2565 C CA . ASN A 1 330 ? 43.885 91.708 25.803 1.00 15.98 306 ASN A CA 1
ATOM 2566 C C . ASN A 1 330 ? 44.457 91.132 24.532 1.00 15.67 306 ASN A C 1
ATOM 2567 O O . ASN A 1 330 ? 44.050 90.043 24.109 1.00 15.86 306 ASN A O 1
ATOM 2572 N N . THR A 1 331 ? 45.408 91.827 23.903 1.00 15.06 307 THR A N 1
ATOM 2573 C CA . THR A 1 331 ? 45.969 91.306 22.649 1.00 14.76 307 THR A CA 1
ATOM 2574 C C . THR A 1 331 ? 46.830 90.050 22.878 1.00 15.09 307 THR A C 1
ATOM 2575 O O . THR A 1 331 ? 47.135 89.323 21.938 1.00 16.31 307 THR A O 1
ATOM 2579 N N . ASP A 1 332 ? 47.185 89.796 24.137 1.00 15.45 308 ASP A N 1
ATOM 2580 C CA . ASP A 1 332 ? 48.023 88.658 24.527 1.00 15.67 308 ASP A CA 1
ATOM 2581 C C . ASP A 1 332 ? 47.142 87.410 24.844 1.00 16.83 308 ASP A C 1
ATOM 2582 O O . ASP A 1 332 ? 47.669 86.379 25.228 1.00 18.00 308 ASP A O 1
ATOM 2587 N N . ALA A 1 333 ? 45.819 87.507 24.706 1.00 15.48 309 ALA A N 1
ATOM 2588 C CA . ALA A 1 333 ? 44.934 86.319 24.822 1.00 16.51 309 ALA A CA 1
ATOM 2589 C C . ALA A 1 333 ? 44.542 85.992 23.375 1.00 15.34 309 ALA A C 1
ATOM 2590 O O . ALA A 1 333 ? 43.372 85.868 23.024 1.00 16.10 309 ALA A O 1
ATOM 2592 N N . GLU A 1 334 ? 45.549 85.857 22.521 1.00 15.71 310 GLU A N 1
ATOM 2593 C CA . GLU A 1 334 ? 45.354 85.664 21.064 1.00 14.81 310 GLU A CA 1
ATOM 2594 C C . GLU A 1 334 ? 45.122 84.212 20.654 1.00 15.07 310 GLU A C 1
ATOM 2595 O O . GLU A 1 334 ? 44.522 83.927 19.603 1.00 15.38 310 GLU A O 1
ATOM 2601 N N . GLY A 1 335 ? 45.640 83.287 21.449 1.00 16.57 311 GLY A N 1
ATOM 2602 C CA . GLY A 1 335 ? 45.543 81.858 21.109 1.00 16.78 311 GLY A CA 1
ATOM 2603 C C . GLY A 1 335 ? 44.107 81.394 20.983 1.00 16.61 311 GLY A C 1
ATOM 2604 O O . GLY A 1 335 ? 43.739 80.686 20.043 1.00 16.76 311 GLY A O 1
ATOM 2605 N N . ARG A 1 336 ? 43.296 81.782 21.937 1.00 16.31 312 ARG A N 1
ATOM 2606 C CA . ARG A 1 336 ? 41.874 81.393 21.916 1.00 16.26 312 ARG A CA 1
ATOM 2607 C C . ARG A 1 336 ? 41.148 82.020 20.730 1.00 16.33 312 ARG A C 1
ATOM 2608 O O . ARG A 1 336 ? 40.191 81.442 20.210 1.00 16.11 312 ARG A O 1
ATOM 2616 N N . VAL A 1 337 ? 41.592 83.226 20.327 1.00 16.04 313 VAL A N 1
ATOM 2617 C CA . VAL A 1 337 ? 40.978 83.938 19.171 1.00 15.25 313 VAL A CA 1
ATOM 2618 C C . VAL A 1 337 ? 41.232 83.160 17.859 1.00 16.44 313 VAL A C 1
ATOM 2619 O O . VAL A 1 337 ? 40.286 82.913 17.086 1.00 16.17 313 VAL A O 1
ATOM 2623 N N . VAL A 1 338 ? 42.476 82.713 17.650 1.00 16.26 314 VAL A N 1
ATOM 2624 C CA . VAL A 1 338 ? 42.783 81.966 16.423 1.00 15.70 314 VAL A CA 1
ATOM 2625 C C . VAL A 1 338 ? 42.153 80.580 16.478 1.00 14.67 314 VAL A C 1
ATOM 2626 O O . VAL A 1 338 ? 41.664 80.085 15.452 1.00 15.51 314 VAL A O 1
ATOM 2630 N N . LEU A 1 339 ? 42.131 79.975 17.661 1.00 15.71 315 LEU A N 1
ATOM 2631 C CA . LEU A 1 339 ? 41.499 78.651 17.833 1.00 16.97 315 LEU A CA 1
ATOM 2632 C C . LEU A 1 339 ? 39.997 78.696 17.549 1.00 17.86 315 LEU A C 1
ATOM 2633 O O . LEU A 1 339 ? 39.439 77.729 17.051 1.00 16.42 315 LEU A O 1
ATOM 2638 N N . ALA A 1 340 ? 39.345 79.808 17.884 1.00 17.76 316 ALA A N 1
ATOM 2639 C CA . ALA A 1 340 ? 37.895 79.962 17.649 1.00 18.49 316 ALA A CA 1
ATOM 2640 C C . ALA A 1 340 ? 37.516 79.721 16.193 1.00 18.50 316 ALA A C 1
ATOM 2641 O O . ALA A 1 340 ? 36.497 79.082 15.910 1.00 18.52 316 ALA A O 1
ATOM 2643 N N . ASP A 1 341 ? 38.323 80.236 15.268 1.00 17.36 317 ASP A N 1
ATOM 2644 C CA . ASP A 1 341 ? 38.073 80.010 13.850 1.00 17.27 317 ASP A CA 1
ATOM 2645 C C . ASP A 1 341 ? 38.317 78.563 13.437 1.00 16.34 317 ASP A C 1
ATOM 2646 O O . ASP A 1 341 ? 37.570 78.019 12.627 1.00 17.27 317 ASP A O 1
ATOM 2651 N N . ALA A 1 342 ? 39.364 77.943 13.974 1.00 17.63 318 ALA A N 1
ATOM 2652 C CA . ALA A 1 342 ? 39.658 76.546 13.637 1.00 16.32 318 ALA A CA 1
ATOM 2653 C C . ALA A 1 342 ? 38.536 75.673 14.175 1.00 17.26 318 ALA A C 1
ATOM 2654 O O . ALA A 1 342 ? 38.095 74.745 13.511 1.00 17.86 318 ALA A O 1
ATOM 2656 N N . LEU A 1 343 ? 38.083 75.958 15.395 1.00 16.27 319 LEU A N 1
ATOM 2657 C CA . LEU A 1 343 ? 36.976 75.197 15.991 1.00 17.05 319 LEU A CA 1
ATOM 2658 C C . LEU A 1 343 ? 35.658 75.355 15.230 1.00 16.64 319 LEU A C 1
ATOM 2659 O O . LEU A 1 343 ? 34.923 74.367 15.040 1.00 17.80 319 LEU A O 1
ATOM 2664 N N . ALA A 1 344 ? 35.352 76.578 14.795 1.00 17.14 320 ALA A N 1
ATOM 2665 C CA . ALA A 1 344 ? 34.151 76.864 14.015 1.00 18.37 320 ALA A CA 1
ATOM 2666 C C . ALA A 1 344 ? 34.175 76.032 12.732 1.00 19.53 320 ALA A C 1
ATOM 2667 O O . ALA A 1 344 ? 33.135 75.531 12.273 1.00 19.54 320 ALA A O 1
ATOM 2669 N N . GLU A 1 345 ? 35.357 75.882 12.152 1.00 19.38 321 GLU A N 1
ATOM 2670 C CA . GLU A 1 345 ? 35.510 75.047 10.955 1.00 18.39 321 GLU A CA 1
ATOM 2671 C C . GLU A 1 345 ? 35.327 73.561 11.280 1.00 17.69 321 GLU A C 1
ATOM 2672 O O . GLU A 1 345 ? 34.620 72.839 10.563 1.00 18.48 321 GLU A O 1
ATOM 2678 N N . ALA A 1 346 ? 35.954 73.099 12.360 1.00 16.94 322 ALA A N 1
ATOM 2679 C CA . ALA A 1 346 ? 35.865 71.704 12.770 1.00 16.90 322 ALA A CA 1
ATOM 2680 C C . ALA A 1 346 ? 34.416 71.261 13.015 1.00 16.60 322 ALA A C 1
ATOM 2681 O O . ALA A 1 346 ? 34.020 70.161 12.627 1.00 17.05 322 ALA A O 1
ATOM 2683 N N . VAL A 1 347 ? 33.636 72.108 13.669 1.00 16.56 323 VAL A N 1
ATOM 2684 C CA . VAL A 1 347 ? 32.260 71.744 14.039 1.00 17.70 323 VAL A CA 1
ATOM 2685 C C . VAL A 1 347 ? 31.304 71.576 12.848 1.00 18.11 323 VAL A C 1
ATOM 2686 O O . VAL A 1 347 ? 30.323 70.849 12.951 1.00 18.52 323 VAL A O 1
ATOM 2690 N N . LYS A 1 348 ? 31.587 72.243 11.731 1.00 19.67 324 LYS A N 1
ATOM 2691 C CA . LYS A 1 348 ? 30.734 72.161 10.542 1.00 20.64 324 LYS A CA 1
ATOM 2692 C C . LYS A 1 348 ? 30.509 70.737 10.045 1.00 20.87 324 LYS A C 1
ATOM 2693 O O . LYS A 1 348 ? 29.471 70.445 9.465 1.00 21.94 324 LYS A O 1
ATOM 2699 N N . GLU A 1 349 ? 31.473 69.854 10.272 1.00 20.53 325 GLU A N 1
ATOM 2700 C CA . GLU A 1 349 ? 31.370 68.454 9.842 1.00 20.46 325 GLU A CA 1
ATOM 2701 C C . GLU A 1 349 ? 30.667 67.536 10.849 1.00 19.42 325 GLU A C 1
ATOM 2702 O O . GLU A 1 349 ? 30.538 66.331 10.592 1.00 20.50 325 GLU A O 1
ATOM 2708 N N . ASP A 1 350 ? 30.241 68.074 11.995 1.00 18.58 326 ASP A N 1
ATOM 2709 C CA . ASP A 1 350 ? 29.610 67.273 13.049 1.00 19.48 326 ASP A CA 1
ATOM 2710 C C . ASP A 1 350 ? 30.480 66.023 13.350 1.00 18.40 326 ASP A C 1
ATOM 2711 O O . ASP A 1 350 ? 30.021 64.875 13.255 1.00 17.95 326 ASP A O 1
ATOM 2716 N N . PRO A 1 351 ? 31.747 66.253 13.704 1.00 17.31 327 PRO A N 1
ATOM 2717 C CA . PRO A 1 351 ? 32.657 65.154 13.953 1.00 17.27 327 PRO A CA 1
ATOM 2718 C C . PRO A 1 351 ? 32.306 64.366 15.199 1.00 17.53 327 PRO A C 1
ATOM 2719 O O . PRO A 1 351 ? 31.566 64.863 16.067 1.00 16.16 327 PRO A O 1
ATOM 2723 N N . ASP A 1 352 ? 32.826 63.140 15.289 1.00 16.32 328 ASP A N 1
ATOM 2724 C CA . ASP A 1 352 ? 32.580 62.293 16.462 1.00 16.01 328 ASP A CA 1
ATOM 2725 C C . ASP A 1 352 ? 33.311 62.824 17.698 1.00 15.58 328 ASP A C 1
ATOM 2726 O O . ASP A 1 352 ? 32.855 62.622 18.832 1.00 15.31 328 ASP A O 1
ATOM 2731 N N . LEU A 1 353 ? 34.438 63.513 17.470 1.00 16.02 329 LEU A N 1
ATOM 2732 C CA . LEU A 1 353 ? 35.277 64.045 18.538 1.00 14.44 329 LEU A CA 1
ATOM 2733 C C . LEU A 1 353 ? 36.173 65.164 18.038 1.00 15.57 329 LEU A C 1
ATOM 2734 O O . LEU A 1 353 ? 36.665 65.101 16.907 1.00 15.39 329 LEU A O 1
ATOM 2739 N N . ILE A 1 354 ? 36.336 66.189 18.863 1.00 13.97 330 ILE A N 1
ATOM 2740 C CA . ILE A 1 354 ? 37.283 67.275 18.601 1.00 12.75 330 ILE A CA 1
ATOM 2741 C C . ILE A 1 354 ? 38.213 67.345 19.807 1.00 13.98 330 ILE A C 1
ATOM 2742 O O . ILE A 1 354 ? 37.734 67.340 20.948 1.00 14.52 330 ILE A O 1
ATOM 2747 N N . ILE A 1 355 ? 39.526 67.397 19.575 1.00 14.84 331 ILE A N 1
ATOM 2748 C CA . ILE A 1 355 ? 40.481 67.573 20.668 1.00 15.64 331 ILE A CA 1
ATOM 2749 C C . ILE A 1 355 ? 41.389 68.713 20.284 1.00 16.26 331 ILE A C 1
ATOM 2750 O O . ILE A 1 355 ? 41.965 68.726 19.171 1.00 16.91 331 ILE A O 1
ATOM 2755 N N . ASP A 1 356 ? 41.488 69.714 21.154 1.00 16.24 332 ASP A N 1
ATOM 2756 C CA . ASP A 1 356 ? 42.422 70.822 20.921 1.00 16.49 332 ASP A CA 1
ATOM 2757 C C . ASP A 1 356 ? 43.536 70.857 21.967 1.00 16.25 332 ASP A C 1
ATOM 2758 O O . ASP A 1 356 ? 43.374 70.404 23.108 1.00 15.11 332 ASP A O 1
ATOM 2763 N N . PHE A 1 357 ? 44.688 71.349 21.524 1.00 16.31 333 PHE A N 1
ATOM 2764 C CA . PHE A 1 357 ? 45.881 71.484 22.362 1.00 15.80 333 PHE A CA 1
ATOM 2765 C C . PHE A 1 357 ? 46.317 72.926 22.256 1.00 15.75 333 PHE A C 1
ATOM 2766 O O . PHE A 1 357 ? 46.476 73.456 21.143 1.00 15.75 333 PHE A O 1
ATOM 2774 N N . SER A 1 358 ? 46.492 73.551 23.400 1.00 15.73 334 SER A N 1
ATOM 2775 C CA . SER A 1 358 ? 46.885 74.937 23.460 1.00 16.74 334 SER A CA 1
ATOM 2776 C C . SER A 1 358 ? 47.890 75.142 24.573 1.00 18.16 334 SER A C 1
ATOM 2777 O O . SER A 1 358 ? 47.820 74.509 25.590 1.00 18.16 334 SER A O 1
ATOM 2780 N N . THR A 1 359 ? 48.871 76.001 24.345 1.00 23.94 335 THR A N 1
ATOM 2781 C CA . THR A 1 359 ? 49.857 76.299 25.380 1.00 25.48 335 THR A CA 1
ATOM 2782 C C . THR A 1 359 ? 49.407 77.439 26.274 1.00 29.17 335 THR A C 1
ATOM 2783 O O . THR A 1 359 ? 48.781 78.441 25.842 1.00 28.66 335 THR A O 1
ATOM 2787 N N . LEU A 1 360 ? 49.746 77.280 27.552 1.00 32.38 336 LEU A N 1
ATOM 2788 C CA . LEU A 1 360 ? 49.462 78.269 28.582 1.00 33.96 336 LEU A CA 1
ATOM 2789 C C . LEU A 1 360 ? 50.457 79.400 28.528 1.00 34.69 336 LEU A C 1
ATOM 2790 O O . LEU A 1 360 ? 51.643 79.145 28.288 1.00 36.48 336 LEU A O 1
ATOM 2795 N N . THR A 1 361 ? 49.999 80.628 28.769 1.00 34.57 337 THR A N 1
ATOM 2796 C CA . THR A 1 361 ? 50.922 81.796 28.873 1.00 37.08 337 THR A CA 1
ATOM 2797 C C . THR A 1 361 ? 50.550 82.630 30.118 1.00 38.64 337 THR A C 1
ATOM 2798 O O . THR A 1 361 ? 49.353 82.871 30.378 1.00 34.81 337 THR A O 1
ATOM 2802 N N . GLY A 1 362 ? 51.583 83.048 30.866 1.00 39.94 338 GLY A N 1
ATOM 2803 C CA . GLY A 1 362 ? 51.430 83.827 32.108 1.00 42.15 338 GLY A CA 1
ATOM 2804 C C . GLY A 1 362 ? 51.580 82.958 33.362 1.00 44.33 338 GLY A C 1
ATOM 2805 O O . GLY A 1 362 ? 50.825 81.993 33.543 1.00 44.61 338 GLY A O 1
ATOM 2806 N N . ALA A 1 363 ? 52.537 83.298 34.234 1.00 46.15 339 ALA A N 1
ATOM 2807 C CA . ALA A 1 363 ? 52.807 82.524 35.473 1.00 47.23 339 ALA A CA 1
ATOM 2808 C C . ALA A 1 363 ? 51.539 82.172 36.306 1.00 47.82 339 ALA A C 1
ATOM 2809 O O . ALA A 1 363 ? 51.381 81.030 36.818 1.00 48.88 339 ALA A O 1
ATOM 2811 N N . ALA A 1 364 ? 50.635 83.147 36.421 1.00 46.72 340 ALA A N 1
ATOM 2812 C CA . ALA A 1 364 ? 49.398 82.982 37.191 1.00 45.65 340 ALA A CA 1
ATOM 2813 C C . ALA A 1 364 ? 48.374 82.005 36.574 1.00 44.18 340 ALA A C 1
ATOM 2814 O O . ALA A 1 364 ? 47.541 81.445 37.305 1.00 44.63 340 ALA A O 1
ATOM 2816 N N . ARG A 1 365 ? 48.428 81.798 35.253 1.00 41.12 341 ARG A N 1
ATOM 2817 C CA . ARG A 1 365 ? 47.467 80.915 34.587 1.00 38.45 341 ARG A CA 1
ATOM 2818 C C . ARG A 1 365 ? 47.811 79.436 34.728 1.00 36.19 341 ARG A C 1
ATOM 2819 O O . ARG A 1 365 ? 46.940 78.564 34.522 1.00 29.06 341 ARG A O 1
ATOM 2827 N N . ILE A 1 366 ? 49.060 79.176 35.140 1.00 32.68 342 ILE A N 1
ATOM 2828 C CA . ILE A 1 366 ? 49.563 77.822 35.341 1.00 30.98 342 ILE A CA 1
ATOM 2829 C C . ILE A 1 366 ? 49.167 77.313 36.766 1.00 27.90 342 ILE A C 1
ATOM 2830 O O . ILE A 1 366 ? 50.002 76.969 37.624 1.00 29.11 342 ILE A O 1
ATOM 2835 N N . ALA A 1 367 ? 47.848 77.248 36.948 1.00 22.85 343 ALA A N 1
ATOM 2836 C CA . ALA A 1 367 ? 47.165 76.753 38.151 1.00 20.02 343 ALA A CA 1
ATOM 2837 C C . ALA A 1 367 ? 47.600 75.334 38.571 1.00 18.04 343 ALA A C 1
ATOM 2838 O O . ALA A 1 367 ? 47.599 75.001 39.759 1.00 19.01 343 ALA A O 1
ATOM 2840 N N . LEU A 1 368 ? 47.912 74.492 37.606 1.00 15.99 344 LEU A N 1
ATOM 2841 C CA . LEU A 1 368 ? 48.313 73.093 37.885 1.00 16.60 344 LEU A CA 1
ATOM 2842 C C . LEU A 1 368 ? 49.830 72.905 37.774 1.00 16.25 344 LEU A C 1
ATOM 2843 O O . LEU A 1 368 ? 50.345 71.766 37.748 1.00 15.07 344 LEU A O 1
ATOM 2848 N N . GLY A 1 369 ? 50.540 74.014 37.688 1.00 17.04 345 GLY A N 1
ATOM 2849 C CA . GLY A 1 369 ? 51.987 73.957 37.544 1.00 17.52 345 GLY A CA 1
ATOM 2850 C C . GLY A 1 369 ? 52.418 73.549 36.145 1.00 17.75 345 GLY A C 1
ATOM 2851 O O . GLY A 1 369 ? 51.601 73.261 35.279 1.00 18.87 345 GLY A O 1
ATOM 2852 N N . PRO A 1 370 ? 53.720 73.496 35.906 1.00 17.74 346 PRO A N 1
ATOM 2853 C CA . PRO A 1 370 ? 54.203 73.179 34.561 1.00 17.91 346 PRO A CA 1
ATOM 2854 C C . PRO A 1 370 ? 54.109 71.738 34.088 1.00 18.27 346 PRO A C 1
ATOM 2855 O O . PRO A 1 370 ? 54.122 71.486 32.878 1.00 18.50 346 PRO A O 1
ATOM 2859 N N . ASN A 1 371 ? 53.982 70.782 35.002 1.00 17.32 347 ASN A N 1
ATOM 2860 C CA . ASN A 1 371 ? 54.033 69.386 34.636 1.00 19.70 347 ASN A CA 1
ATOM 2861 C C . ASN A 1 371 ? 52.716 68.665 34.684 1.00 18.55 347 ASN A C 1
ATOM 2862 O O . ASN A 1 371 ? 52.674 67.450 34.569 1.00 21.23 347 ASN A O 1
ATOM 2867 N N . LEU A 1 372 ? 51.614 69.410 34.783 1.00 16.78 348 LEU A N 1
ATOM 2868 C CA . LEU A 1 372 ? 50.292 68.784 34.857 1.00 15.73 348 LEU A CA 1
ATOM 2869 C C . LEU A 1 372 ? 49.311 69.451 33.891 1.00 15.26 348 LEU A C 1
ATOM 2870 O O . LEU A 1 372 ? 48.756 70.511 34.186 1.00 15.32 348 LEU A O 1
ATOM 2875 N N . PRO A 1 373 ? 49.144 68.878 32.704 1.00 14.96 349 PRO A N 1
ATOM 2876 C CA . PRO A 1 373 ? 48.198 69.456 31.728 1.00 15.26 349 PRO A CA 1
ATOM 2877 C C . PRO A 1 373 ? 46.778 69.542 32.240 1.00 15.34 349 PRO A C 1
ATOM 2878 O O . PRO A 1 373 ? 46.308 68.620 32.916 1.00 15.22 349 PRO A O 1
ATOM 2882 N N . ALA A 1 374 ? 46.113 70.650 31.935 1.00 14.21 350 ALA A N 1
ATOM 2883 C CA . ALA A 1 374 ? 44.729 70.851 32.276 1.00 14.37 350 ALA A CA 1
ATOM 2884 C C . ALA A 1 374 ? 43.834 70.342 31.166 1.00 13.92 350 ALA A C 1
ATOM 2885 O O . ALA A 1 374 ? 44.052 70.636 29.989 1.00 14.60 350 ALA A O 1
ATOM 2887 N N . LEU A 1 375 ? 42.811 69.599 31.558 1.00 14.12 351 LEU A N 1
ATOM 2888 C CA . LEU A 1 375 ? 41.808 69.071 30.648 1.00 15.16 351 LEU A CA 1
ATOM 2889 C C . LEU A 1 375 ? 40.473 69.708 30.912 1.00 13.94 351 LEU A C 1
ATOM 2890 O O . LEU A 1 375 ? 40.022 69.779 32.074 1.00 14.28 351 LEU A O 1
ATOM 2895 N N . PHE A 1 376 ? 39.852 70.200 29.857 1.00 15.09 352 PHE A N 1
ATOM 2896 C CA . PHE A 1 376 ? 38.473 70.661 29.904 1.00 14.79 352 PHE A CA 1
ATOM 2897 C C . PHE A 1 376 ? 37.699 69.808 28.899 1.00 15.00 352 PHE A C 1
ATOM 2898 O O . PHE A 1 376 ? 38.188 69.510 27.810 1.00 15.26 352 PHE A O 1
ATOM 2906 N N . ALA A 1 377 ? 36.464 69.448 29.234 1.00 14.65 353 ALA A N 1
ATOM 2907 C CA . ALA A 1 377 ? 35.650 68.699 28.303 1.00 14.03 353 ALA A CA 1
ATOM 2908 C C . ALA A 1 377 ? 34.178 69.036 28.512 1.00 13.77 353 ALA A C 1
ATOM 2909 O O . ALA A 1 377 ? 33.717 69.192 29.647 1.00 12.86 353 ALA A O 1
ATOM 2911 N N . ASN A 1 378 ? 33.461 69.159 27.400 1.00 12.89 354 ASN A N 1
ATOM 2912 C CA . ASN A 1 378 ? 32.044 69.506 27.424 1.00 14.08 354 ASN A CA 1
ATOM 2913 C C . ASN A 1 378 ? 31.112 68.350 27.688 1.00 15.75 354 ASN A C 1
ATOM 2914 O O . ASN A 1 378 ? 29.897 68.566 27.845 1.00 17.76 354 ASN A O 1
ATOM 2919 N N . GLN A 1 379 ? 31.658 67.136 27.730 1.00 14.53 355 GLN A N 1
ATOM 2920 C CA . GLN A 1 379 ? 30.884 65.931 28.018 1.00 15.90 355 GLN A CA 1
ATOM 2921 C C . GLN A 1 379 ? 31.599 65.125 29.095 1.00 14.65 355 GLN A C 1
ATOM 2922 O O . GLN A 1 379 ? 32.798 64.836 28.985 1.00 15.52 355 GLN A O 1
ATOM 2928 N N . ASP A 1 380 ? 30.861 64.750 30.135 1.00 15.81 356 ASP A N 1
ATOM 2929 C CA . ASP A 1 380 ? 31.478 64.031 31.264 1.00 16.30 356 ASP A CA 1
ATOM 2930 C C . ASP A 1 380 ? 32.096 62.667 30.923 1.00 15.83 356 ASP A C 1
ATOM 2931 O O . ASP A 1 380 ? 33.164 62.316 31.453 1.00 15.50 356 ASP A O 1
ATOM 2936 N N . SER A 1 381 ? 31.465 61.906 30.042 1.00 15.53 357 SER A N 1
ATOM 2937 C CA . SER A 1 381 ? 31.995 60.592 29.677 1.00 15.53 357 SER A CA 1
ATOM 2938 C C . SER A 1 381 ? 33.367 60.707 29.044 1.00 14.00 357 SER A C 1
ATOM 2939 O O . SER A 1 381 ? 34.276 59.912 29.346 1.00 13.96 357 SER A O 1
ATOM 2942 N N . LEU A 1 382 ? 33.533 61.701 28.174 1.00 14.64 358 LEU A N 1
ATOM 2943 C CA . LEU A 1 382 ? 34.823 61.945 27.536 1.00 15.34 358 LEU A CA 1
ATOM 2944 C C . LEU A 1 382 ? 35.878 62.302 28.567 1.00 14.41 358 LEU A C 1
ATOM 2945 O O . LEU A 1 382 ? 37.003 61.759 28.558 1.00 14.41 358 LEU A O 1
ATOM 2950 N N . ALA A 1 383 ? 35.550 63.244 29.449 1.00 14.86 359 ALA A N 1
ATOM 2951 C CA . ALA A 1 383 ? 36.509 63.643 30.477 1.00 15.19 359 ALA A CA 1
ATOM 2952 C C . ALA A 1 383 ? 36.937 62.435 31.358 1.00 15.03 359 ALA A C 1
ATOM 2953 O O . ALA A 1 383 ? 38.121 62.224 31.611 1.00 13.69 359 ALA A O 1
ATOM 2955 N N A GLN A 1 384 ? 35.969 61.653 31.818 0.60 14.92 360 GLN A N 1
ATOM 2956 N N B GLN A 1 384 ? 35.958 61.667 31.816 0.40 14.77 360 GLN A N 1
ATOM 2957 C CA A GLN A 1 384 ? 36.264 60.506 32.677 0.60 15.90 360 GLN A CA 1
ATOM 2958 C CA B GLN A 1 384 ? 36.206 60.509 32.668 0.40 15.33 360 GLN A CA 1
ATOM 2959 C C A GLN A 1 384 ? 37.122 59.471 31.956 0.60 15.23 360 GLN A C 1
ATOM 2960 C C B GLN A 1 384 ? 37.067 59.445 31.970 0.40 15.00 360 GLN A C 1
ATOM 2961 O O A GLN A 1 384 ? 38.039 58.911 32.549 0.60 14.49 360 GLN A O 1
ATOM 2962 O O B GLN A 1 384 ? 37.922 58.831 32.600 0.40 14.62 360 GLN A O 1
ATOM 2973 N N . ALA A 1 385 ? 36.847 59.249 30.669 1.00 14.87 361 ALA A N 1
ATOM 2974 C CA . ALA A 1 385 ? 37.606 58.267 29.882 1.00 14.41 361 ALA A CA 1
ATOM 2975 C C . ALA A 1 385 ? 39.064 58.720 29.716 1.00 13.96 361 ALA A C 1
ATOM 2976 O O . ALA A 1 385 ? 39.996 57.912 29.779 1.00 13.59 361 ALA A O 1
ATOM 2978 N N . LEU A 1 386 ? 39.258 60.026 29.547 1.00 13.97 362 LEU A N 1
ATOM 2979 C CA . LEU A 1 386 ? 40.620 60.586 29.409 1.00 14.92 362 LEU A CA 1
ATOM 2980 C C . LEU A 1 386 ? 41.353 60.515 30.751 1.00 16.12 362 LEU A C 1
ATOM 2981 O O . LEU A 1 386 ? 42.575 60.263 30.790 1.00 15.88 362 LEU A O 1
ATOM 2986 N N . ILE A 1 387 ? 40.619 60.753 31.847 1.00 15.43 363 ILE A N 1
ATOM 2987 C CA . ILE A 1 387 ? 41.193 60.625 33.181 1.00 17.05 363 ILE A CA 1
ATOM 2988 C C . ILE A 1 387 ? 41.642 59.169 33.401 1.00 18.22 363 ILE A C 1
ATOM 2989 O O . ILE A 1 387 ? 42.749 58.939 33.881 1.00 17.12 363 ILE A O 1
ATOM 2994 N N . ASP A 1 388 ? 40.783 58.210 33.055 1.00 17.42 364 ASP A N 1
ATOM 2995 C CA . ASP A 1 388 ? 41.133 56.772 33.158 1.00 18.57 364 ASP A CA 1
ATOM 2996 C C . ASP A 1 388 ? 42.388 56.448 32.342 1.00 18.13 364 ASP A C 1
ATOM 2997 O O . ASP A 1 388 ? 43.289 55.735 32.816 1.00 16.91 364 ASP A O 1
ATOM 3002 N N . ALA A 1 389 ? 42.440 56.973 31.112 1.00 16.57 365 ALA A N 1
ATOM 3003 C CA . ALA A 1 389 ? 43.595 56.767 30.228 1.00 17.43 365 ALA A CA 1
ATOM 3004 C C . ALA A 1 389 ? 44.869 57.350 30.846 1.00 16.84 365 ALA A C 1
ATOM 3005 O O . ALA A 1 389 ? 45.950 56.779 30.707 1.00 18.12 365 ALA A O 1
ATOM 3007 N N . SER A 1 390 ? 44.740 58.495 31.523 1.00 16.47 366 SER A N 1
ATOM 3008 C CA . SER A 1 390 ? 45.870 59.133 32.197 1.00 17.93 366 SER A CA 1
ATOM 3009 C C . SER A 1 390 ? 46.496 58.226 33.256 1.00 18.83 366 SER A C 1
ATOM 3010 O O . SER A 1 390 ? 47.722 58.147 33.397 1.00 19.41 366 SER A O 1
ATOM 3013 N N . LEU A 1 391 ? 45.634 57.575 34.019 1.00 20.73 367 LEU A N 1
ATOM 3014 C CA . LEU A 1 391 ? 46.072 56.660 35.082 1.00 22.64 367 LEU A CA 1
ATOM 3015 C C . LEU A 1 391 ? 46.716 55.404 34.491 1.00 24.06 367 LEU A C 1
ATOM 3016 O O . LEU A 1 391 ? 47.805 54.976 34.939 1.00 24.00 367 LEU A O 1
ATOM 3021 N N . LYS A 1 392 ? 46.096 54.848 33.452 1.00 24.03 368 LYS A N 1
ATOM 3022 C CA . LYS A 1 392 ? 46.645 53.640 32.812 1.00 24.97 368 LYS A CA 1
ATOM 3023 C C . LYS A 1 392 ? 48.031 53.855 32.186 1.00 24.52 368 LYS A C 1
ATOM 3024 O O . LYS A 1 392 ? 48.878 52.956 32.223 1.00 24.61 368 LYS A O 1
ATOM 3030 N N . THR A 1 393 ? 48.255 55.031 31.602 1.00 21.39 369 THR A N 1
ATOM 3031 C CA . THR A 1 393 ? 49.503 55.363 30.945 1.00 21.46 369 THR A CA 1
ATOM 3032 C C . THR A 1 393 ? 50.520 56.113 31.810 1.00 21.57 369 THR A C 1
ATOM 3033 O O . THR A 1 393 ? 51.642 56.346 31.366 1.00 22.54 369 THR A O 1
ATOM 3037 N N . ASP A 1 394 ? 50.129 56.507 33.011 1.00 22.73 370 ASP A N 1
ATOM 3038 C CA . ASP A 1 394 ? 50.976 57.360 33.863 1.00 24.91 370 ASP A CA 1
ATOM 3039 C C . ASP A 1 394 ? 51.439 58.594 33.072 1.00 24.23 370 ASP A C 1
ATOM 3040 O O . ASP A 1 394 ? 52.624 58.952 33.065 1.00 24.53 370 ASP A O 1
ATOM 3045 N N . ASP A 1 395 ? 50.507 59.212 32.342 1.00 21.75 371 ASP A N 1
ATOM 3046 C CA . ASP A 1 395 ? 50.768 60.425 31.591 1.00 21.01 371 ASP A CA 1
ATOM 3047 C C . ASP A 1 395 ? 49.773 61.393 32.232 1.00 20.90 371 ASP A C 1
ATOM 3048 O O . ASP A 1 395 ? 48.604 61.406 31.870 1.00 20.47 371 ASP A O 1
ATOM 3053 N N . PRO A 1 396 ? 50.238 62.181 33.204 1.00 19.67 372 PRO A N 1
ATOM 3054 C CA . PRO A 1 396 ? 49.299 62.962 34.011 1.00 19.03 372 PRO A CA 1
ATOM 3055 C C . PRO A 1 396 ? 48.512 64.070 33.343 1.00 17.55 372 PRO A C 1
ATOM 3056 O O . PRO A 1 396 ? 49.010 64.744 32.465 1.00 16.97 372 PRO A O 1
ATOM 3060 N N . LEU A 1 397 ? 47.275 64.213 33.811 1.00 16.81 373 LEU A N 1
ATOM 3061 C CA . LEU A 1 397 ? 46.378 65.260 33.399 1.00 16.84 373 LEU A CA 1
ATOM 3062 C C . LEU A 1 397 ? 45.378 65.458 34.535 1.00 15.34 373 LEU A C 1
ATOM 3063 O O . LEU A 1 397 ? 45.213 64.571 35.390 1.00 15.60 373 LEU A O 1
ATOM 3068 N N . TRP A 1 398 ? 44.733 66.621 34.551 1.00 14.56 374 TRP A N 1
ATOM 3069 C CA . TRP A 1 398 ? 43.772 66.917 35.593 1.00 12.95 374 TRP A CA 1
ATOM 3070 C C . TRP A 1 398 ? 42.661 67.747 35.009 1.00 11.96 374 TRP A C 1
ATOM 3071 O O . TRP A 1 398 ? 42.910 68.728 34.322 1.00 13.47 374 TRP A O 1
ATOM 3082 N N . ARG A 1 399 ? 41.425 67.400 35.350 1.00 11.80 375 ARG A N 1
ATOM 3083 C CA . ARG A 1 399 ? 40.285 68.131 34.801 1.00 12.52 375 ARG A CA 1
ATOM 3084 C C . ARG A 1 399 ? 40.008 69.443 35.556 1.00 13.16 375 ARG A C 1
ATOM 3085 O O . ARG A 1 399 ? 40.025 69.474 36.810 1.00 13.24 375 ARG A O 1
ATOM 3093 N N . LEU A 1 400 ? 39.762 70.502 34.781 1.00 13.34 376 LEU A N 1
ATOM 3094 C CA . LEU A 1 400 ? 39.321 71.796 35.302 1.00 12.45 376 LEU A CA 1
ATOM 3095 C C . LEU A 1 400 ? 37.918 72.018 34.723 1.00 13.74 376 LEU A C 1
ATOM 3096 O O . LEU A 1 400 ? 37.574 71.453 33.692 1.00 14.03 376 LEU A O 1
ATOM 3101 N N . PRO A 1 401 ? 37.116 72.857 35.378 1.00 13.57 377 PRO A N 1
ATOM 3102 C CA . PRO A 1 401 ? 35.723 73.000 34.966 1.00 14.79 377 PRO A CA 1
ATOM 3103 C C . PRO A 1 401 ? 35.358 74.079 33.966 1.00 14.61 377 PRO A C 1
ATOM 3104 O O . PRO A 1 401 ? 35.954 75.170 33.957 1.00 14.24 377 PRO A O 1
ATOM 3108 N N . LEU A 1 402 ? 34.352 73.785 33.141 1.00 14.15 378 LEU A N 1
ATOM 3109 C CA . LEU A 1 402 ? 33.754 74.791 32.262 1.00 13.80 378 LEU A CA 1
ATOM 3110 C C . LEU A 1 402 ? 32.639 75.373 33.158 1.00 15.45 378 LEU A C 1
ATOM 3111 O O . LEU A 1 402 ? 31.446 75.025 33.021 1.00 14.71 378 LEU A O 1
ATOM 3116 N N . PHE A 1 403 ? 33.053 76.201 34.136 1.00 15.18 379 PHE A N 1
ATOM 3117 C CA . PHE A 1 403 ? 32.162 76.757 35.158 1.00 14.05 379 PHE A CA 1
ATOM 3118 C C . PHE A 1 403 ? 31.324 77.876 34.548 1.00 15.44 379 PHE A C 1
ATOM 3119 O O . PHE A 1 403 ? 31.787 78.991 34.385 1.00 13.86 379 PHE A O 1
ATOM 3127 N N . GLN A 1 404 ? 30.073 77.548 34.260 1.00 15.21 380 GLN A N 1
ATOM 3128 C CA . GLN A 1 404 ? 29.196 78.431 33.484 1.00 15.57 380 GLN A CA 1
ATOM 3129 C C . GLN A 1 404 ? 28.967 79.842 34.039 1.00 16.67 380 GLN A C 1
ATOM 3130 O O . GLN A 1 404 ? 28.874 80.760 33.240 1.00 16.05 380 GLN A O 1
ATOM 3136 N N . PRO A 1 405 ? 28.898 80.021 35.382 1.00 15.12 381 PRO A N 1
ATOM 3137 C CA . PRO A 1 405 ? 28.720 81.395 35.876 1.00 16.63 381 PRO A CA 1
ATOM 3138 C C . PRO A 1 405 ? 29.813 82.358 35.454 1.00 16.32 381 PRO A C 1
ATOM 3139 O O . PRO A 1 405 ? 29.568 83.582 35.355 1.00 17.93 381 PRO A O 1
ATOM 3143 N N . TYR A 1 406 ? 31.007 81.851 35.172 1.00 13.77 382 TYR A N 1
ATOM 3144 C CA . TYR A 1 406 ? 32.095 82.729 34.746 1.00 13.85 382 TYR A CA 1
ATOM 3145 C C . TYR A 1 406 ? 31.974 83.245 33.295 1.00 14.85 382 TYR A C 1
ATOM 3146 O O . TYR A 1 406 ? 32.785 84.059 32.869 1.00 15.83 382 TYR A O 1
ATOM 3155 N N . ARG A 1 407 ? 30.985 82.771 32.545 1.00 16.75 383 ARG A N 1
ATOM 3156 C CA . ARG A 1 407 ? 30.748 83.321 31.210 1.00 18.27 383 ARG A CA 1
ATOM 3157 C C . ARG A 1 407 ? 30.503 84.818 31.322 1.00 19.01 383 ARG A C 1
ATOM 3158 O O . ARG A 1 407 ? 30.797 85.555 30.388 1.00 18.04 383 ARG A O 1
ATOM 3166 N N . ASN A 1 408 ? 29.963 85.262 32.469 1.00 18.88 384 ASN A N 1
ATOM 3167 C CA . ASN A 1 408 ? 29.716 86.685 32.713 1.00 19.71 384 ASN A CA 1
ATOM 3168 C C . ASN A 1 408 ? 30.990 87.529 32.644 1.00 18.26 384 ASN A C 1
ATOM 3169 O O . ASN A 1 408 ? 30.928 88.713 32.342 1.00 19.27 384 ASN A O 1
ATOM 3174 N N A TYR A 1 409 ? 32.153 86.921 32.931 0.60 16.98 385 TYR A N 1
ATOM 3175 N N B TYR A 1 409 ? 32.138 86.925 32.898 0.40 17.21 385 TYR A N 1
ATOM 3176 C CA A TYR A 1 409 ? 33.447 87.623 32.853 0.60 16.36 385 TYR A CA 1
ATOM 3177 C CA B TYR A 1 409 ? 33.370 87.672 32.867 0.40 16.30 385 TYR A CA 1
ATOM 3178 C C A TYR A 1 409 ? 33.828 88.003 31.426 0.60 16.23 385 TYR A C 1
ATOM 3179 C C B TYR A 1 409 ? 33.929 87.861 31.439 0.40 16.17 385 TYR A C 1
ATOM 3180 O O A TYR A 1 409 ? 34.676 88.899 31.224 0.60 15.58 385 TYR A O 1
ATOM 3181 O O B TYR A 1 409 ? 34.991 88.464 31.248 0.40 16.54 385 TYR A O 1
ATOM 3198 N N . LEU A 1 410 ? 33.187 87.350 30.455 1.00 14.71 386 LEU A N 1
ATOM 3199 C CA . LEU A 1 410 ? 33.473 87.561 29.027 1.00 14.30 386 LEU A CA 1
ATOM 3200 C C . LEU A 1 410 ? 32.430 88.518 28.393 1.00 14.65 386 LEU A C 1
ATOM 3201 O O . LEU A 1 410 ? 32.349 88.655 27.173 1.00 15.62 386 LEU A O 1
ATOM 3206 N N . LYS A 1 411 ? 31.639 89.182 29.227 1.00 15.83 387 LYS A N 1
ATOM 3207 C CA . LYS A 1 411 ? 30.599 90.110 28.729 1.00 17.52 387 LYS A CA 1
ATOM 3208 C C . LYS A 1 411 ? 31.228 91.347 28.069 1.00 16.24 387 LYS A C 1
ATOM 3209 O O . LYS A 1 411 ? 32.195 91.901 28.591 1.00 16.39 387 LYS A O 1
ATOM 3215 N N . SER A 1 412 ? 30.679 91.746 26.916 1.00 14.35 388 SER A N 1
ATOM 3216 C CA . SER A 1 412 ? 31.122 92.951 26.194 1.00 13.22 388 SER A CA 1
ATOM 3217 C C . SER A 1 412 ? 29.951 93.901 26.043 1.00 14.04 388 SER A C 1
ATOM 3218 O O . SER A 1 412 ? 28.815 93.455 25.839 1.00 14.28 388 SER A O 1
ATOM 3221 N N . GLU A 1 413 ? 30.197 95.201 26.162 1.00 13.03 389 GLU A N 1
ATOM 3222 C CA . GLU A 1 413 ? 29.158 96.176 25.903 1.00 14.10 389 GLU A CA 1
ATOM 3223 C C . GLU A 1 413 ? 29.037 96.443 24.381 1.00 12.78 389 GLU A C 1
ATOM 3224 O O . GLU A 1 413 ? 28.039 97.024 23.936 1.00 14.45 389 GLU A O 1
ATOM 3230 N N . VAL A 1 414 ? 30.028 96.022 23.605 1.00 11.76 390 VAL A N 1
ATOM 3231 C CA . VAL A 1 414 ? 30.102 96.322 22.189 1.00 11.18 390 VAL A CA 1
ATOM 3232 C C . VAL A 1 414 ? 29.886 95.106 21.275 1.00 11.48 390 VAL A C 1
ATOM 3233 O O . VAL A 1 414 ? 29.119 95.159 20.343 1.00 13.37 390 VAL A O 1
ATOM 3237 N N . ALA A 1 415 ? 30.570 94.026 21.567 1.00 10.44 391 ALA A N 1
ATOM 3238 C CA . ALA A 1 415 ? 30.543 92.819 20.745 1.00 10.39 391 ALA A CA 1
ATOM 3239 C C . ALA A 1 415 ? 29.793 91.693 21.420 1.00 11.90 391 ALA A C 1
ATOM 3240 O O . ALA A 1 415 ? 29.291 91.849 22.537 1.00 12.29 391 ALA A O 1
ATOM 3242 N N . ASP A 1 416 ? 29.748 90.525 20.772 1.00 12.10 392 ASP A N 1
ATOM 3243 C CA . ASP A 1 416 ? 29.100 89.349 21.388 1.00 12.67 392 ASP A CA 1
ATOM 3244 C C . ASP A 1 416 ? 29.802 88.890 22.679 1.00 13.93 392 ASP A C 1
ATOM 3245 O O . ASP A 1 416 ? 29.139 88.433 23.642 1.00 14.32 392 ASP A O 1
ATOM 3250 N N . LEU A 1 417 ? 31.129 89.004 22.702 1.00 13.55 393 LEU A N 1
ATOM 3251 C CA . LEU A 1 417 ? 31.906 88.681 23.895 1.00 13.73 393 LEU A CA 1
ATOM 3252 C C . LEU A 1 417 ? 33.300 89.277 23.792 1.00 13.13 393 LEU A C 1
ATOM 3253 O O . LEU A 1 417 ? 33.703 89.728 22.749 1.00 12.51 393 LEU A O 1
ATOM 3258 N N . THR A 1 418 ? 33.991 89.310 24.910 1.00 12.02 394 THR A N 1
ATOM 3259 C CA . THR A 1 418 ? 35.377 89.758 24.936 1.00 12.57 394 THR A CA 1
ATOM 3260 C C . THR A 1 418 ? 36.250 88.532 24.882 1.00 12.89 394 THR A C 1
ATOM 3261 O O . THR A 1 418 ? 35.762 87.414 25.051 1.00 15.19 394 THR A O 1
ATOM 3265 N N . ASN A 1 419 ? 37.551 88.727 24.633 1.00 12.56 395 ASN A N 1
ATOM 3266 C CA . ASN A 1 419 ? 38.447 87.581 24.649 1.00 12.73 395 ASN A CA 1
ATOM 3267 C C . ASN A 1 419 ? 39.127 87.366 25.991 1.00 14.26 395 ASN A C 1
ATOM 3268 O O . ASN A 1 419 ? 39.751 86.347 26.166 1.00 17.26 395 ASN A O 1
ATOM 3273 N N . SER A 1 420 ? 39.004 88.276 26.942 1.00 15.03 396 SER A N 1
ATOM 3274 C CA . SER A 1 420 ? 39.643 88.073 28.238 1.00 18.47 396 SER A CA 1
ATOM 3275 C C . SER A 1 420 ? 38.779 88.619 29.333 1.00 23.23 396 SER A C 1
ATOM 3276 O O . SER A 1 420 ? 37.945 89.500 29.099 1.00 23.31 396 SER A O 1
ATOM 3279 N N . SER A 1 421 ? 39.030 88.138 30.543 1.00 28.42 397 SER A N 1
ATOM 3280 C CA . SER A 1 421 ? 38.209 88.531 31.686 1.00 34.99 397 SER A CA 1
ATOM 3281 C C . SER A 1 421 ? 38.606 89.813 32.366 1.00 38.44 397 SER A C 1
ATOM 3282 O O . SER A 1 421 ? 39.674 90.406 32.139 1.00 39.13 397 SER A O 1
ATOM 3285 N N . GLN A 1 422 ? 37.679 90.260 33.198 1.00 43.80 398 GLN A N 1
ATOM 3286 C CA . GLN A 1 422 ? 37.782 91.504 33.930 1.00 46.01 398 GLN A CA 1
ATOM 3287 C C . GLN A 1 422 ? 38.808 91.467 35.085 1.00 46.19 398 GLN A C 1
ATOM 3288 O O . GLN A 1 422 ? 39.279 92.500 35.553 1.00 48.38 398 GLN A O 1
ATOM 3294 N N . ASN A 1 423 ? 39.170 90.273 35.520 1.00 46.81 399 ASN A N 1
ATOM 3295 C CA . ASN A 1 423 ? 40.061 90.091 36.656 1.00 45.11 399 ASN A CA 1
ATOM 3296 C C . ASN A 1 423 ? 41.248 89.206 36.311 1.00 45.63 399 ASN A C 1
ATOM 3297 O O . ASN A 1 423 ? 41.334 88.679 35.210 1.00 45.99 399 ASN A O 1
ATOM 3302 N N . ARG A 1 424 ? 42.142 89.021 37.277 1.00 44.62 400 ARG A N 1
ATOM 3303 C CA . ARG A 1 424 ? 43.327 88.182 37.106 1.00 44.46 400 ARG A CA 1
ATOM 3304 C C . ARG A 1 424 ? 43.139 86.774 37.732 1.00 42.38 400 ARG A C 1
ATOM 3305 O O . ARG A 1 424 ? 44.125 86.058 38.004 1.00 43.09 400 ARG A O 1
ATOM 3313 N N . MET A 1 425 ? 41.881 86.388 37.957 1.00 39.04 401 MET A N 1
ATOM 3314 C CA . MET A 1 425 ? 41.546 85.080 38.540 1.00 37.01 401 MET A CA 1
ATOM 3315 C C . MET A 1 425 ? 40.889 84.207 37.481 1.00 35.21 401 MET A C 1
ATOM 3316 O O . MET A 1 425 ? 40.292 84.722 36.531 1.00 32.63 401 MET A O 1
ATOM 3321 N N . ALA A 1 426 ? 40.994 82.888 37.667 1.00 32.80 402 ALA A N 1
ATOM 3322 C CA . ALA A 1 426 ? 40.338 81.933 36.786 1.00 29.94 402 ALA A CA 1
ATOM 3323 C C . ALA A 1 426 ? 40.783 82.004 35.334 1.00 29.52 402 ALA A C 1
ATOM 3324 O O . ALA A 1 426 ? 39.955 81.817 34.439 1.00 28.58 402 ALA A O 1
ATOM 3326 N N . GLY A 1 427 ? 42.050 82.279 35.108 1.00 25.02 403 GLY A N 1
ATOM 3327 C CA . GLY A 1 427 ? 42.585 82.456 33.762 1.00 27.06 403 GLY A CA 1
ATOM 3328 C C . GLY A 1 427 ? 42.331 81.334 32.796 1.00 25.04 403 GLY A C 1
ATOM 3329 O O . GLY A 1 427 ? 41.862 81.571 31.682 1.00 23.46 403 GLY A O 1
ATOM 3330 N N . ALA A 1 428 ? 42.644 80.115 33.258 1.00 26.76 404 ALA A N 1
ATOM 3331 C CA . ALA A 1 428 ? 42.474 78.869 32.478 1.00 25.41 404 ALA A CA 1
ATOM 3332 C C . ALA A 1 428 ? 41.030 78.608 32.186 1.00 25.52 404 ALA A C 1
ATOM 3333 O O . ALA A 1 428 ? 40.664 78.311 31.003 1.00 24.61 404 ALA A O 1
ATOM 3335 N N . ILE A 1 429 ? 40.179 78.782 33.213 1.00 21.80 405 ILE A N 1
ATOM 3336 C CA . ILE A 1 429 ? 38.769 78.504 32.994 1.00 21.34 405 ILE A CA 1
ATOM 3337 C C . ILE A 1 429 ? 38.259 79.479 31.970 1.00 23.79 405 ILE A C 1
ATOM 3338 O O . ILE A 1 429 ? 37.504 79.116 31.071 1.00 21.17 405 ILE A O 1
ATOM 3343 N N . THR A 1 430 ? 38.684 80.738 32.105 1.00 24.51 406 THR A N 1
ATOM 3344 C CA . THR A 1 430 ? 38.231 81.779 31.204 1.00 25.56 406 THR A CA 1
ATOM 3345 C C . THR A 1 430 ? 38.509 81.439 29.720 1.00 23.62 406 THR A C 1
ATOM 3346 O O . THR A 1 430 ? 37.606 81.562 28.877 1.00 24.36 406 THR A O 1
ATOM 3350 N N . ALA A 1 431 ? 39.718 80.991 29.386 1.00 23.61 407 ALA A N 1
ATOM 3351 C CA . ALA A 1 431 ? 40.070 80.647 28.010 1.00 22.59 407 ALA A CA 1
ATOM 3352 C C . ALA A 1 431 ? 39.221 79.507 27.437 1.00 22.91 407 ALA A C 1
ATOM 3353 O O . ALA A 1 431 ? 38.761 79.538 26.280 1.00 20.07 407 ALA A O 1
ATOM 3355 N N . ALA A 1 432 ? 39.040 78.482 28.258 1.00 21.79 408 ALA A N 1
ATOM 3356 C CA . ALA A 1 432 ? 38.256 77.328 27.894 1.00 20.68 408 ALA A CA 1
ATOM 3357 C C . ALA A 1 432 ? 36.798 77.715 27.689 1.00 17.26 408 ALA A C 1
ATOM 3358 O O . ALA A 1 432 ? 36.159 77.222 26.745 1.00 16.45 408 ALA A O 1
ATOM 3360 N N . LEU A 1 433 ? 36.258 78.581 28.551 1.00 17.34 409 LEU A N 1
ATOM 3361 C CA . LEU A 1 433 ? 34.846 79.022 28.404 1.00 16.92 409 LEU A CA 1
ATOM 3362 C C . LEU A 1 433 ? 34.690 79.839 27.145 1.00 15.92 409 LEU A C 1
ATOM 3363 O O . LEU A 1 433 ? 33.643 79.817 26.507 1.00 16.54 409 LEU A O 1
ATOM 3368 N N . PHE A 1 434 ? 35.724 80.604 26.804 1.00 14.54 410 PHE A N 1
ATOM 3369 C CA . PHE A 1 434 ? 35.695 81.375 25.570 1.00 14.42 410 PHE A CA 1
ATOM 3370 C C . PHE A 1 434 ? 35.519 80.407 24.368 1.00 14.32 410 PHE A C 1
ATOM 3371 O O . PHE A 1 434 ? 34.622 80.552 23.556 1.00 15.41 410 PHE A O 1
ATOM 3379 N N . LEU A 1 435 ? 36.384 79.414 24.289 1.00 13.55 411 LEU A N 1
ATOM 3380 C CA . LEU A 1 435 ? 36.349 78.443 23.212 1.00 14.87 411 LEU A CA 1
ATOM 3381 C C . LEU A 1 435 ? 35.020 77.682 23.138 1.00 14.10 411 LEU A C 1
ATOM 3382 O O . LEU A 1 435 ? 34.552 77.348 22.047 1.00 14.63 411 LEU A O 1
ATOM 3387 N N . GLN A 1 436 ? 34.402 77.426 24.295 1.00 12.24 412 GLN A N 1
ATOM 3388 C CA . GLN A 1 436 ? 33.154 76.715 24.340 1.00 13.72 412 GLN A CA 1
ATOM 3389 C C . GLN A 1 436 ? 32.062 77.447 23.567 1.00 14.65 412 GLN A C 1
ATOM 3390 O O . GLN A 1 436 ? 31.125 76.821 23.106 1.00 15.49 412 GLN A O 1
ATOM 3396 N N . HIS A 1 437 ? 32.168 78.762 23.443 1.00 15.53 413 HIS A N 1
ATOM 3397 C CA . HIS A 1 437 ? 31.159 79.522 22.660 1.00 15.82 413 HIS A CA 1
ATOM 3398 C C . HIS A 1 437 ? 31.138 79.101 21.201 1.00 17.08 413 HIS A C 1
ATOM 3399 O O . HIS A 1 437 ? 30.141 79.350 20.507 1.00 17.65 413 HIS A O 1
ATOM 3406 N N . PHE A 1 438 ? 32.208 78.440 20.753 1.00 15.24 414 PHE A N 1
ATOM 3407 C CA . PHE A 1 438 ? 32.361 78.021 19.332 1.00 15.89 414 PHE A CA 1
ATOM 3408 C C . PHE A 1 438 ? 32.110 76.544 19.080 1.00 18.47 414 PHE A C 1
ATOM 3409 O O . PHE A 1 438 ? 32.165 76.075 17.923 1.00 18.64 414 PHE A O 1
ATOM 3417 N N . VAL A 1 439 ? 31.791 75.814 20.144 1.00 18.07 415 VAL A N 1
ATOM 3418 C CA . VAL A 1 439 ? 31.550 74.372 20.034 1.00 18.96 415 VAL A CA 1
ATOM 3419 C C . VAL A 1 439 ? 30.261 73.915 20.701 1.00 19.49 415 VAL A C 1
ATOM 3420 O O . VAL A 1 439 ? 30.094 74.057 21.917 1.00 20.37 415 VAL A O 1
ATOM 3424 N N . SER A 1 440 ? 29.350 73.354 19.907 1.00 20.58 416 SER A N 1
ATOM 3425 C CA . SER A 1 440 ? 28.101 72.816 20.418 1.00 20.58 416 SER A CA 1
ATOM 3426 C C . SER A 1 440 ? 28.314 71.783 21.531 1.00 20.89 416 SER A C 1
ATOM 3427 O O . SER A 1 440 ? 29.232 70.958 21.453 1.00 16.36 416 SER A O 1
ATOM 3430 N N . ASP A 1 441 ? 27.452 71.810 22.553 1.00 21.49 417 ASP A N 1
ATOM 3431 C CA . ASP A 1 441 ? 27.492 70.789 23.608 1.00 23.70 417 ASP A CA 1
ATOM 3432 C C . ASP A 1 441 ? 27.208 69.397 23.036 1.00 22.01 417 ASP A C 1
ATOM 3433 O O . ASP A 1 441 ? 27.508 68.384 23.693 1.00 21.77 417 ASP A O 1
ATOM 3438 N N . GLN A 1 442 ? 26.632 69.331 21.830 1.00 21.04 418 GLN A N 1
ATOM 3439 C CA . GLN A 1 442 ? 26.316 68.037 21.191 1.00 21.71 418 GLN A CA 1
ATOM 3440 C C . GLN A 1 442 ? 27.494 67.354 20.493 1.00 19.91 418 GLN A C 1
ATOM 3441 O O . GLN A 1 442 ? 27.362 66.215 20.019 1.00 20.84 418 GLN A O 1
ATOM 3447 N N . ILE A 1 443 ? 28.621 68.054 20.381 1.00 17.37 419 ILE A N 1
ATOM 3448 C CA . ILE A 1 443 ? 29.823 67.502 19.768 1.00 16.83 419 ILE A CA 1
ATOM 3449 C C . ILE A 1 443 ? 30.832 67.246 20.892 1.00 16.31 419 ILE A C 1
ATOM 3450 O O . ILE A 1 443 ? 31.251 68.190 21.545 1.00 16.63 419 ILE A O 1
ATOM 3455 N N . PRO A 1 444 ? 31.240 65.983 21.104 1.00 15.13 420 PRO A N 1
ATOM 3456 C CA . PRO A 1 444 ? 32.214 65.704 22.188 1.00 14.22 420 PRO A CA 1
ATOM 3457 C C . PRO A 1 444 ? 33.513 66.456 21.921 1.00 14.40 420 PRO A C 1
ATOM 3458 O O . PRO A 1 444 ? 34.101 66.322 20.844 1.00 14.12 420 PRO A O 1
ATOM 3462 N N . TRP A 1 445 ? 33.922 67.266 22.887 1.00 13.65 421 TRP A N 1
ATOM 3463 C CA . TRP A 1 445 ? 35.105 68.137 22.738 1.00 13.52 421 TRP A CA 1
ATOM 3464 C C . TRP A 1 445 ? 35.963 68.192 23.995 1.00 13.51 421 TRP A C 1
ATOM 3465 O O . TRP A 1 445 ? 35.451 68.428 25.104 1.00 14.48 421 TRP A O 1
ATOM 3476 N N . ALA A 1 446 ? 37.275 67.995 23.817 1.00 13.97 422 ALA A N 1
ATOM 3477 C CA . ALA A 1 446 ? 38.239 68.070 24.895 1.00 14.60 422 ALA A CA 1
ATOM 3478 C C . ALA A 1 446 ? 39.267 69.138 24.509 1.00 14.20 422 ALA A C 1
ATOM 3479 O O . ALA A 1 446 ? 39.703 69.203 23.348 1.00 14.22 422 ALA A O 1
ATOM 3481 N N . HIS A 1 447 ? 39.605 69.979 25.473 1.00 13.13 423 HIS A N 1
ATOM 3482 C CA . HIS A 1 447 ? 40.591 71.051 25.310 1.00 13.31 423 HIS A CA 1
ATOM 3483 C C . HIS A 1 447 ? 41.677 70.846 26.345 1.00 12.81 423 HIS A C 1
ATOM 3484 O O . HIS A 1 447 ? 41.394 70.751 27.551 1.00 14.11 423 HIS A O 1
ATOM 3491 N N . PHE A 1 448 ? 42.920 70.807 25.870 1.00 13.50 424 PHE A N 1
ATOM 3492 C CA . PHE A 1 448 ? 44.066 70.638 26.707 1.00 13.65 424 PHE A CA 1
ATOM 3493 C C . PHE A 1 448 ? 44.902 71.915 26.762 1.00 14.18 424 PHE A C 1
ATOM 3494 O O . PHE A 1 448 ? 45.280 72.474 25.696 1.00 16.27 424 PHE A O 1
ATOM 3502 N N A ASP A 1 449 ? 45.145 72.397 27.975 0.50 14.18 425 ASP A N 1
ATOM 3503 N N B ASP A 1 449 ? 45.202 72.347 27.977 0.50 15.00 425 ASP A N 1
ATOM 3504 C CA A ASP A 1 449 ? 46.045 73.535 28.205 0.50 14.75 425 ASP A CA 1
ATOM 3505 C CA B ASP A 1 449 ? 46.000 73.547 28.244 0.50 16.10 425 ASP A CA 1
ATOM 3506 C C A ASP A 1 449 ? 47.319 72.881 28.707 0.50 14.45 425 ASP A C 1
ATOM 3507 C C B ASP A 1 449 ? 47.342 73.030 28.795 0.50 15.08 425 ASP A C 1
ATOM 3508 O O A ASP A 1 449 ? 47.316 72.173 29.738 0.50 15.82 425 ASP A O 1
ATOM 3509 O O B ASP A 1 449 ? 47.417 72.642 29.979 0.50 14.94 425 ASP A O 1
ATOM 3518 N N . ILE A 1 450 ? 48.402 73.089 27.974 1.00 13.58 426 ILE A N 1
ATOM 3519 C CA . ILE A 1 450 ? 49.688 72.465 28.317 1.00 14.64 426 ILE A CA 1
ATOM 3520 C C . ILE A 1 450 ? 50.836 73.479 28.389 1.00 15.58 426 ILE A C 1
ATOM 3521 O O . ILE A 1 450 ? 50.769 74.537 27.752 1.00 16.61 426 ILE A O 1
ATOM 3526 N N . PHE A 1 451 ? 51.870 73.156 29.152 1.00 14.00 427 PHE A N 1
ATOM 3527 C CA . PHE A 1 451 ? 53.023 74.064 29.252 1.00 13.58 427 PHE A CA 1
ATOM 3528 C C . PHE A 1 451 ? 54.065 73.746 28.136 1.00 13.30 427 PHE A C 1
ATOM 3529 O O . PHE A 1 451 ? 54.744 74.644 27.640 1.00 14.70 427 PHE A O 1
ATOM 3537 N N . ALA A 1 452 ? 54.179 72.465 27.768 1.00 14.08 428 ALA A N 1
ATOM 3538 C CA . ALA A 1 452 ? 55.019 72.005 26.653 1.00 14.32 428 ALA A CA 1
ATOM 3539 C C . ALA A 1 452 ? 56.495 72.310 26.790 1.00 11.62 428 ALA A C 1
ATOM 3540 O O . ALA A 1 452 ? 57.171 72.481 25.794 1.00 11.91 428 ALA A O 1
ATOM 3542 N N . TRP A 1 453 ? 57.007 72.317 28.024 1.00 11.92 429 TRP A N 1
ATOM 3543 C CA . TRP A 1 453 ? 58.392 72.667 28.272 1.00 11.48 429 TRP A CA 1
ATOM 3544 C C . TRP A 1 453 ? 58.889 72.117 29.600 1.00 12.61 429 TRP A C 1
ATOM 3545 O O . TRP A 1 453 ? 58.111 72.032 30.558 1.00 13.14 429 TRP A O 1
ATOM 3556 N N . ASN A 1 454 ? 60.146 71.690 29.621 1.00 10.95 430 ASN A N 1
ATOM 3557 C CA . ASN A 1 454 ? 60.832 71.267 30.817 1.00 11.50 430 ASN A CA 1
ATOM 3558 C C . ASN A 1 454 ? 61.717 72.436 31.278 1.00 11.13 430 ASN A C 1
ATOM 3559 O O . ASN A 1 454 ? 62.709 72.782 30.616 1.00 11.56 430 ASN A O 1
ATOM 3564 N N . LEU A 1 455 ? 61.393 73.014 32.426 1.00 12.50 431 LEU A N 1
ATOM 3565 C CA . LEU A 1 455 ? 62.199 74.106 32.983 1.00 14.01 431 LEU A CA 1
ATOM 3566 C C . LEU A 1 455 ? 63.514 73.600 33.584 1.00 17.36 431 LEU A C 1
ATOM 3567 O O . LEU A 1 455 ? 64.503 74.309 33.610 1.00 19.41 431 LEU A O 1
ATOM 3572 N N . GLU A 1 456 ? 63.513 72.364 34.042 1.00 17.71 432 GLU A N 1
ATOM 3573 C CA . GLU A 1 456 ? 64.679 71.765 34.676 1.00 20.97 432 GLU A CA 1
ATOM 3574 C C . GLU A 1 456 ? 65.063 70.464 33.993 1.00 19.67 432 GLU A C 1
ATOM 3575 O O . GLU A 1 456 ? 64.230 69.812 33.411 1.00 19.08 432 GLU A O 1
ATOM 3581 N N A ASP A 1 457 ? 66.332 70.089 34.104 0.50 19.75 433 ASP A N 1
ATOM 3582 N N B ASP A 1 457 ? 66.345 70.113 34.062 0.50 20.09 433 ASP A N 1
ATOM 3583 C CA A ASP A 1 457 ? 66.847 68.854 33.524 0.50 19.88 433 ASP A CA 1
ATOM 3584 C CA B ASP A 1 457 ? 66.808 68.838 33.542 0.50 20.56 433 ASP A CA 1
ATOM 3585 C C A ASP A 1 457 ? 66.535 67.671 34.448 0.50 19.71 433 ASP A C 1
ATOM 3586 C C B ASP A 1 457 ? 66.375 67.773 34.534 0.50 20.02 433 ASP A C 1
ATOM 3587 O O A ASP A 1 457 ? 67.200 67.497 35.463 0.50 20.28 433 ASP A O 1
ATOM 3588 O O B ASP A 1 457 ? 66.697 67.848 35.720 0.50 20.46 433 ASP A O 1
ATOM 3597 N N . LEU A 1 458 ? 65.576 66.836 34.075 1.00 18.75 434 LEU A N 1
ATOM 3598 C CA . LEU A 1 458 ? 65.162 65.706 34.908 1.00 19.59 434 LEU A CA 1
ATOM 3599 C C . LEU A 1 458 ? 65.414 64.442 34.079 1.00 18.57 434 LEU A C 1
ATOM 3600 O O . LEU A 1 458 ? 65.512 64.527 32.852 1.00 18.97 434 LEU A O 1
ATOM 3605 N N . PRO A 1 459 ? 65.487 63.271 34.732 1.00 17.41 435 PRO A N 1
ATOM 3606 C CA . PRO A 1 459 ? 65.735 62.044 33.974 1.00 16.60 435 PRO A CA 1
ATOM 3607 C C . PRO A 1 459 ? 64.726 61.822 32.863 1.00 15.96 435 PRO A C 1
ATOM 3608 O O . PRO A 1 459 ? 63.506 61.776 33.112 1.00 14.57 435 PRO A O 1
ATOM 3612 N N . GLY A 1 460 ? 65.252 61.719 31.642 1.00 14.90 436 GLY A N 1
ATOM 3613 C CA . GLY A 1 460 ? 64.463 61.483 30.463 1.00 15.52 436 GLY A CA 1
ATOM 3614 C C . GLY A 1 460 ? 63.827 62.730 29.888 1.00 15.45 436 GLY A C 1
ATOM 3615 O O . GLY A 1 460 ? 63.214 62.656 28.820 1.00 16.14 436 GLY A O 1
ATOM 3616 N N . ARG A 1 461 ? 64.036 63.868 30.552 1.00 14.84 437 ARG A N 1
ATOM 3617 C CA . ARG A 1 461 ? 63.358 65.151 30.226 1.00 15.22 437 ARG A CA 1
ATOM 3618 C C . ARG A 1 461 ? 64.322 66.349 30.205 1.00 14.80 437 ARG A C 1
ATOM 3619 O O . ARG A 1 461 ? 64.461 67.072 31.186 1.00 16.97 437 ARG A O 1
ATOM 3627 N N . PRO A 1 462 ? 65.021 66.528 29.086 1.00 13.98 438 PRO A N 1
ATOM 3628 C CA . PRO A 1 462 ? 65.991 67.613 28.949 1.00 14.07 438 PRO A CA 1
ATOM 3629 C C . PRO A 1 462 ? 65.311 68.964 28.908 1.00 12.32 438 PRO A C 1
ATOM 3630 O O . PRO A 1 462 ? 64.178 69.057 28.459 1.00 11.87 438 PRO A O 1
ATOM 3634 N N . ILE A 1 463 ? 66.004 69.993 29.369 1.00 12.18 439 ILE A N 1
ATOM 3635 C CA . ILE A 1 463 ? 65.462 71.356 29.344 1.00 11.54 439 ILE A CA 1
ATOM 3636 C C . ILE A 1 463 ? 65.084 71.724 27.924 1.00 11.36 439 ILE A C 1
ATOM 3637 O O . ILE A 1 463 ? 65.871 71.535 26.997 1.00 12.97 439 ILE A O 1
ATOM 3642 N N . GLY A 1 464 ? 63.904 72.281 27.762 1.00 11.57 440 GLY A N 1
ATOM 3643 C CA . GLY A 1 464 ? 63.381 72.682 26.448 1.00 11.77 440 GLY A CA 1
ATOM 3644 C C . GLY A 1 464 ? 62.021 72.075 26.181 1.00 11.90 440 GLY A C 1
ATOM 3645 O O . GLY A 1 464 ? 61.303 71.682 27.108 1.00 13.34 440 GLY A O 1
ATOM 3646 N N . GLY A 1 465 ? 61.648 71.997 24.905 1.00 11.89 441 GLY A N 1
ATOM 3647 C CA . GLY A 1 465 ? 60.321 71.511 24.516 1.00 11.74 441 GLY A CA 1
ATOM 3648 C C . GLY A 1 465 ? 60.035 70.111 24.995 1.00 12.98 441 GLY A C 1
ATOM 3649 O O . GLY A 1 465 ? 60.951 69.273 25.132 1.00 12.90 441 GLY A O 1
ATOM 3650 N N . GLU A 1 466 ? 58.774 69.848 25.257 1.00 12.93 442 GLU A N 1
ATOM 3651 C CA . GLU A 1 466 ? 58.389 68.547 25.725 1.00 14.13 442 GLU A CA 1
ATOM 3652 C C . GLU A 1 466 ? 56.979 68.191 25.340 1.00 14.15 442 GLU A C 1
ATOM 3653 O O . GLU A 1 466 ? 56.112 69.069 25.185 1.00 14.88 442 GLU A O 1
ATOM 3659 N N . ALA A 1 467 ? 56.768 66.882 25.153 1.00 13.35 443 ALA A N 1
ATOM 3660 C CA . ALA A 1 467 ? 55.461 66.319 24.861 1.00 14.48 443 ALA A CA 1
ATOM 3661 C C . ALA A 1 467 ? 54.783 65.869 26.149 1.00 14.28 443 ALA A C 1
ATOM 3662 O O . ALA A 1 467 ? 55.388 65.157 26.974 1.00 15.32 443 ALA A O 1
ATOM 3664 N N A MET A 1 468 ? 53.507 66.161 26.260 0.70 14.34 444 MET A N 1
ATOM 3665 N N B MET A 1 468 ? 53.535 66.321 26.328 0.30 13.81 444 MET A N 1
ATOM 3666 C CA A MET A 1 468 ? 52.738 65.753 27.400 0.70 15.79 444 MET A CA 1
ATOM 3667 C CA B MET A 1 468 ? 52.704 66.056 27.509 0.30 13.93 444 MET A CA 1
ATOM 3668 C C A MET A 1 468 ? 51.322 65.480 26.951 0.70 15.84 444 MET A C 1
ATOM 3669 C C B MET A 1 468 ? 51.241 65.709 27.096 0.30 14.73 444 MET A C 1
ATOM 3670 O O A MET A 1 468 ? 50.929 65.830 25.834 0.70 16.50 444 MET A O 1
ATOM 3671 O O B MET A 1 468 ? 50.697 66.333 26.176 0.30 14.84 444 MET A O 1
ATOM 3680 N N . ALA A 1 469 ? 50.607 64.747 27.786 1.00 15.53 445 ALA A N 1
ATOM 3681 C CA . ALA A 1 469 ? 49.204 64.366 27.552 1.00 16.46 445 ALA A CA 1
ATOM 3682 C C . ALA A 1 469 ? 48.922 63.394 26.402 1.00 19.17 445 ALA A C 1
ATOM 3683 O O . ALA A 1 469 ? 47.888 62.724 26.428 1.00 16.46 445 ALA A O 1
ATOM 3685 N N . LEU A 1 470 ? 49.824 63.310 25.423 1.00 19.81 446 LEU A N 1
ATOM 3686 C CA . LEU A 1 470 ? 49.597 62.483 24.231 1.00 20.47 446 LEU A CA 1
ATOM 3687 C C . LEU A 1 470 ? 49.455 61.018 24.408 1.00 19.19 446 LEU A C 1
ATOM 3688 O O . LEU A 1 470 ? 48.656 60.406 23.692 1.00 18.08 446 LEU A O 1
ATOM 3693 N N A ARG A 1 471 ? 50.240 60.416 25.303 0.50 19.52 447 ARG A N 1
ATOM 3694 N N B ARG A 1 471 ? 50.233 60.425 25.305 0.50 19.14 447 ARG A N 1
ATOM 3695 C CA A ARG A 1 471 ? 50.110 58.990 25.530 0.50 19.44 447 ARG A CA 1
ATOM 3696 C CA B ARG A 1 471 ? 50.133 59.003 25.540 0.50 18.67 447 ARG A CA 1
ATOM 3697 C C A ARG A 1 471 ? 48.726 58.687 26.083 0.50 18.24 447 ARG A C 1
ATOM 3698 C C B ARG A 1 471 ? 48.763 58.661 26.134 0.50 17.88 447 ARG A C 1
ATOM 3699 O O A ARG A 1 471 ? 48.093 57.728 25.656 0.50 16.33 447 ARG A O 1
ATOM 3700 O O B ARG A 1 471 ? 48.177 57.644 25.787 0.50 16.30 447 ARG A O 1
ATOM 3715 N N . ALA A 1 472 ? 48.240 59.539 26.986 1.00 16.76 448 ALA A N 1
ATOM 3716 C CA . ALA A 1 472 ? 46.902 59.349 27.577 1.00 16.14 448 ALA A CA 1
ATOM 3717 C C . ALA A 1 472 ? 45.862 59.463 26.478 1.00 14.25 448 ALA A C 1
ATOM 3718 O O . ALA A 1 472 ? 44.988 58.606 26.347 1.00 14.36 448 ALA A O 1
ATOM 3720 N N . VAL A 1 473 ? 45.932 60.542 25.705 1.00 15.25 449 VAL A N 1
ATOM 3721 C CA . VAL A 1 473 ? 44.947 60.745 24.625 1.00 14.86 449 VAL A CA 1
ATOM 3722 C C . VAL A 1 473 ? 44.990 59.596 23.621 1.00 15.07 449 VAL A C 1
ATOM 3723 O O . VAL A 1 473 ? 43.941 59.086 23.228 1.00 13.11 449 VAL A O 1
ATOM 3727 N N . PHE A 1 474 ? 46.190 59.175 23.211 1.00 13.74 450 PHE A N 1
ATOM 3728 C CA . PHE A 1 474 ? 46.288 58.080 22.256 1.00 14.23 450 PHE A CA 1
ATOM 3729 C C . PHE A 1 474 ? 45.710 56.780 22.799 1.00 13.83 450 PHE A C 1
ATOM 3730 O O . PHE A 1 474 ? 45.045 56.020 22.068 1.00 13.95 450 PHE A O 1
ATOM 3738 N N . HIS A 1 475 ? 45.989 56.477 24.068 1.00 13.71 451 HIS A N 1
ATOM 3739 C CA . HIS A 1 475 ? 45.425 55.291 24.708 1.00 13.26 451 HIS A CA 1
ATOM 3740 C C . HIS A 1 475 ? 43.886 55.337 24.612 1.00 12.90 451 HIS A C 1
ATOM 3741 O O . HIS A 1 475 ? 43.233 54.344 24.249 1.00 12.92 451 HIS A O 1
ATOM 3748 N N . TYR A 1 476 ? 43.310 56.481 24.961 1.00 13.44 452 TYR A N 1
ATOM 3749 C CA . TYR A 1 476 ? 41.872 56.683 24.868 1.00 12.69 452 TYR A CA 1
ATOM 3750 C C . TYR A 1 476 ? 41.361 56.386 23.436 1.00 12.80 452 TYR A C 1
ATOM 3751 O O . TYR A 1 476 ? 40.389 55.648 23.248 1.00 14.41 452 TYR A O 1
ATOM 3760 N N . LEU A 1 477 ? 42.032 56.948 22.427 1.00 13.32 453 LEU A N 1
ATOM 3761 C CA . LEU A 1 477 ? 41.629 56.738 21.044 1.00 13.20 453 LEU A CA 1
ATOM 3762 C C . LEU A 1 477 ? 41.690 55.270 20.623 1.00 13.59 453 LEU A C 1
ATOM 3763 O O . LEU A 1 477 ? 40.803 54.783 19.930 1.00 14.77 453 LEU A O 1
ATOM 3768 N N . GLU A 1 478 ? 42.722 54.566 21.053 1.00 13.67 454 GLU A N 1
ATOM 3769 C CA . GLU A 1 478 ? 42.827 53.147 20.736 1.00 15.47 454 GLU A CA 1
ATOM 3770 C C . GLU A 1 478 ? 41.706 52.348 21.384 1.00 15.36 454 GLU A C 1
ATOM 3771 O O . GLU A 1 478 ? 41.142 51.449 20.762 1.00 17.14 454 GLU A O 1
ATOM 3777 N N . GLN A 1 479 ? 41.399 52.667 22.631 1.00 15.62 455 GLN A N 1
ATOM 3778 C CA . GLN A 1 479 ? 40.315 51.992 23.343 1.00 16.08 455 GLN A CA 1
ATOM 3779 C C . GLN A 1 479 ? 38.956 52.273 22.703 1.00 16.12 455 GLN A C 1
ATOM 3780 O O . GLN A 1 479 ? 38.121 51.373 22.595 1.00 17.02 455 GLN A O 1
ATOM 3786 N N A GLN A 1 480 ? 38.758 53.513 22.273 0.50 15.43 456 GLN A N 1
ATOM 3787 N N B GLN A 1 480 ? 38.728 53.497 22.258 0.50 16.06 456 GLN A N 1
ATOM 3788 C CA A GLN A 1 480 ? 37.481 53.978 21.715 0.50 15.69 456 GLN A CA 1
ATOM 3789 C CA B GLN A 1 480 ? 37.420 53.840 21.695 0.50 16.87 456 GLN A CA 1
ATOM 3790 C C A GLN A 1 480 ? 37.190 53.545 20.276 0.50 17.24 456 GLN A C 1
ATOM 3791 C C B GLN A 1 480 ? 37.194 53.422 20.259 0.50 17.76 456 GLN A C 1
ATOM 3792 O O A GLN A 1 480 ? 36.045 53.194 19.956 0.50 16.85 456 GLN A O 1
ATOM 3793 O O B GLN A 1 480 ? 36.103 52.952 19.922 0.50 17.08 456 GLN A O 1
ATOM 3804 N N . TYR A 1 481 ? 38.217 53.549 19.422 1.00 17.12 457 TYR A N 1
ATOM 3805 C CA . TYR A 1 481 ? 38.047 53.277 18.000 1.00 19.21 457 TYR A CA 1
ATOM 3806 C C . TYR A 1 481 ? 38.475 51.939 17.413 1.00 21.05 457 TYR A C 1
ATOM 3807 O O . TYR A 1 481 ? 38.069 51.633 16.287 1.00 21.59 457 TYR A O 1
ATOM 3816 N N . ARG A 1 482 ? 39.257 51.143 18.135 1.00 21.72 458 ARG A N 1
ATOM 3817 C CA . ARG A 1 482 ? 39.643 49.809 17.634 1.00 22.98 458 ARG A CA 1
ATOM 3818 C C . ARG A 1 482 ? 38.474 48.832 17.734 1.00 23.87 458 ARG A C 1
ATOM 3819 O O . ARG A 1 482 ? 37.652 48.919 18.650 1.00 23.20 458 ARG A O 1
#